Protein 1KNW (pdb70)

Secondary structure (DSSP, 8-state):
---TTT-SSS--HHHHHHHHHHH-SSEEEEEHHHHHHHHHTTTTSSEEEEEGGG---HHHHHHHHHTT-EEEE-SHHHHHHHHHTT--TTT-TTSEEEEES---HHHHHHHHHHT--EEESSHHHHHHHHHHSTT-EEEEEEE-S--SS-TTS--SSSTT---SEEGGGHHHHHHHHHHTT-EEEEEE-----TT-HHHHHHHHHHHHHHHHHHT---SEEE---------STTPPPP-HHHHHHHHHHHHHHHHHHHTS--EEEE--SHHHHGGGEEEEEEEEEEEEETTEEEEEES--TTTS-HHHHH-----EEEE-TT----TT--EEEEEEE-SSSSTT-BSSB-TTS-B--EEEE---TT-EEEEES-SSSSGGG---TTT-PPPPEEEEETTEEEEEEPPP-HHHHHTTT-S--

GO terms:
  GO:0008836 diaminopimelate decarboxylase activity (F, EXP)
  GO:0005515 protein binding (F, IPI)
  GO:0030170 pyridoxal phosphate binding (F, IDA)
  GO:0008836 diaminopimelate decarboxylase activity (F, IDA)
  GO:0042803 protein homodimerization activity (F, IDA)

Structure (mmCIF, N/CA/C/O backbone):
data_1KNW
#
_entry.id   1KNW
#
_cell.length_a   98.580
_cell.length_b   98.580
_cell.length_c   176.950
_cell.angle_alpha   90.00
_cell.angle_beta   90.00
_cell.angle_gamma   120.00
#
_symmetry.space_group_name_H-M   'P 61 2 2'
#
loop_
_entity.id
_entity.type
_entity.pdbx_description
1 polymer 'Diaminopimelate decarboxylase'
2 non-polymer 'SULFATE ION'
3 non-polymer 'LITHIUM ION'
4 non-polymer "PYRIDOXAL-5'-PHOSPHATE"
5 non-polymer '2-(N-MORPHOLINO)-ETHANESULFONIC ACID'
6 water water
#
loop_
_atom_site.group_PDB
_atom_site.id
_atom_site.type_symbol
_atom_site.label_atom_id
_atom_site.label_alt_id
_atom_site.label_comp_id
_atom_site.label_asym_id
_atom_site.label_entity_id
_atom_site.label_seq_id
_atom_site.pdbx_PDB_ins_code
_atom_site.Cartn_x
_atom_site.Cartn_y
_atom_site.Cartn_z
_atom_site.occupancy
_atom_site.B_iso_or_equiv
_atom_site.auth_seq_id
_atom_site.auth_comp_id
_atom_site.auth_asym_id
_atom_site.auth_atom_id
_atom_site.pdbx_PDB_model_num
ATOM 1 N N . PRO A 1 2 ? 32.707 52.600 53.687 1.00 96.98 2 PRO A N 1
ATOM 2 C CA . PRO A 1 2 ? 31.515 53.481 53.606 1.00 97.08 2 PRO A CA 1
ATOM 3 C C . PRO A 1 2 ? 31.725 54.667 52.684 1.00 96.82 2 PRO A C 1
ATOM 4 O O . PRO A 1 2 ? 32.776 54.800 52.054 1.00 96.81 2 PRO A O 1
ATOM 8 N N . HIS A 1 3 ? 30.725 55.543 52.608 1.00 96.57 3 HIS A N 1
ATOM 9 C CA . HIS A 1 3 ? 30.829 56.742 51.778 1.00 96.00 3 HIS A CA 1
ATOM 10 C C . HIS A 1 3 ? 31.615 57.818 52.525 1.00 95.60 3 HIS A C 1
ATOM 11 O O . HIS A 1 3 ? 31.641 57.814 53.759 1.00 95.44 3 HIS A O 1
ATOM 18 N N . SER A 1 4 ? 32.396 58.602 51.790 1.00 95.08 4 SER A N 1
ATOM 19 C CA . SER A 1 4 ? 32.998 59.801 52.406 1.00 94.73 4 SER A CA 1
ATOM 20 C C . SER A 1 4 ? 31.938 60.897 52.436 1.00 94.32 4 SER A C 1
ATOM 21 O O . SER A 1 4 ? 31.119 60.989 51.515 1.00 93.48 4 SER A O 1
ATOM 24 N N . LEU A 1 5 ? 31.963 61.746 53.453 1.00 94.33 5 LEU A N 1
ATOM 25 C CA . LEU A 1 5 ? 30.988 62.819 53.576 1.00 94.43 5 LEU A CA 1
ATOM 26 C C . LEU A 1 5 ? 31.227 63.922 52.553 1.00 94.25 5 LEU A C 1
ATOM 27 O O . LEU A 1 5 ? 30.429 64.850 52.444 1.00 94.05 5 LEU A O 1
ATOM 32 N N . PHE A 1 6 ? 32.338 63.853 51.838 1.00 93.95 6 PHE A N 1
ATOM 33 C CA . PHE A 1 6 ? 32.702 64.804 50.812 1.00 93.88 6 PHE A CA 1
ATOM 34 C C . PHE A 1 6 ? 32.695 64.158 49.431 1.00 93.21 6 PHE A C 1
ATOM 35 O O . PHE A 1 6 ? 33.306 64.659 48.494 1.00 93.47 6 PHE A O 1
ATOM 43 N N . SER A 1 7 ? 32.021 63.014 49.327 1.00 92.35 7 SER A N 1
ATOM 44 C CA . SER A 1 7 ? 31.788 62.387 48.023 1.00 91.09 7 SER A CA 1
ATOM 45 C C . SER A 1 7 ? 30.671 63.152 47.301 1.00 89.73 7 SER A C 1
ATOM 46 O O . SER A 1 7 ? 30.835 63.627 46.186 1.00 89.91 7 SER A O 1
ATOM 49 N N . THR A 1 8 ? 29.543 63.287 47.989 1.00 87.67 8 THR A N 1
ATOM 50 C CA . THR A 1 8 ? 28.395 64.006 47.483 1.00 85.61 8 THR A CA 1
ATOM 51 C C . THR A 1 8 ? 27.817 63.392 46.224 1.00 83.55 8 THR A C 1
ATOM 52 O O . THR A 1 8 ? 27.489 64.088 45.256 1.00 83.83 8 THR A O 1
ATOM 56 N N . ASP A 1 9 ? 27.692 62.063 46.211 1.00 80.51 9 ASP A N 1
ATOM 57 C CA . ASP A 1 9 ? 26.863 61.401 45.194 1.00 76.76 9 ASP A CA 1
ATOM 58 C C . ASP A 1 9 ? 25.489 61.116 45.818 1.00 73.19 9 ASP A C 1
ATOM 59 O O . ASP A 1 9 ? 24.460 61.309 45.187 1.00 74.02 9 ASP A O 1
ATOM 64 N N . THR A 1 10 ? 25.501 60.836 47.119 1.00 68.17 10 THR A N 1
ATOM 65 C CA . THR A 1 10 ? 24.270 60.618 47.870 1.00 62.75 10 THR A CA 1
ATOM 66 C C . THR A 1 10 ? 23.844 61.891 48.590 1.00 59.64 10 THR A C 1
ATOM 67 O O . THR A 1 10 ? 24.514 62.925 48.496 1.00 58.42 10 THR A O 1
ATOM 71 N N . ASP A 1 11 ? 22.793 61.804 49.405 1.00 55.50 11 ASP A N 1
ATOM 72 C CA . ASP A 1 11 ? 22.361 62.931 50.211 1.00 52.06 11 ASP A CA 1
ATOM 73 C C . ASP A 1 11 ? 23.044 62.938 51.579 1.00 49.94 11 ASP A C 1
ATOM 74 O O . ASP A 1 11 ? 22.785 63.828 52.395 1.00 48.25 11 ASP A O 1
ATOM 79 N N . LEU A 1 12 ? 23.919 61.985 51.821 1.00 48.04 12 LEU A N 1
ATOM 80 C CA . LEU A 1 12 ? 24.624 61.862 53.089 1.00 48.36 12 LEU A CA 1
ATOM 81 C C . LEU A 1 12 ? 25.934 62.639 53.103 1.00 47.24 12 LEU A C 1
ATOM 82 O O . LEU A 1 12 ? 26.981 62.086 53.463 1.00 47.50 12 LEU A O 1
ATOM 87 N N . THR A 1 13 ? 25.892 63.928 52.802 1.00 45.31 13 THR A N 1
ATOM 88 C CA . THR A 1 13 ? 27.086 64.770 52.770 1.00 44.89 13 THR A CA 1
ATOM 89 C C . THR A 1 13 ? 27.269 65.533 54.084 1.00 42.61 13 THR A C 1
ATOM 90 O O . THR A 1 13 ? 26.371 65.581 54.929 1.00 41.28 13 THR A O 1
ATOM 94 N N . ALA A 1 14 ? 28.374 66.251 54.202 1.00 40.30 14 ALA A N 1
ATOM 95 C CA . ALA A 1 14 ? 28.740 67.025 55.349 1.00 39.12 14 ALA A CA 1
ATOM 96 C C . ALA A 1 14 ? 27.793 68.164 55.678 1.00 37.76 14 ALA A C 1
ATOM 97 O O . ALA A 1 14 ? 27.408 68.323 56.845 1.00 34.79 14 ALA A O 1
ATOM 99 N N . GLU A 1 15 ? 27.469 69.010 54.701 1.00 36.94 15 GLU A N 1
ATOM 100 C CA . GLU A 1 15 ? 26.547 70.129 54.969 1.00 36.27 15 GLU A CA 1
ATOM 101 C C . GLU A 1 15 ? 25.164 69.558 55.314 1.00 34.65 15 GLU A C 1
ATOM 102 O O . GLU A 1 15 ? 24.503 70.010 56.234 1.00 33.34 15 GLU A O 1
ATOM 108 N N . ASN A 1 16 ? 24.769 68.518 54.580 1.00 33.63 16 ASN A N 1
ATOM 109 C CA . ASN A 1 16 ? 23.491 67.868 54.805 1.00 35.29 16 ASN A CA 1
ATOM 110 C C . ASN A 1 16 ? 23.361 67.281 56.196 1.00 32.22 16 ASN A C 1
ATOM 111 O O . ASN A 1 16 ? 22.335 67.469 56.847 1.00 33.78 16 ASN A O 1
ATOM 116 N N . LEU A 1 17 ? 24.395 66.598 56.679 1.00 30.70 17 LEU A N 1
ATOM 117 C CA . LEU A 1 17 ? 24.355 65.984 57.993 1.00 28.91 17 LEU A CA 1
ATOM 118 C C . LEU A 1 17 ? 24.445 66.957 59.132 1.00 28.20 17 LEU A C 1
ATOM 119 O O . LEU A 1 17 ? 23.708 66.811 60.129 1.00 28.74 17 LEU A O 1
ATOM 124 N N . LEU A 1 18 ? 25.221 68.035 58.994 1.00 26.49 18 LEU A N 1
ATOM 125 C CA . LEU A 1 18 ? 25.384 68.988 60.088 1.00 25.23 18 LEU A CA 1
ATOM 126 C C . LEU A 1 18 ? 24.081 69.681 60.435 1.00 25.12 18 LEU A C 1
ATOM 127 O O . LEU A 1 18 ? 23.779 69.885 61.622 1.00 25.72 18 LEU A O 1
ATOM 132 N N . ARG A 1 19 ? 23.270 70.034 59.441 1.00 24.66 19 ARG A N 1
ATOM 133 C CA . ARG A 1 19 ? 22.005 70.699 59.654 1.00 26.30 19 ARG A CA 1
ATOM 134 C C . ARG A 1 19 ? 20.901 69.836 60.210 1.00 26.17 19 ARG A C 1
ATOM 135 O O . ARG A 1 19 ? 19.970 70.361 60.876 1.00 27.51 19 ARG A O 1
ATOM 143 N N . LEU A 1 20 ? 20.973 68.522 60.092 1.00 25.79 20 LEU A N 1
ATOM 144 C CA . LEU A 1 20 ? 19.920 67.626 60.534 1.00 25.07 20 LEU A CA 1
ATOM 145 C C . LEU A 1 20 ? 19.624 67.628 61.995 1.00 24.71 20 LEU A C 1
ATOM 146 O O . LEU A 1 20 ? 18.442 67.743 62.410 1.00 24.26 20 LEU A O 1
ATOM 151 N N . PRO A 1 21 ? 20.621 67.556 62.870 1.00 24.79 21 PRO A N 1
ATOM 152 C CA . PRO A 1 21 ? 20.422 67.590 64.303 1.00 24.96 21 PRO A CA 1
ATOM 153 C C . PRO A 1 21 ? 19.782 68.875 64.790 1.00 25.73 21 PRO A C 1
ATOM 154 O O . PRO A 1 21 ? 18.914 68.841 65.677 1.00 23.81 21 PRO A O 1
ATOM 158 N N . ALA A 1 22 ? 20.067 70.009 64.144 1.00 25.92 22 ALA A N 1
ATOM 159 C CA . ALA A 1 22 ? 19.422 71.271 64.537 1.00 25.60 22 ALA A CA 1
ATOM 160 C C . ALA A 1 22 ? 17.926 71.243 64.246 1.00 25.53 22 ALA A C 1
ATOM 161 O O . ALA A 1 22 ? 17.115 71.742 65.035 1.00 24.94 22 ALA A O 1
ATOM 163 N N . GLU A 1 23 ? 17.542 70.674 63.108 1.00 25.39 23 GLU A N 1
ATOM 164 C CA . GLU A 1 23 ? 16.149 70.626 62.706 1.00 25.61 23 GLU A CA 1
ATOM 165 C C . GLU A 1 23 ? 15.362 69.556 63.449 1.00 25.85 23 GLU A C 1
ATOM 166 O O . GLU A 1 23 ? 14.269 69.834 63.952 1.00 25.47 23 GLU A O 1
ATOM 172 N N . PHE A 1 24 ? 15.895 68.344 63.518 1.00 24.70 24 PHE A N 1
ATOM 173 C CA . PHE A 1 24 ? 15.159 67.199 64.010 1.00 25.66 24 PHE A CA 1
ATOM 174 C C . PHE A 1 24 ? 15.523 66.736 65.398 1.00 25.37 24 PHE A C 1
ATOM 175 O O . PHE A 1 24 ? 14.890 65.768 65.887 1.00 26.15 24 PHE A O 1
ATOM 183 N N . GLY A 1 25 ? 16.588 67.241 65.989 1.00 24.09 25 GLY A N 1
ATOM 184 C CA . GLY A 1 25 ? 16.972 66.788 67.342 1.00 23.37 25 GLY A CA 1
ATOM 185 C C . GLY A 1 25 ? 18.203 65.877 67.239 1.00 22.89 25 GLY A C 1
ATOM 186 O O . GLY A 1 25 ? 18.592 65.481 66.145 1.00 20.70 25 GLY A O 1
ATOM 187 N N . CYS A 1 26 ? 18.791 65.571 68.381 1.00 21.42 26 CYS A N 1
ATOM 188 C CA . CYS A 1 26 ? 20.035 64.760 68.381 1.00 20.40 26 CYS A CA 1
ATOM 189 C C . CYS A 1 26 ? 20.105 63.964 69.667 1.00 20.49 26 CYS A C 1
ATOM 190 O O . CYS A 1 26 ? 19.731 64.500 70.717 1.00 19.73 26 CYS A O 1
ATOM 193 N N . PRO A 1 27 ? 20.509 62.705 69.585 1.00 19.90 27 PRO A N 1
ATOM 194 C CA . PRO A 1 27 ? 20.930 62.076 68.358 1.00 20.53 27 PRO A CA 1
ATOM 195 C C . PRO A 1 27 ? 19.786 61.687 67.441 1.00 20.92 27 PRO A C 1
ATOM 196 O O . PRO A 1 27 ? 18.616 61.739 67.830 1.00 19.90 27 PRO A O 1
ATOM 200 N N . VAL A 1 28 ? 20.109 61.300 66.206 1.00 20.15 28 VAL A N 1
ATOM 201 C CA . VAL A 1 28 ? 19.051 61.040 65.210 1.00 21.14 28 VAL A CA 1
ATOM 202 C C . VAL A 1 28 ? 19.552 60.071 64.146 1.00 21.00 28 VAL A C 1
ATOM 203 O O . VAL A 1 28 ? 20.693 60.174 63.695 1.00 20.71 28 VAL A O 1
ATOM 207 N N . TRP A 1 29 ? 18.693 59.138 63.743 1.00 20.30 29 TRP A N 1
ATOM 208 C CA . TRP A 1 29 ? 18.989 58.223 62.654 1.00 20.41 29 TRP A CA 1
ATOM 209 C C . TRP A 1 29 ? 18.624 58.876 61.305 1.00 20.80 29 TRP A C 1
ATOM 210 O O . TRP A 1 29 ? 17.558 59.472 61.191 1.00 20.44 29 TRP A O 1
ATOM 221 N N . VAL A 1 30 ? 19.490 58.720 60.314 1.00 20.91 30 VAL A N 1
ATOM 222 C CA . VAL A 1 30 ? 19.214 59.284 58.989 1.00 21.98 30 VAL A CA 1
ATOM 223 C C . VAL A 1 30 ? 19.402 58.204 57.925 1.00 22.64 30 VAL A C 1
ATOM 224 O O . VAL A 1 30 ? 20.346 57.421 58.004 1.00 23.98 30 VAL A O 1
ATOM 228 N N . TYR A 1 31 ? 18.500 58.160 56.950 1.00 22.41 31 TYR A N 1
ATOM 229 C CA . TYR A 1 3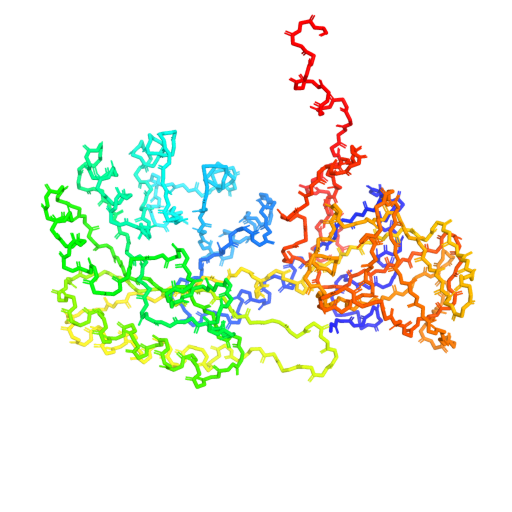1 ? 18.553 57.178 55.884 1.00 22.34 31 TYR A CA 1
ATOM 230 C C . TYR A 1 31 ? 18.455 57.872 54.514 1.00 23.27 31 TYR A C 1
ATOM 231 O O . TYR A 1 31 ? 17.788 58.888 54.361 1.00 22.34 31 TYR A O 1
ATOM 240 N N . ASP A 1 32 ? 19.145 57.292 53.539 1.00 23.88 32 ASP A N 1
ATOM 241 C CA . ASP A 1 32 ? 19.103 57.830 52.172 1.00 23.86 32 ASP A CA 1
ATOM 242 C C . ASP A 1 32 ? 18.335 56.850 51.287 1.00 23.29 32 ASP A C 1
ATOM 243 O O . ASP A 1 32 ? 18.847 55.774 50.969 1.00 22.81 32 ASP A O 1
ATOM 248 N N . ALA A 1 33 ? 17.127 57.226 50.913 1.00 23.23 33 ALA A N 1
ATOM 249 C CA . ALA A 1 33 ? 16.240 56.428 50.114 1.00 23.74 33 ALA A CA 1
ATOM 250 C C . ALA A 1 33 ? 16.869 55.897 48.843 1.00 25.72 33 ALA A C 1
ATOM 251 O O . ALA A 1 33 ? 16.590 54.757 48.443 1.00 24.97 33 ALA A O 1
ATOM 253 N N . GLN A 1 34 ? 17.665 56.712 48.141 1.00 26.75 34 GLN A N 1
ATOM 254 C CA . GLN A 1 34 ? 18.234 56.250 46.877 1.00 28.99 34 GLN A CA 1
ATOM 255 C C . GLN A 1 34 ? 19.248 55.147 47.059 1.00 27.01 34 GLN A C 1
ATOM 256 O O . GLN A 1 34 ? 19.361 54.260 46.200 1.00 27.88 34 GLN A O 1
ATOM 262 N N . ILE A 1 35 ? 19.973 55.113 48.175 1.00 25.12 35 ILE A N 1
ATOM 263 C CA . ILE A 1 35 ? 20.905 54.017 48.436 1.00 24.70 35 ILE A CA 1
ATOM 264 C C . ILE A 1 35 ? 20.149 52.703 48.592 1.00 25.01 35 ILE A C 1
ATOM 265 O O . ILE A 1 35 ? 20.547 51.679 48.017 1.00 25.26 35 ILE A O 1
ATOM 270 N N . ILE A 1 36 ? 18.997 52.727 49.242 1.00 23.89 36 ILE A N 1
ATOM 271 C CA . ILE A 1 36 ? 18.138 51.544 49.334 1.00 23.03 36 ILE A CA 1
ATOM 272 C C . ILE A 1 36 ? 17.658 51.108 47.961 1.00 23.95 36 ILE A C 1
ATOM 273 O O . ILE A 1 36 ? 17.832 49.947 47.570 1.00 23.78 36 ILE A O 1
ATOM 278 N N . ARG A 1 37 ? 17.210 52.060 47.138 1.00 22.84 37 ARG A N 1
ATOM 279 C CA . ARG A 1 37 ? 16.784 51.733 45.778 1.00 24.68 37 ARG A CA 1
ATOM 280 C C . ARG A 1 37 ? 17.928 51.108 44.987 1.00 24.87 37 ARG A C 1
ATOM 281 O O . ARG A 1 37 ? 17.717 50.160 44.240 1.00 23.77 37 ARG A O 1
ATOM 289 N N . ARG A 1 38 ? 19.137 51.647 45.172 1.00 25.38 38 ARG A N 1
ATOM 290 C CA . ARG A 1 38 ? 20.318 51.079 44.527 1.00 26.77 38 ARG A CA 1
ATOM 291 C C . ARG A 1 38 ? 20.564 49.641 44.946 1.00 24.81 38 ARG A C 1
ATOM 292 O O . ARG A 1 38 ? 20.885 48.804 44.093 1.00 25.07 38 ARG A O 1
ATOM 300 N N . GLN A 1 39 ? 20.478 49.337 46.241 1.00 23.23 39 GLN A N 1
ATOM 301 C CA . GLN A 1 39 ? 20.636 47.947 46.689 1.00 23.36 39 GLN A CA 1
ATOM 302 C C . GLN A 1 39 ? 19.546 47.043 46.145 1.00 22.29 39 GLN A C 1
ATOM 303 O O . GLN A 1 39 ? 19.795 45.880 45.800 1.00 21.99 39 GLN A O 1
ATOM 309 N N . ILE A 1 40 ? 18.317 47.548 46.058 1.00 22.28 40 ILE A N 1
ATOM 310 C CA . ILE A 1 40 ? 17.216 46.747 45.512 1.00 24.10 40 ILE A CA 1
ATOM 311 C C . ILE A 1 40 ? 17.475 46.393 44.058 1.00 23.54 40 ILE A C 1
ATOM 312 O O . ILE A 1 40 ? 17.344 45.226 43.672 1.00 24.17 40 ILE A O 1
ATOM 317 N N . ALA A 1 41 ? 18.000 47.331 43.273 1.00 23.57 41 ALA A N 1
ATOM 318 C CA . ALA A 1 41 ? 18.247 47.119 41.863 1.00 23.91 41 ALA A CA 1
ATOM 319 C C . ALA A 1 41 ? 19.320 46.072 41.614 1.00 25.19 41 ALA A C 1
ATOM 320 O O . ALA A 1 41 ? 19.246 45.341 40.627 1.00 25.73 41 ALA A O 1
ATOM 322 N N . ALA A 1 42 ? 20.296 45.949 42.519 1.00 24.25 42 ALA A N 1
ATOM 323 C CA . ALA A 1 42 ? 21.358 44.969 42.368 1.00 24.47 42 ALA A CA 1
ATOM 324 C C . ALA A 1 42 ? 20.858 43.536 42.431 1.00 24.54 42 ALA A C 1
ATOM 325 O O . ALA A 1 42 ? 21.581 42.606 42.036 1.00 25.38 42 ALA A O 1
ATOM 327 N N . LEU A 1 43 ? 19.667 43.314 42.961 1.00 25.13 43 LEU A N 1
ATOM 328 C CA . LEU A 1 43 ? 19.082 41.980 43.059 1.00 24.13 43 LEU A CA 1
ATOM 329 C C . LEU A 1 43 ? 17.926 41.800 42.093 1.00 25.83 43 LEU A C 1
ATOM 330 O O . LEU A 1 43 ? 17.118 40.873 42.232 1.00 25.53 43 LEU A O 1
ATOM 335 N N . LYS A 1 44 ? 17.929 42.565 40.991 1.00 25.84 44 LYS A N 1
ATOM 336 C CA . LYS A 1 44 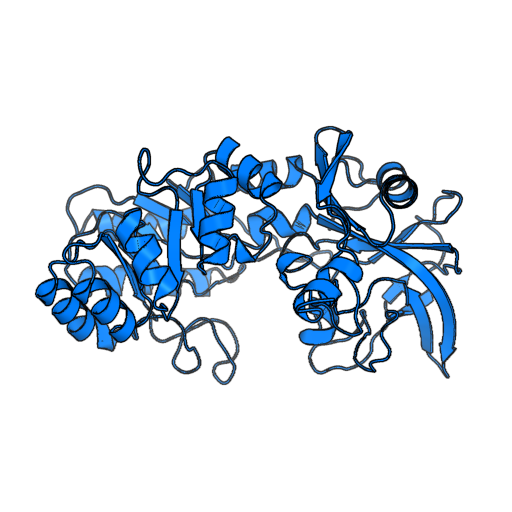? 16.847 42.501 40.026 1.00 26.20 44 LYS A CA 1
ATOM 337 C C . LYS A 1 44 ? 16.698 41.159 39.348 1.00 25.25 44 LYS A C 1
ATOM 338 O O . LYS A 1 44 ? 15.612 40.853 38.817 1.00 24.06 44 LYS A O 1
ATOM 344 N N . GLN A 1 45 ? 17.742 40.347 39.281 1.00 25.82 45 GLN A N 1
ATOM 345 C CA . GLN A 1 45 ? 17.650 39.033 38.646 1.00 25.93 45 GLN A CA 1
ATOM 346 C C . GLN A 1 45 ? 16.708 38.104 39.391 1.00 26.28 45 GLN A C 1
ATOM 347 O O . GLN A 1 45 ? 16.186 37.149 38.803 1.00 25.02 45 GLN A O 1
ATOM 353 N N . PHE A 1 46 ? 16.630 38.248 40.721 1.00 24.86 46 PHE A N 1
ATOM 354 C CA . PHE A 1 46 ? 15.793 37.324 41.503 1.00 24.53 46 PHE A CA 1
ATOM 355 C C . PHE A 1 46 ? 14.328 37.558 41.211 1.00 25.66 46 PHE A C 1
ATOM 356 O O . PHE A 1 46 ? 13.904 38.689 40.941 1.00 25.33 46 PHE A O 1
ATOM 364 N N . ASP A 1 47 ? 13.531 36.484 41.195 1.00 24.47 47 ASP A N 1
ATOM 365 C CA . ASP A 1 47 ? 12.099 36.605 40.993 1.00 24.84 47 ASP A CA 1
ATOM 366 C C . ASP A 1 47 ? 11.481 37.488 42.092 1.00 24.96 47 ASP A C 1
ATOM 367 O O . ASP A 1 47 ? 10.609 38.296 41.825 1.00 23.75 47 ASP A O 1
ATOM 372 N N . VAL A 1 48 ? 11.871 37.195 43.330 1.00 23.56 48 VAL A N 1
ATOM 373 C CA . VAL A 1 48 ? 11.337 37.894 44.487 1.00 22.71 48 VAL A CA 1
ATOM 374 C C . VAL A 1 48 ? 12.475 38.358 45.397 1.00 22.69 48 VAL A C 1
ATOM 375 O O . VAL A 1 48 ? 13.409 37.596 45.689 1.00 23.04 48 VAL A O 1
ATOM 379 N N . VAL A 1 49 ? 12.433 39.624 45.764 1.00 20.83 49 VAL A N 1
ATOM 380 C CA . VAL A 1 49 ? 13.333 40.127 46.827 1.00 20.92 49 VAL A CA 1
ATOM 381 C C . VAL A 1 49 ? 12.432 40.360 48.048 1.00 21.58 49 VAL A C 1
ATOM 382 O O . VAL A 1 49 ? 11.492 41.169 47.976 1.00 21.79 49 VAL A O 1
ATOM 386 N N . ARG A 1 50 ? 12.598 39.551 49.077 1.00 20.41 50 ARG A N 1
ATOM 387 C CA . ARG A 1 50 ? 11.765 39.626 50.261 1.00 20.32 50 ARG A CA 1
ATOM 388 C C . ARG A 1 50 ? 12.546 40.239 51.423 1.00 20.24 50 ARG A C 1
ATOM 389 O O . ARG A 1 50 ? 13.468 39.613 51.940 1.00 21.08 50 ARG A O 1
ATOM 397 N N . PHE A 1 51 ? 12.290 41.512 51.707 1.00 20.31 51 PHE A N 1
ATOM 398 C CA . PHE A 1 51 ? 13.055 42.237 52.710 1.00 20.30 51 PHE A CA 1
ATOM 399 C C . PHE A 1 51 ? 12.845 41.647 54.103 1.00 20.02 51 PHE A C 1
ATOM 400 O O . PHE A 1 51 ? 11.718 41.526 54.579 1.00 19.88 51 PHE A O 1
ATOM 408 N N . ALA A 1 52 ? 13.954 41.359 54.759 1.00 19.47 52 ALA A N 1
ATOM 409 C CA . ALA A 1 52 ? 13.917 40.898 56.155 1.00 19.64 52 ALA A CA 1
ATOM 410 C C . ALA A 1 52 ? 13.775 42.125 57.045 1.00 20.94 52 ALA A C 1
ATOM 411 O O . ALA A 1 52 ? 14.768 42.770 57.381 1.00 21.03 52 ALA A O 1
ATOM 413 N N . GLN A 1 53 ? 12.542 42.508 57.370 1.00 22.28 53 GLN A N 1
ATOM 414 C CA . GLN A 1 53 ? 12.296 43.772 58.033 1.00 24.00 53 GLN A CA 1
ATOM 415 C C . GLN A 1 53 ? 12.884 43.916 59.406 1.00 23.36 53 GLN A C 1
ATOM 416 O O . GLN A 1 53 ? 13.022 45.066 59.884 1.00 22.59 53 GLN A O 1
ATOM 422 N N . LYS A 1 54 ? 13.384 42.852 60.031 1.00 22.29 54 LYS A N 1
ATOM 423 C CA . LYS A 1 54 ? 14.023 42.979 61.344 1.00 20.75 54 LYS A CA 1
ATOM 424 C C . LYS A 1 54 ? 15.280 43.819 61.270 1.00 20.64 54 LYS A C 1
ATOM 425 O O . LYS A 1 54 ? 15.761 44.339 62.304 1.00 21.19 54 LYS A O 1
ATOM 431 N N . ALA A 1 55 ? 15.843 44.022 60.079 1.00 20.53 55 ALA A N 1
ATOM 432 C CA . ALA A 1 55 ? 17.014 44.868 59.918 1.00 20.20 55 ALA A CA 1
ATOM 433 C C . ALA A 1 55 ? 16.697 46.358 60.014 1.00 19.57 55 ALA A C 1
ATOM 434 O O . ALA A 1 55 ? 17.584 47.143 60.377 1.00 18.37 55 ALA A O 1
ATOM 436 N N . CYS A 1 56 ? 15.481 46.747 59.693 1.00 19.27 56 CYS A N 1
ATOM 437 C CA . CYS A 1 56 ? 15.103 48.190 59.658 1.00 19.21 56 CYS A CA 1
ATOM 438 C C . CYS A 1 56 ? 13.597 48.238 59.361 1.00 19.93 56 CYS A C 1
ATOM 439 O O . CYS A 1 56 ? 13.200 47.949 58.217 1.00 19.75 56 CYS A O 1
ATOM 442 N N . SER A 1 57 ? 12.782 48.466 60.368 1.00 18.74 57 SER A N 1
ATOM 443 C CA . SER A 1 57 ? 11.356 48.217 60.276 1.00 21.30 57 SER A CA 1
ATOM 444 C C . SER A 1 57 ? 10.478 49.431 60.130 1.00 20.72 57 SER A C 1
ATOM 445 O O . SER A 1 57 ? 9.229 49.267 60.143 1.00 20.17 57 SER A O 1
ATOM 448 N N . ASN A 1 58 ? 11.034 50.627 60.110 1.00 19.59 58 ASN A N 1
ATOM 449 C CA . ASN A 1 58 ? 10.172 51.825 59.994 1.00 20.88 58 ASN A CA 1
ATOM 450 C C . ASN A 1 58 ? 9.198 51.613 58.833 1.00 22.31 58 ASN A C 1
ATOM 451 O O . ASN A 1 58 ? 9.615 51.268 57.721 1.00 21.90 58 ASN A O 1
ATOM 456 N N . ILE A 1 59 ? 7.917 51.860 59.072 1.00 21.84 59 ILE A N 1
ATOM 457 C CA . ILE A 1 59 ? 6.894 51.643 58.074 1.00 23.04 59 ILE A CA 1
ATOM 458 C C . ILE A 1 59 ? 7.056 52.480 56.826 1.00 22.47 59 ILE A C 1
ATOM 459 O O . ILE A 1 59 ? 6.667 52.011 55.735 1.00 23.13 59 ILE A O 1
ATOM 464 N N . HIS A 1 60 ? 7.676 53.646 56.903 1.00 20.62 60 HIS A N 1
ATOM 465 C CA . HIS A 1 60 ? 7.918 54.455 55.706 1.00 22.72 60 HIS A CA 1
ATOM 466 C C . HIS A 1 60 ? 8.992 53.820 54.843 1.00 22.74 60 HIS A C 1
ATOM 467 O O . HIS A 1 60 ? 8.966 53.903 53.631 1.00 22.06 60 HIS A O 1
ATOM 474 N N . ILE A 1 61 ? 9.946 53.140 55.511 1.00 22.16 61 ILE A N 1
ATOM 475 C CA . ILE A 1 61 ? 10.971 52.412 54.751 1.00 22.61 61 ILE A CA 1
ATOM 476 C C . ILE A 1 61 ? 10.362 51.131 54.178 1.00 21.86 61 ILE A C 1
ATOM 477 O O . ILE A 1 61 ? 10.605 50.800 53.012 1.00 20.78 61 ILE A O 1
ATOM 482 N N . LEU A 1 62 ? 9.404 50.536 54.896 1.00 21.10 62 LEU A N 1
ATOM 483 C CA . LEU A 1 62 ? 8.660 49.400 54.364 1.00 22.12 62 LEU A CA 1
ATOM 484 C C . LEU A 1 62 ? 7.825 49.821 53.149 1.00 23.54 62 LEU A C 1
ATOM 485 O O . LEU A 1 62 ? 7.764 49.098 52.162 1.00 21.34 62 LEU A O 1
ATOM 490 N N . ARG A 1 63 ? 7.214 51.009 53.219 1.00 24.70 63 ARG A N 1
ATOM 491 C CA . ARG A 1 63 ? 6.447 51.523 52.088 1.00 26.92 63 ARG A CA 1
ATOM 492 C C . ARG A 1 63 ? 7.336 51.714 50.862 1.00 26.00 63 ARG A C 1
ATOM 493 O O . ARG A 1 63 ? 6.921 51.394 49.746 1.00 26.23 63 ARG A O 1
ATOM 501 N N . LEU A 1 64 ? 8.542 52.223 51.075 1.00 24.85 64 LEU A N 1
ATOM 502 C CA . LEU A 1 64 ? 9.516 52.371 50.007 1.00 25.16 64 LEU A CA 1
ATOM 503 C C . LEU A 1 64 ? 9.846 51.030 49.368 1.00 25.84 64 LEU A C 1
ATOM 504 O O . LEU A 1 64 ? 9.901 50.932 48.137 1.00 26.04 64 LEU A O 1
ATOM 509 N N . MET A 1 65 ? 10.062 49.997 50.186 1.00 25.03 65 MET A N 1
ATOM 510 C CA . MET A 1 65 ? 10.286 48.653 49.673 1.00 24.87 65 MET A CA 1
ATOM 511 C C . MET A 1 65 ? 9.133 48.223 48.760 1.00 24.93 65 MET A C 1
ATOM 512 O O . MET A 1 65 ? 9.336 47.805 47.621 1.00 24.61 65 MET A O 1
ATOM 517 N N . ARG A 1 66 ? 7.906 48.341 49.273 1.00 24.27 66 ARG A N 1
ATOM 518 C CA . ARG A 1 66 ? 6.737 47.893 48.533 1.00 24.70 66 ARG A CA 1
ATOM 519 C C . ARG A 1 66 ? 6.568 48.623 47.212 1.00 25.93 66 ARG A C 1
ATOM 520 O O . ARG A 1 66 ? 6.345 48.000 46.172 1.00 23.73 66 ARG A O 1
ATOM 528 N N . GLU A 1 67 ? 6.830 49.930 47.205 1.00 26.97 67 GLU A N 1
ATOM 529 C CA . GLU A 1 67 ? 6.852 50.723 45.992 1.00 28.50 67 GLU A CA 1
ATOM 530 C C . GLU A 1 67 ? 7.835 50.179 44.965 1.00 27.69 67 GLU A C 1
ATOM 531 O O . GLU A 1 67 ? 7.590 50.268 43.751 1.00 26.92 67 GLU A O 1
ATOM 537 N N . GLN A 1 68 ? 8.9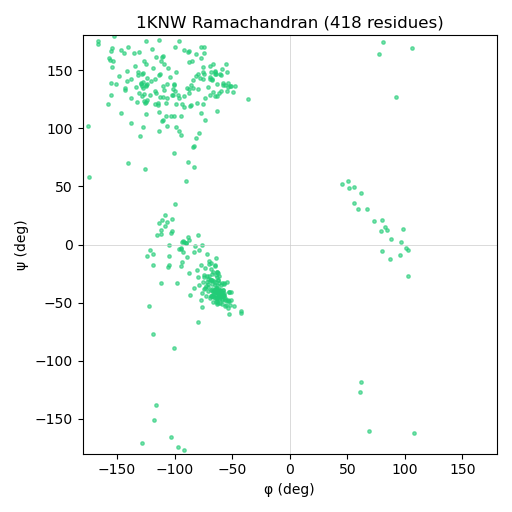48 49.605 45.410 1.00 25.79 68 GLN A N 1
ATOM 538 C CA . GLN A 1 68 ? 9.947 49.052 44.502 1.00 25.90 68 GLN A CA 1
ATOM 539 C C . GLN A 1 68 ? 9.668 47.596 44.144 1.00 25.52 68 GLN A C 1
ATOM 540 O O . GLN A 1 68 ? 10.503 46.940 43.502 1.00 24.40 68 GLN A O 1
ATOM 546 N N . GLY A 1 69 ? 8.530 47.057 44.575 1.00 23.72 69 GLY A N 1
ATOM 547 C CA . GLY A 1 69 ? 8.126 45.711 44.208 1.00 23.57 69 GLY A CA 1
ATOM 548 C C . GLY A 1 69 ? 8.780 44.658 45.105 1.00 23.40 69 GLY A C 1
ATOM 549 O O . GLY A 1 69 ? 8.684 43.458 44.842 1.00 23.90 69 GLY A O 1
ATOM 550 N N . VAL A 1 70 ? 9.323 45.103 46.219 1.00 23.21 70 VAL A N 1
ATOM 551 C CA . VAL A 1 70 ? 9.954 44.237 47.205 1.00 22.15 70 VAL A CA 1
ATOM 552 C C . VAL A 1 70 ? 8.898 43.723 48.190 1.00 22.09 70 VAL A C 1
ATOM 553 O O . VAL A 1 70 ? 8.036 44.480 48.631 1.00 19.73 70 VAL A O 1
ATOM 557 N N . LYS A 1 71 ? 8.949 42.416 48.446 1.00 20.35 71 LYS A N 1
ATOM 558 C CA . LYS A 1 71 ? 7.996 41.815 49.390 1.00 20.97 71 LYS A CA 1
ATOM 559 C C . LYS A 1 71 ? 8.605 41.825 50.777 1.00 21.35 71 LYS A C 1
ATOM 560 O O . LYS A 1 71 ? 9.705 42.387 50.958 1.00 20.11 71 LYS A O 1
ATOM 566 N N . VAL A 1 72 ? 7.919 41.258 51.770 1.00 21.60 72 VAL A N 1
ATOM 567 C CA . VAL A 1 72 ? 8.427 41.377 53.135 1.00 22.33 72 VAL A CA 1
ATOM 568 C C . VAL A 1 72 ? 8.323 40.108 53.937 1.00 22.68 72 VAL A C 1
ATOM 569 O O . VAL A 1 72 ? 7.440 39.267 53.739 1.00 22.06 72 VAL A O 1
ATOM 573 N N . ASP A 1 73 ? 9.345 39.868 54.770 1.00 22.48 73 ASP A N 1
ATOM 574 C CA . ASP A 1 73 ? 9.326 38.761 55.710 1.00 23.37 73 ASP A CA 1
ATOM 575 C C . ASP A 1 73 ? 9.105 39.317 57.130 1.00 23.21 73 ASP A C 1
ATOM 576 O O . ASP A 1 73 ? 9.951 40.102 57.564 1.00 24.81 73 ASP A O 1
ATOM 581 N N . SER A 1 74 ? 8.111 38.826 57.826 1.00 21.27 74 SER A N 1
ATOM 582 C CA . SER A 1 74 ? 7.852 39.247 59.210 1.00 21.69 74 SER A CA 1
ATOM 583 C C . SER A 1 74 ? 8.164 38.115 60.177 1.00 22.25 74 SER A C 1
ATOM 584 O O . SER A 1 74 ? 7.791 36.952 59.920 1.00 21.31 74 SER A O 1
ATOM 587 N N . VAL A 1 75 ? 8.824 38.417 61.292 1.00 21.19 75 VAL A N 1
ATOM 588 C CA . VAL A 1 75 ? 9.257 37.376 62.214 1.00 20.65 75 VAL A CA 1
ATOM 589 C C . VAL A 1 75 ? 8.582 37.460 63.563 1.00 20.95 75 VAL A C 1
ATOM 590 O O . VAL A 1 75 ? 8.905 36.721 64.499 1.00 20.16 75 VAL A O 1
ATOM 594 N N . SER A 1 76 ? 7.585 38.329 63.669 1.00 21.60 76 SER A N 1
ATOM 595 C CA . SER A 1 76 ? 6.796 38.486 64.881 1.00 21.92 76 SER A CA 1
ATOM 596 C C . SER A 1 76 ? 5.422 39.058 64.526 1.00 21.84 76 SER A C 1
ATOM 597 O O . SER A 1 76 ? 5.228 39.580 63.424 1.00 22.46 76 SER A O 1
ATOM 600 N N . LEU A 1 77 ? 4.500 39.008 65.466 1.00 21.03 77 LEU A N 1
ATOM 601 C CA . LEU A 1 77 ? 3.181 39.597 65.254 1.00 21.31 77 LEU A CA 1
ATOM 602 C C . LEU A 1 77 ? 3.332 41.111 65.034 1.00 21.60 77 LEU A C 1
ATOM 603 O O . LEU A 1 77 ? 2.745 41.665 64.107 1.00 20.96 77 LEU A O 1
ATOM 608 N N . GLY A 1 78 ? 4.226 41.736 65.791 1.00 20.54 78 GLY A N 1
ATOM 609 C CA . GLY A 1 78 ? 4.501 43.165 65.599 1.00 20.99 78 GLY A CA 1
ATOM 610 C C . GLY A 1 78 ? 4.935 43.473 64.172 1.00 20.49 78 GLY A C 1
ATOM 611 O O . GLY A 1 78 ? 4.562 44.514 63.614 1.00 20.18 78 GLY A O 1
ATOM 612 N N . GLU A 1 79 ? 5.789 42.634 63.589 1.00 20.39 79 GLU A N 1
ATOM 613 C CA . GLU A 1 79 ? 6.257 42.851 62.224 1.00 20.92 79 GLU A CA 1
ATOM 614 C C . GLU A 1 79 ? 5.148 42.644 61.206 1.00 20.92 79 GLU A C 1
ATOM 615 O O . GLU A 1 79 ? 5.147 43.262 60.139 1.00 19.97 79 GLU A O 1
ATOM 621 N N . ILE A 1 80 ? 4.194 41.759 61.523 1.00 20.81 80 ILE A N 1
ATOM 622 C CA . ILE A 1 80 ? 3.024 41.597 60.652 1.00 21.90 80 ILE A CA 1
ATOM 623 C C . ILE A 1 80 ? 2.234 42.901 60.602 1.00 21.40 80 ILE A C 1
ATOM 624 O O . ILE A 1 80 ? 1.905 43.404 59.536 1.00 21.65 80 ILE A O 1
ATOM 629 N N . GLU A 1 81 ? 2.030 43.499 61.779 1.00 22.86 81 GLU A N 1
ATOM 630 C CA . GLU A 1 81 ? 1.252 44.742 61.852 1.00 22.08 81 GLU A CA 1
ATOM 631 C C . GLU A 1 81 ? 1.972 45.857 61.125 1.00 21.74 81 GLU A C 1
ATOM 632 O O . GLU A 1 81 ? 1.350 46.620 60.367 1.00 22.36 81 GLU A O 1
ATOM 638 N N . ARG A 1 82 ? 3.294 45.899 61.256 1.00 21.07 82 ARG A N 1
ATOM 639 C CA . ARG A 1 82 ? 4.100 46.889 60.547 1.00 21.06 82 ARG A CA 1
ATOM 640 C C . ARG A 1 82 ? 3.892 46.760 59.039 1.00 21.49 82 ARG A C 1
ATOM 641 O O . ARG A 1 82 ? 3.632 47.757 58.360 1.00 22.50 82 ARG A O 1
ATOM 649 N N . ALA A 1 83 ? 3.966 45.538 58.528 1.00 19.57 83 ALA A N 1
ATOM 650 C CA . ALA A 1 83 ? 3.761 45.290 57.108 1.00 22.25 83 ALA A CA 1
ATOM 651 C C . ALA A 1 83 ? 2.386 45.746 56.642 1.00 22.40 83 ALA A C 1
ATOM 652 O O . ALA A 1 83 ? 2.264 46.373 55.588 1.00 22.05 83 ALA A O 1
ATOM 654 N N . LEU A 1 84 ? 1.346 45.434 57.422 1.00 22.59 84 LEU A N 1
ATOM 655 C CA . LEU A 1 84 ? 0.003 45.878 57.096 1.00 24.11 84 LEU A CA 1
ATOM 656 C C . LEU A 1 84 ? -0.100 47.399 57.111 1.00 24.99 84 LEU A C 1
ATOM 657 O O . LEU A 1 84 ? -0.705 47.980 56.196 1.00 25.01 84 LEU A O 1
ATOM 662 N N . ALA A 1 85 ? 0.554 48.056 58.069 1.00 22.75 85 ALA A N 1
ATOM 663 C CA . ALA A 1 85 ? 0.558 49.512 58.126 1.00 22.59 85 ALA A CA 1
ATOM 664 C C . ALA A 1 85 ? 1.239 50.119 56.910 1.00 23.15 85 ALA A C 1
ATOM 665 O O . ALA A 1 85 ? 0.917 51.240 56.522 1.00 24.46 85 ALA A O 1
ATOM 667 N N . ALA A 1 86 ? 2.161 49.385 56.288 1.00 22.97 86 ALA A N 1
ATOM 668 C CA . ALA A 1 86 ? 2.868 49.845 55.114 1.00 22.67 86 ALA A CA 1
ATOM 669 C C . ALA A 1 86 ? 2.155 49.538 53.810 1.00 22.99 86 ALA A C 1
ATOM 670 O O . ALA A 1 86 ? 2.714 49.771 52.719 1.00 21.03 86 ALA A O 1
ATOM 672 N N . GLY A 1 87 ? 0.956 48.971 53.874 1.00 23.21 87 GLY A N 1
ATOM 673 C CA . GLY A 1 87 ? 0.151 48.771 52.677 1.00 23.63 87 GLY A CA 1
ATOM 674 C C . GLY A 1 87 ? 0.268 47.398 52.077 1.00 24.99 87 GLY A C 1
ATOM 675 O O . GLY A 1 87 ? -0.309 47.139 51.010 1.00 25.24 87 GLY A O 1
ATOM 676 N N . TYR A 1 88 ? 1.033 46.490 52.695 1.00 24.76 88 TYR A N 1
ATOM 677 C CA . TYR A 1 88 ? 1.022 45.091 52.210 1.00 24.84 88 TYR A CA 1
ATOM 678 C C . TYR A 1 88 ? -0.350 44.486 52.534 1.00 25.42 88 TYR A C 1
ATOM 679 O O . TYR A 1 88 ? -0.891 44.744 53.612 1.00 24.90 88 TYR A O 1
ATOM 688 N N . ASN A 1 89 ? -0.871 43.669 51.637 1.00 25.07 89 ASN A N 1
ATOM 689 C CA . ASN A 1 89 ? -2.262 43.204 51.773 1.00 26.02 89 ASN A CA 1
ATOM 690 C C . ASN A 1 89 ? -2.373 41.727 51.452 1.00 25.65 89 ASN A C 1
ATOM 691 O O . ASN A 1 89 ? -2.457 41.349 50.285 1.00 25.52 89 ASN A O 1
ATOM 696 N N . PRO A 1 90 ? -2.522 40.891 52.475 1.00 27.33 90 PRO A N 1
ATOM 697 C CA . PRO A 1 90 ? -2.654 39.465 52.318 1.00 27.56 90 PRO A CA 1
ATOM 698 C C . PRO A 1 90 ? -3.892 39.038 51.550 1.00 29.23 90 PRO A C 1
ATOM 699 O O . PRO A 1 90 ? -3.920 37.927 50.984 1.00 28.35 90 PRO A O 1
ATOM 703 N N . GLN A 1 91 ? -4.956 39.830 51.588 1.00 28.43 91 GLN A N 1
ATOM 704 C CA . GLN A 1 91 ? -6.206 39.459 50.935 1.00 30.78 91 GLN A CA 1
ATOM 705 C C . GLN A 1 91 ? -6.095 39.561 49.421 1.00 30.96 91 GLN A C 1
ATOM 706 O O . GLN A 1 91 ? -6.439 38.605 48.708 1.00 32.07 91 GLN A O 1
ATOM 712 N N . THR A 1 92 ? -5.503 40.647 48.926 1.00 28.50 92 THR A N 1
ATOM 713 C CA . THR A 1 92 ? -5.322 40.785 47.479 1.00 28.01 92 THR A CA 1
ATOM 714 C C . THR A 1 92 ? -4.077 40.062 47.001 1.00 26.90 92 THR A C 1
ATOM 715 O O . THR A 1 92 ? -4.051 39.525 45.894 1.00 25.81 92 THR A O 1
ATOM 719 N N . HIS A 1 93 ? -3.007 40.094 47.808 1.00 24.51 93 HIS A N 1
ATOM 720 C CA . HIS A 1 93 ? -1.747 39.459 47.445 1.00 22.55 93 HIS A CA 1
ATOM 721 C C . HIS A 1 93 ? -1.236 38.568 48.563 1.00 23.38 93 HIS A C 1
ATOM 722 O O . HIS A 1 93 ? -0.444 38.989 49.410 1.00 23.14 93 HIS A O 1
ATOM 729 N N . PRO A 1 94 ? -1.567 37.281 48.514 1.00 24.06 94 PRO A N 1
ATOM 730 C CA . PRO A 1 94 ? -1.277 36.341 49.558 1.00 24.17 94 PRO A CA 1
ATOM 731 C C . PRO A 1 94 ? 0.170 36.085 49.862 1.00 24.71 94 PRO A C 1
ATOM 732 O O . PRO A 1 94 ? 0.487 35.611 50.986 1.00 24.46 94 PRO A O 1
ATOM 736 N N . ASP A 1 95 ? 1.092 36.310 48.927 1.00 23.87 95 ASP A N 1
ATOM 737 C CA . ASP A 1 95 ? 2.507 36.034 49.191 1.00 23.16 95 ASP A CA 1
ATOM 738 C C . ASP A 1 95 ? 3.315 37.279 49.474 1.00 23.02 95 ASP A C 1
ATOM 739 O O . ASP A 1 95 ? 4.540 37.201 49.628 1.00 24.46 95 ASP A O 1
ATOM 744 N N . ASP A 1 96 ? 2.670 38.433 49.650 1.00 22.38 96 ASP A N 1
ATOM 745 C CA . ASP A 1 96 ? 3.417 39.659 49.928 1.00 24.21 96 ASP A CA 1
ATOM 746 C C . ASP A 1 96 ? 4.020 39.681 51.318 1.00 21.97 96 ASP A C 1
ATOM 747 O O . ASP A 1 96 ? 5.107 40.246 51.510 1.00 20.25 96 ASP A O 1
ATOM 752 N N . ILE A 1 97 ? 3.352 39.092 52.292 1.00 21.21 97 ILE A N 1
ATOM 753 C CA . ILE A 1 97 ? 3.902 38.903 53.627 1.00 20.79 97 ILE A CA 1
ATOM 754 C C . ILE A 1 97 ? 4.045 37.385 53.904 1.00 20.32 97 ILE A C 1
ATOM 755 O O . ILE A 1 97 ? 3.069 36.656 53.738 1.00 19.81 97 ILE A O 1
ATOM 760 N N . VAL A 1 98 ? 5.203 36.989 54.359 1.00 19.40 98 VAL A N 1
ATOM 761 C CA . VAL A 1 98 ? 5.406 35.640 54.898 1.00 21.49 98 VAL A CA 1
ATOM 762 C C . VAL A 1 98 ? 5.783 35.781 56.377 1.00 22.12 98 VAL A C 1
ATOM 763 O O . VAL A 1 98 ? 6.607 36.649 56.691 1.00 22.89 98 VAL A O 1
ATOM 767 N N . PHE A 1 99 ? 5.152 35.014 57.247 1.00 22.87 99 PHE A N 1
ATOM 768 C CA . PHE A 1 99 ? 5.541 34.994 58.658 1.00 21.38 99 PHE A CA 1
ATOM 769 C C . PHE A 1 99 ? 6.542 33.858 58.891 1.00 21.69 99 PHE A C 1
ATOM 770 O O . PHE A 1 99 ? 6.249 32.697 58.599 1.00 21.00 99 PHE A O 1
ATOM 778 N N . THR A 1 100 ? 7.724 34.214 59.360 1.00 21.47 100 THR A N 1
ATOM 779 C CA . THR A 1 100 ? 8.824 33.269 59.523 1.00 21.28 100 THR A CA 1
ATOM 780 C C . THR A 1 100 ? 9.343 33.248 60.955 1.00 20.12 100 THR A C 1
ATOM 781 O O . THR A 1 100 ? 9.716 34.295 61.486 1.00 19.46 100 THR A O 1
ATOM 785 N N . ALA A 1 101 ? 9.362 32.075 61.574 1.00 19.17 101 ALA A N 1
ATOM 786 C CA . ALA A 1 101 ? 9.942 31.930 62.909 1.00 20.13 101 ALA A CA 1
ATOM 787 C C . ALA A 1 101 ? 10.141 30.455 63.267 1.00 19.65 101 ALA A C 1
ATOM 788 O O . ALA A 1 101 ? 9.715 29.563 62.534 1.00 18.20 101 ALA A O 1
ATOM 790 N N . ASP A 1 102 ? 10.760 30.209 64.413 1.00 18.84 102 ASP A N 1
ATOM 791 C CA . ASP A 1 102 ? 10.967 28.879 64.937 1.00 18.77 102 ASP A CA 1
ATOM 792 C C . ASP A 1 102 ? 9.863 28.481 65.918 1.00 19.97 102 ASP A C 1
ATOM 793 O O . ASP A 1 102 ? 9.786 27.325 66.351 1.00 20.07 102 ASP A O 1
ATOM 798 N N . VAL A 1 103 ? 9.140 29.466 66.439 1.00 20.84 103 VAL A N 1
ATOM 799 C CA . VAL A 1 103 ? 8.007 29.234 67.315 1.00 20.68 103 VAL A CA 1
ATOM 800 C C . VAL A 1 103 ? 6.848 30.158 66.871 1.00 20.97 103 VAL A C 1
ATOM 801 O O . VAL A 1 103 ? 7.092 31.119 66.152 1.00 21.23 103 VAL A O 1
ATOM 805 N N . ILE A 1 104 ? 5.659 29.867 67.353 1.00 20.85 104 ILE A N 1
ATOM 806 C CA . ILE A 1 104 ? 4.496 30.717 67.069 1.00 22.14 104 ILE A CA 1
ATOM 807 C C . ILE A 1 104 ? 3.612 30.767 68.318 1.00 22.93 104 ILE A C 1
ATOM 808 O O . ILE A 1 104 ? 3.536 29.755 69.033 1.00 23.08 104 ILE A O 1
ATOM 813 N N . ASP A 1 105 ? 3.179 31.963 68.700 1.00 21.73 105 ASP A N 1
ATOM 814 C CA . ASP A 1 105 ? 2.342 32.084 69.900 1.00 24.17 105 ASP A CA 1
ATOM 815 C C . ASP A 1 105 ? 0.870 32.192 69.483 1.00 24.35 105 ASP A C 1
ATOM 816 O O . ASP A 1 105 ? 0.572 32.330 68.293 1.00 22.24 105 ASP A O 1
ATOM 821 N N . GLN A 1 106 ? -0.011 32.108 70.459 1.00 24.15 106 GLN A N 1
ATOM 822 C CA . GLN A 1 106 ? -1.442 32.132 70.245 1.00 26.58 106 GLN A CA 1
ATOM 823 C C . GLN A 1 106 ? -1.950 33.309 69.459 1.00 26.63 106 GLN A C 1
ATOM 824 O O . GLN A 1 106 ? -2.680 33.123 68.454 1.00 27.82 106 GLN A O 1
ATOM 830 N N . ALA A 1 107 ? -1.559 34.532 69.803 1.00 26.15 107 ALA A N 1
ATOM 831 C CA . ALA A 1 107 ? -2.023 35.706 69.071 1.00 25.70 107 ALA A CA 1
ATOM 832 C C . ALA A 1 107 ? -1.601 35.649 67.609 1.00 25.09 107 ALA A C 1
ATOM 833 O O . ALA A 1 107 ? -2.376 36.027 66.720 1.00 24.23 107 ALA A O 1
ATOM 835 N N . THR A 1 108 ? -0.390 35.185 67.344 1.00 23.19 108 THR A N 1
ATOM 836 C CA . THR A 1 108 ? 0.100 35.091 65.964 1.00 23.58 108 THR A CA 1
ATOM 837 C C . THR A 1 108 ? -0.648 34.034 65.176 1.00 23.04 108 THR A C 1
ATOM 838 O O . THR A 1 108 ? -1.091 34.275 64.058 1.00 23.53 108 THR A O 1
ATOM 842 N N . LEU A 1 109 ? -0.860 32.860 65.780 1.00 23.55 109 LEU A N 1
ATOM 843 C CA . LEU A 1 109 ? -1.661 31.809 65.159 1.00 24.05 109 LEU A CA 1
ATOM 844 C C . LEU A 1 109 ? -3.008 32.362 64.690 1.00 24.32 109 LEU A C 1
ATOM 845 O O . LEU A 1 109 ? -3.413 32.156 63.552 1.00 23.34 109 LEU A O 1
ATOM 850 N N . GLU A 1 110 ? -3.683 33.107 65.571 1.00 24.83 110 GLU A N 1
ATOM 851 C CA . GLU A 1 110 ? -4.973 33.691 65.227 1.00 26.60 110 GLU A CA 1
ATOM 852 C C . GLU A 1 110 ? -4.866 34.703 64.106 1.00 25.21 110 GLU A C 1
ATOM 853 O O . GLU A 1 110 ? -5.677 34.699 63.178 1.00 24.36 110 GLU A O 1
ATOM 859 N N . ARG A 1 111 ? -3.817 35.523 64.116 1.00 23.32 111 ARG A N 1
ATOM 860 C CA . ARG A 1 111 ? -3.626 36.527 63.081 1.00 23.44 111 ARG A CA 1
ATOM 861 C C . ARG A 1 111 ? -3.288 35.916 61.735 1.00 24.05 111 ARG A C 1
ATOM 862 O O . ARG A 1 111 ? -3.893 36.291 60.712 1.00 23.95 111 ARG A O 1
ATOM 870 N N . VAL A 1 112 ? -2.365 34.955 61.683 1.00 22.64 112 VAL A N 1
ATOM 871 C CA . VAL A 1 112 ? -2.030 34.346 60.391 1.00 22.69 112 VAL A CA 1
ATOM 872 C C . VAL A 1 112 ? -3.140 33.459 59.870 1.00 23.42 112 VAL A C 1
ATOM 873 O O . VAL A 1 112 ? -3.349 33.402 58.641 1.00 22.17 112 VAL A O 1
ATOM 877 N N . SER A 1 113 ? -3.931 32.846 60.751 1.00 24.19 113 SER A N 1
ATOM 878 C CA . SER A 1 113 ? -5.100 32.078 60.291 1.00 25.79 113 SER A CA 1
ATOM 879 C C . SER A 1 113 ? -6.135 33.024 59.680 1.00 25.92 113 SER A C 1
ATOM 880 O O . SER A 1 113 ? -6.625 32.800 58.585 1.00 27.05 113 SER A O 1
ATOM 883 N N . GLU A 1 114 ? -6.450 34.082 60.415 1.00 27.06 114 GLU A N 1
ATOM 884 C CA . GLU A 1 114 ? -7.427 35.069 59.992 1.00 29.49 114 GLU A CA 1
ATOM 885 C C . GLU A 1 114 ? -7.107 35.656 58.628 1.00 28.22 114 GLU A C 1
ATOM 886 O O . GLU A 1 114 ? -7.992 35.788 57.779 1.00 27.68 114 GLU A O 1
ATOM 892 N N . LEU A 1 115 ? -5.858 36.064 58.418 1.00 26.89 115 LEU A N 1
ATOM 893 C CA . LEU A 1 115 ? -5.473 36.742 57.190 1.00 26.52 115 LEU A CA 1
ATOM 894 C C . LEU A 1 115 ? -4.950 35.803 56.126 1.00 25.77 115 LEU A C 1
ATOM 895 O O . LEU A 1 115 ? -4.603 36.238 55.023 1.00 25.01 115 LEU A O 1
ATOM 900 N N . GLN A 1 116 ? -4.789 34.532 56.466 1.00 25.57 116 GLN A N 1
ATOM 901 C CA . GLN A 1 116 ? -4.207 33.555 55.544 1.00 25.44 116 GLN A CA 1
ATOM 902 C C . GLN A 1 116 ? -2.838 34.013 55.061 1.00 24.00 116 GLN A C 1
ATOM 903 O O . GLN A 1 116 ? -2.537 34.044 53.865 1.00 23.19 116 GLN A O 1
ATOM 909 N N . ILE A 1 117 ? -2.000 34.405 56.010 1.00 23.59 117 ILE A N 1
ATOM 910 C CA . ILE A 1 117 ? -0.602 34.729 55.743 1.00 22.74 117 ILE A CA 1
ATOM 911 C C . ILE A 1 117 ? 0.227 33.442 55.787 1.00 22.04 117 ILE A C 1
ATOM 912 O O . ILE A 1 117 ? 0.176 32.707 56.776 1.00 20.41 117 ILE A O 1
ATOM 917 N N . PRO A 1 118 ? 0.874 33.125 54.680 1.00 22.01 118 PRO A N 1
ATOM 918 C CA . PRO A 1 118 ? 1.738 31.953 54.597 1.00 21.25 118 PRO A CA 1
ATOM 919 C C . PRO A 1 118 ? 2.748 31.937 55.741 1.00 20.34 118 PRO A C 1
ATOM 920 O O . PRO A 1 118 ? 3.294 32.969 56.134 1.00 19.64 118 PRO A O 1
ATOM 924 N N . VAL A 1 119 ? 2.932 30.763 56.337 1.00 20.89 119 VAL A N 1
ATOM 925 C CA . VAL A 1 119 ? 3.840 30.609 57.464 1.00 19.64 119 VAL A CA 1
ATOM 926 C C . VAL A 1 119 ? 5.040 29.744 57.072 1.00 20.31 119 VAL A C 1
ATOM 927 O O . VAL A 1 119 ? 4.877 28.641 56.559 1.00 20.87 119 VAL A O 1
ATOM 931 N N . ASN A 1 120 ? 6.219 30.275 57.310 1.00 20.12 120 ASN A N 1
ATOM 932 C CA . ASN A 1 120 ? 7.473 29.547 57.164 1.00 21.09 120 ASN A CA 1
ATOM 933 C C . ASN A 1 120 ? 7.864 29.006 58.550 1.00 20.61 120 ASN A C 1
ATOM 934 O O . ASN A 1 120 ? 8.226 29.779 59.439 1.00 20.85 120 ASN A O 1
ATOM 939 N N . ALA A 1 121 ? 7.546 27.739 58.790 1.00 20.09 121 ALA A N 1
ATOM 940 C CA . ALA A 1 121 ? 7.764 27.123 60.090 1.00 20.63 121 ALA A CA 1
ATOM 941 C C . ALA A 1 121 ? 9.188 26.601 60.239 1.00 21.64 121 ALA A C 1
ATOM 942 O O . ALA A 1 121 ? 9.713 25.950 59.343 1.00 21.45 121 ALA A O 1
ATOM 944 N N . GLY A 1 122 ? 9.807 26.887 61.382 1.00 22.29 122 GLY A N 1
ATOM 945 C CA . GLY A 1 122 ? 11.161 26.461 61.665 1.00 22.54 122 GLY A CA 1
ATOM 946 C C . GLY A 1 122 ? 11.239 25.423 62.776 1.00 23.34 122 GLY A C 1
ATOM 947 O O . GLY A 1 122 ? 12.333 25.126 63.271 1.00 24.01 122 GLY A O 1
ATOM 948 N N . SER A 1 123 ? 10.130 24.842 63.171 1.00 22.49 123 SER A N 1
ATOM 949 C CA . SER A 1 123 ? 10.091 23.712 64.103 1.00 22.66 123 SER A CA 1
ATOM 950 C C . SER A 1 123 ? 8.879 22.839 63.726 1.00 22.58 123 SER A C 1
ATOM 951 O O . SER A 1 123 ? 7.873 23.405 63.281 1.00 21.16 123 SER A O 1
ATOM 954 N N . VAL A 1 124 ? 8.988 21.529 63.866 1.00 21.44 124 VAL A N 1
ATOM 955 C CA . VAL A 1 124 ? 7.851 20.646 63.552 1.00 21.81 124 VAL A CA 1
ATOM 956 C C . VAL A 1 124 ? 6.684 20.933 64.500 1.00 22.87 124 VAL A C 1
ATOM 957 O O . VAL A 1 124 ? 5.524 20.925 64.087 1.00 22.86 124 VAL A O 1
ATOM 961 N N . ASP A 1 125 ? 6.979 21.196 65.754 1.00 22.63 125 ASP A N 1
ATOM 962 C CA . ASP A 1 125 ? 6.000 21.562 66.765 1.00 25.53 125 ASP A CA 1
ATOM 963 C C . ASP A 1 125 ? 5.129 22.737 66.309 1.00 25.33 125 ASP A C 1
ATOM 964 O O . ASP A 1 125 ? 3.912 22.744 66.451 1.00 25.91 125 ASP A O 1
ATOM 969 N N . MET A 1 126 ? 5.794 23.771 65.822 1.00 24.10 126 MET A N 1
ATOM 970 C CA . MET A 1 126 ? 5.150 24.977 65.308 1.00 23.25 126 MET A CA 1
ATOM 971 C C . MET A 1 126 ? 4.268 24.643 64.110 1.00 24.34 126 MET A C 1
ATOM 972 O O . MET A 1 126 ? 3.129 25.080 63.988 1.00 23.44 126 MET A O 1
ATOM 977 N N . LEU A 1 127 ? 4.795 23.773 63.241 1.00 23.23 127 LEU A N 1
ATOM 978 C CA . LEU A 1 127 ? 4.037 23.317 62.076 1.00 23.40 127 LEU A CA 1
ATOM 979 C C . LEU A 1 127 ? 2.771 22.587 62.514 1.00 24.43 127 LEU A C 1
ATOM 980 O O . LEU A 1 127 ? 1.698 22.749 61.925 1.00 22.77 127 LEU A O 1
ATOM 985 N N . ASP A 1 128 ? 2.889 21.776 63.575 1.00 23.81 128 ASP A N 1
ATOM 986 C CA . ASP A 1 128 ? 1.732 21.060 64.098 1.00 25.71 128 ASP A CA 1
ATOM 987 C C . ASP A 1 128 ? 0.702 21.995 64.722 1.00 25.48 128 ASP A C 1
ATOM 988 O O . ASP A 1 128 ? -0.512 21.848 64.490 1.00 24.27 128 ASP A O 1
ATOM 993 N N . GLN A 1 129 ? 1.164 22.950 65.519 1.00 24.26 129 GLN A N 1
ATOM 994 C CA . GLN A 1 129 ? 0.291 23.917 66.180 1.00 23.38 129 GLN A CA 1
ATOM 995 C C . GLN A 1 129 ? -0.480 24.736 65.154 1.00 23.71 129 GLN A C 1
ATOM 996 O O . GLN A 1 129 ? -1.687 24.978 65.296 1.00 23.72 129 GLN A O 1
ATOM 1002 N N . LEU A 1 130 ? 0.205 25.160 64.096 1.00 22.30 130 LEU A N 1
ATOM 1003 C CA . LEU A 1 130 ? -0.435 25.900 63.015 1.00 22.31 130 LEU A CA 1
ATOM 1004 C C . LEU A 1 130 ? -1.499 25.037 62.331 1.00 23.14 130 LEU A C 1
ATOM 1005 O O . LEU A 1 130 ? -2.636 25.466 62.121 1.00 23.38 130 LEU A O 1
ATOM 1010 N N . GLY A 1 131 ? -1.118 23.823 61.965 1.00 23.72 131 GLY A N 1
ATOM 1011 C CA . GLY A 1 131 ? -1.987 22.914 61.239 1.00 25.77 131 GLY A CA 1
ATOM 1012 C C . GLY A 1 131 ? -3.267 22.598 62.000 1.00 27.49 131 GLY A C 1
ATOM 1013 O O . GLY A 1 131 ? -4.350 22.547 61.415 1.00 25.30 131 GLY A O 1
ATOM 1014 N N . GLN A 1 132 ? -3.146 22.363 63.305 1.00 28.48 132 GLN A N 1
ATOM 1015 C CA . GLN A 1 132 ? -4.300 22.020 64.120 1.00 32.14 132 GLN A CA 1
ATOM 1016 C C . GLN A 1 132 ? -5.375 23.098 64.081 1.00 32.44 132 GLN A C 1
ATOM 1017 O O . GLN A 1 132 ? -6.563 22.773 63.967 1.00 31.92 132 GLN A O 1
ATOM 1023 N N . VAL A 1 133 ? -4.985 24.370 64.152 1.00 31.40 133 VAL A N 1
ATOM 1024 C CA . VAL A 1 133 ? -5.961 25.451 64.157 1.00 31.08 133 VAL A CA 1
ATOM 1025 C C . VAL A 1 133 ? -6.242 26.015 62.779 1.00 30.06 133 VAL A C 1
ATOM 1026 O O . VAL A 1 133 ? -7.219 26.760 62.603 1.00 29.25 133 VAL A O 1
ATOM 1030 N N . SER A 1 134 ? -5.401 25.708 61.798 1.00 28.08 134 SER A N 1
ATOM 1031 C CA . SER A 1 134 ? -5.603 26.231 60.438 1.00 26.42 134 SER A CA 1
ATOM 1032 C C . SER A 1 134 ? -5.272 25.153 59.413 1.00 26.14 134 SER A C 1
ATOM 1033 O O . SER A 1 134 ? -4.249 25.199 58.722 1.00 24.97 134 SER A O 1
ATOM 1036 N N . PRO A 1 135 ? -6.124 24.134 59.345 1.00 26.20 135 PRO A N 1
ATOM 1037 C CA . PRO A 1 135 ? -5.934 23.033 58.409 1.00 26.09 135 PRO A CA 1
ATOM 1038 C C . PRO A 1 135 ? -5.878 23.530 56.980 1.00 24.62 135 PRO A C 1
ATOM 1039 O O . PRO A 1 135 ? -6.579 24.478 56.607 1.00 24.43 135 PRO A O 1
ATOM 1043 N N . GLY A 1 136 ? -4.952 23.004 56.184 1.00 23.62 136 GLY A N 1
ATOM 1044 C CA . GLY A 1 136 ? -4.753 23.399 54.815 1.00 24.23 136 GLY A CA 1
ATOM 1045 C C . GLY A 1 136 ? -3.983 24.694 54.637 1.00 24.38 136 GLY A C 1
ATOM 1046 O O . GLY A 1 136 ? -3.964 25.257 53.535 1.00 23.61 136 GLY A O 1
ATOM 1047 N N . HIS A 1 137 ? -3.371 25.209 55.698 1.00 23.61 137 HIS A N 1
ATOM 1048 C CA . HIS A 1 137 ? -2.628 26.476 55.601 1.00 22.55 137 HIS A CA 1
ATOM 1049 C C . HIS A 1 137 ? -1.494 26.357 54.594 1.00 22.66 137 HIS A C 1
ATOM 1050 O O . HIS A 1 137 ? -0.910 25.278 54.453 1.00 20.62 137 HIS A O 1
ATOM 1057 N N . ARG A 1 138 ? -1.192 27.453 53.895 1.00 22.97 138 ARG A N 1
ATOM 1058 C CA . ARG A 1 138 ? -0.039 27.446 52.967 1.00 22.83 138 ARG A CA 1
ATOM 1059 C C . ARG A 1 138 ? 1.243 27.646 53.751 1.00 22.55 138 ARG A C 1
ATOM 1060 O O . ARG A 1 138 ? 1.346 28.612 54.523 1.00 22.12 138 ARG A O 1
ATOM 1068 N N . VAL A 1 139 ? 2.193 26.712 53.670 1.00 22.74 139 VAL A N 1
ATOM 1069 C CA . VAL A 1 139 ? 3.398 26.782 54.475 1.00 21.48 139 VAL A CA 1
ATOM 1070 C C . VAL A 1 139 ? 4.699 26.730 53.693 1.00 22.51 139 VAL A C 1
ATOM 1071 O O . VAL A 1 139 ? 4.816 26.149 52.624 1.00 21.22 139 VAL A O 1
ATOM 1075 N N . TRP A 1 140 ? 5.748 27.303 54.314 1.00 21.38 140 TRP A N 1
ATOM 1076 C CA . TRP A 1 140 ? 7.124 27.074 53.903 1.00 21.93 140 TRP A CA 1
ATOM 1077 C C . TRP A 1 140 ? 7.812 26.251 55.033 1.00 23.06 140 TRP A C 1
ATOM 1078 O O . TRP A 1 140 ? 7.355 26.300 56.171 1.00 23.33 140 TRP A O 1
ATOM 1089 N N . LEU A 1 141 ? 8.880 25.561 54.687 1.00 22.18 141 LEU A N 1
ATOM 1090 C CA . LEU A 1 141 ? 9.666 24.853 55.695 1.00 22.62 141 LEU A CA 1
ATOM 1091 C C . LEU A 1 141 ? 11.080 25.479 55.699 1.00 22.55 141 LEU A C 1
ATOM 1092 O O . LEU A 1 141 ? 11.661 25.633 54.623 1.00 22.04 141 LEU A O 1
ATOM 1097 N N . ARG A 1 142 ? 11.488 25.997 56.853 1.00 20.98 142 ARG A N 1
ATOM 1098 C CA . ARG A 1 142 ? 12.883 26.431 56.987 1.00 20.98 142 ARG A CA 1
ATOM 1099 C C . ARG A 1 142 ? 13.714 25.210 57.423 1.00 20.65 142 ARG A C 1
ATOM 1100 O O . ARG A 1 142 ? 13.435 24.611 58.457 1.00 21.33 142 ARG A O 1
ATOM 1108 N N . VAL A 1 143 ? 14.677 24.838 56.589 1.00 19.98 143 VAL A N 1
ATOM 1109 C CA . VAL A 1 143 ? 15.497 23.664 56.865 1.00 19.99 143 VAL A CA 1
ATOM 1110 C C . VAL A 1 143 ? 16.865 24.035 57.420 1.00 21.28 143 VAL A C 1
ATOM 1111 O O . VAL A 1 143 ? 17.555 24.911 56.895 1.00 21.17 143 VAL A O 1
ATOM 1115 N N . ASN A 1 144 ? 17.265 23.342 58.485 1.00 20.33 144 ASN A N 1
ATOM 1116 C CA . ASN A 1 144 ? 18.650 23.424 58.964 1.00 21.43 144 ASN A CA 1
ATOM 1117 C C . ASN A 1 144 ? 19.411 22.249 58.328 1.00 22.24 144 ASN A C 1
ATOM 1118 O O . ASN A 1 144 ? 19.065 21.085 58.565 1.00 20.78 144 ASN A O 1
ATOM 1123 N N . PRO A 1 145 ? 20.310 22.556 57.413 1.00 22.66 145 PRO A N 1
ATOM 1124 C CA . PRO A 1 145 ? 20.976 21.552 56.602 1.00 23.31 145 PRO A CA 1
ATOM 1125 C C . PRO A 1 145 ? 22.110 20.845 57.291 1.00 24.71 145 PRO A C 1
ATOM 1126 O O . PRO A 1 145 ? 22.857 20.078 56.648 1.00 25.28 145 PRO A O 1
ATOM 1130 N N . GLY A 1 146 ? 22.310 21.064 58.596 1.00 23.66 146 GLY A N 1
ATOM 1131 C CA . GLY A 1 146 ? 23.344 20.388 59.337 1.00 23.88 146 GLY A CA 1
ATOM 1132 C C . GLY A 1 146 ? 24.586 21.223 59.572 1.00 24.36 146 GLY A C 1
ATOM 1133 O O . GLY A 1 146 ? 25.459 20.802 60.342 1.00 23.74 146 GLY A O 1
ATOM 1134 N N . PHE A 1 147 ? 24.625 22.439 59.032 1.00 23.31 147 PHE A N 1
ATOM 1135 C CA . PHE A 1 147 ? 25.780 23.313 59.230 1.00 23.61 147 PHE A CA 1
ATOM 1136 C C . PHE A 1 147 ? 25.378 24.777 59.093 1.00 23.86 147 PHE A C 1
ATOM 1137 O O . PHE A 1 147 ? 24.319 25.087 58.544 1.00 22.81 147 PHE A O 1
ATOM 1145 N N . GLY A 1 148 ? 26.119 25.658 59.762 1.00 23.53 148 GLY A N 1
ATOM 1146 C CA . GLY A 1 148 ? 25.832 27.088 59.691 1.00 24.47 148 GLY A CA 1
ATOM 1147 C C . GLY A 1 148 ? 26.990 27.841 59.034 1.00 25.97 148 GLY A C 1
ATOM 1148 O O . GLY A 1 148 ? 27.608 27.361 58.080 1.00 22.93 148 GLY A O 1
ATOM 1149 N N . HIS A 1 149 ? 27.310 28.990 59.601 1.00 27.53 149 HIS A N 1
ATOM 1150 C CA . HIS A 1 149 ? 28.427 29.806 59.140 1.00 31.42 149 HIS A CA 1
ATOM 1151 C C . HIS A 1 149 ? 29.194 30.361 60.342 1.00 32.53 149 HIS A C 1
ATOM 1152 O O . HIS A 1 149 ? 28.582 30.999 61.206 1.00 32.59 149 HIS A O 1
ATOM 1159 N N . GLY A 1 150 ? 30.491 30.131 60.386 1.00 33.92 150 GLY A N 1
ATOM 1160 C CA . GLY A 1 150 ? 31.308 30.637 61.508 1.00 35.90 150 GLY A CA 1
ATOM 1161 C C . GLY A 1 150 ? 31.738 29.491 62.420 1.00 37.22 150 GLY A C 1
ATOM 1162 O O . GLY A 1 150 ? 31.655 28.317 62.048 1.00 36.03 150 GLY A O 1
ATOM 1163 N N . HIS A 1 151 ? 32.157 29.831 63.632 1.00 38.25 151 HIS A N 1
ATOM 1164 C CA . HIS A 1 151 ? 32.620 28.859 64.606 1.00 40.21 151 HIS A CA 1
ATOM 1165 C C . HIS A 1 151 ? 31.544 27.831 64.941 1.00 39.99 151 HIS A C 1
ATOM 1166 O O . HIS A 1 151 ? 30.432 28.194 65.312 1.00 40.13 151 HIS A O 1
ATOM 1173 N N . SER A 1 152 ? 31.910 26.556 64.926 1.00 38.98 152 SER A N 1
ATOM 1174 C CA . SER A 1 152 ? 31.010 25.462 65.166 1.00 37.89 152 SER A CA 1
ATOM 1175 C C . SER A 1 152 ? 30.523 25.340 66.593 1.00 36.40 152 SER A C 1
ATOM 1176 O O . SER A 1 152 ? 29.401 24.794 66.790 1.00 35.67 152 SER A O 1
ATOM 1179 N N . GLN A 1 153 ? 31.157 25.962 67.561 1.00 33.71 153 GLN A N 1
ATOM 1180 C CA . GLN A 1 153 ? 30.710 25.897 68.945 1.00 33.96 153 GLN A CA 1
ATOM 1181 C C . GLN A 1 153 ? 29.676 26.960 69.293 1.00 30.98 153 GLN A C 1
ATOM 1182 O O . GLN A 1 153 ? 28.969 26.837 70.295 1.00 29.38 153 GLN A O 1
ATOM 1188 N N . LYS A 1 154 ? 29.667 28.065 68.560 1.00 29.41 154 LYS A N 1
ATOM 1189 C CA . LYS A 1 154 ? 28.917 29.246 68.949 1.00 28.75 154 LYS A CA 1
ATOM 1190 C C . LYS A 1 154 ? 27.519 29.334 68.405 1.00 26.94 154 LYS A C 1
ATOM 1191 O O . LYS A 1 154 ? 27.141 28.620 67.478 1.00 25.94 154 LYS A O 1
ATOM 1197 N N . THR A 1 155 ? 26.728 30.268 68.965 1.00 24.12 155 THR A N 1
ATOM 1198 C CA . THR A 1 155 ? 25.353 30.446 68.439 1.00 23.12 155 THR A CA 1
ATOM 1199 C C . THR A 1 155 ? 25.436 30.664 66.936 1.00 22.87 155 THR A C 1
ATOM 1200 O O . THR A 1 155 ? 26.357 31.336 66.465 1.00 22.88 155 THR A O 1
ATOM 1204 N N . ASN A 1 156 ? 24.524 30.064 66.180 1.00 22.87 156 ASN A N 1
ATOM 1205 C CA . ASN A 1 156 ? 24.692 30.014 64.719 1.00 23.49 156 ASN A CA 1
ATOM 1206 C C . ASN A 1 156 ? 23.354 30.065 64.008 1.00 22.12 156 ASN A C 1
ATOM 1207 O O . ASN A 1 156 ? 22.301 29.873 64.620 1.00 20.59 156 ASN A O 1
ATOM 1212 N N . THR A 1 157 ? 23.390 30.285 62.695 1.00 22.21 157 THR A N 1
ATOM 1213 C CA . THR A 1 157 ? 22.157 30.300 61.895 1.00 22.59 157 THR A CA 1
ATOM 1214 C C . THR A 1 157 ? 21.833 28.890 61.394 1.00 21.11 157 THR A C 1
ATOM 1215 O O . THR A 1 157 ? 20.741 28.634 60.899 1.00 19.52 157 THR A O 1
ATOM 1219 N N . GLY A 1 158 ? 22.792 27.983 61.559 1.00 20.72 158 GLY A N 1
ATOM 1220 C CA . GLY A 1 158 ? 22.594 26.587 61.140 1.00 18.77 158 GLY A CA 1
ATOM 1221 C C . GLY A 1 158 ? 23.462 25.661 61.978 1.00 18.44 158 GLY A C 1
ATOM 1222 O O . GLY A 1 158 ? 24.383 26.121 62.667 1.00 17.74 158 GLY A O 1
ATOM 1223 N N . GLY A 1 159 ? 23.371 24.357 61.701 1.00 19.48 159 GLY A N 1
ATOM 1224 C CA . GLY A 1 159 ? 24.200 23.393 62.447 1.00 19.41 159 GLY A CA 1
ATOM 1225 C C . GLY A 1 159 ? 23.550 23.087 63.790 1.00 21.73 159 GLY A C 1
ATOM 1226 O O . GLY A 1 159 ? 22.539 23.709 64.166 1.00 20.88 159 GLY A O 1
ATOM 1227 N N . GLU A 1 160 ? 24.124 22.143 64.530 1.00 20.77 160 GLU A N 1
ATOM 1228 C CA . GLU A 1 160 ? 23.559 21.704 65.789 1.00 22.88 160 GLU A CA 1
ATOM 1229 C C . GLU A 1 160 ? 23.594 22.721 66.894 1.00 23.59 160 GLU A C 1
ATOM 1230 O O . GLU A 1 160 ? 22.813 22.594 67.862 1.00 24.63 160 GLU A O 1
ATOM 1236 N N . ASN A 1 161 ? 24.387 23.781 66.790 1.00 24.17 161 ASN A N 1
ATOM 1237 C CA . ASN A 1 161 ? 24.374 24.846 67.790 1.00 25.51 161 ASN A CA 1
ATOM 1238 C C . ASN A 1 161 ? 23.550 26.045 67.350 1.00 25.60 161 ASN A C 1
ATOM 1239 O O . ASN A 1 161 ? 23.855 27.202 67.669 1.00 26.66 161 ASN A O 1
ATOM 1244 N N . SER A 1 162 ? 22.483 25.775 66.628 1.00 24.30 162 SER A N 1
ATOM 1245 C CA . SER A 1 162 ? 21.539 26.769 66.165 1.00 23.37 162 SER A CA 1
ATOM 1246 C C . SER A 1 162 ? 20.121 26.344 66.573 1.00 22.52 162 SER A C 1
ATOM 1247 O O . SER A 1 162 ? 19.761 25.171 66.369 1.00 23.44 162 SER A O 1
ATOM 1250 N N . LYS A 1 163 ? 19.319 27.286 66.997 1.00 21.23 163 LYS A N 1
ATOM 1251 C CA . LYS A 1 163 ? 17.924 27.011 67.340 1.00 20.43 163 LYS A CA 1
ATOM 1252 C C . LYS A 1 163 ? 17.049 27.032 66.095 1.00 19.74 163 LYS A C 1
ATOM 1253 O O . LYS A 1 163 ? 15.862 26.711 66.142 1.00 19.33 163 LYS A O 1
ATOM 1259 N N . HIS A 1 164 ? 17.620 27.403 64.956 1.00 18.67 164 HIS A N 1
ATOM 1260 C CA . HIS A 1 164 ? 16.886 27.713 63.763 1.00 18.98 164 HIS A CA 1
ATOM 1261 C C . HIS A 1 164 ? 16.575 26.554 62.843 1.00 20.22 164 HIS A C 1
ATOM 1262 O O . HIS A 1 164 ? 17.478 25.851 62.367 1.00 20.43 164 HIS A O 1
ATOM 1269 N N . GLY A 1 165 ? 15.311 26.435 62.437 1.00 19.33 165 GLY A N 1
ATOM 1270 C CA . GLY A 1 165 ? 14.876 25.569 61.402 1.00 19.77 165 GLY A CA 1
ATOM 1271 C C . GLY A 1 165 ? 14.743 24.102 61.759 1.00 20.39 165 GLY A C 1
ATOM 1272 O O . GLY A 1 165 ? 15.018 23.677 62.875 1.00 20.61 165 GLY A O 1
ATOM 1273 N N . ILE A 1 166 ? 14.019 23.391 60.891 1.00 20.51 166 ILE A N 1
ATOM 1274 C CA . ILE A 1 166 ? 13.807 21.951 61.095 1.00 21.15 166 ILE A CA 1
ATOM 1275 C C . ILE A 1 166 ? 15.083 21.205 60.723 1.00 20.63 166 ILE A C 1
ATOM 1276 O O . ILE A 1 166 ? 15.567 21.331 59.591 1.00 21.16 166 ILE A O 1
ATOM 1281 N N . TRP A 1 167 ? 15.639 20.477 61.677 1.00 21.16 167 TRP A N 1
ATOM 1282 C CA . TRP A 1 167 ? 16.854 19.681 61.391 1.00 22.46 167 TRP A CA 1
ATOM 1283 C C . TRP A 1 167 ? 16.563 18.793 60.193 1.00 22.43 167 TRP A C 1
ATOM 1284 O O . TRP A 1 167 ? 15.516 18.100 60.188 1.00 22.89 167 TRP A O 1
ATOM 1295 N N . TYR A 1 168 ? 17.465 18.704 59.245 1.00 23.20 168 TYR A N 1
ATOM 1296 C CA . TYR A 1 168 ? 17.221 17.994 57.994 1.00 23.76 168 TYR A CA 1
ATOM 1297 C C . TYR A 1 168 ? 16.766 16.569 58.155 1.00 24.42 168 TYR A C 1
ATOM 1298 O O . TYR A 1 168 ? 15.845 16.131 57.417 1.00 24.56 168 TYR A O 1
ATOM 1307 N N . THR A 1 169 ? 17.188 15.846 59.194 1.00 23.70 169 THR A N 1
ATOM 1308 C CA . THR A 1 169 ? 16.727 14.479 59.399 1.00 24.83 169 THR A CA 1
ATOM 1309 C C . THR A 1 169 ? 15.370 14.418 60.088 1.00 25.60 169 THR A C 1
ATOM 1310 O O . THR A 1 169 ? 14.808 13.324 60.239 1.00 24.01 169 THR A O 1
ATOM 1314 N N . ASP A 1 170 ? 14.804 15.569 60.437 1.00 25.55 170 ASP A N 1
ATOM 1315 C CA . ASP A 1 170 ? 13.453 15.648 60.964 1.00 25.65 170 ASP A CA 1
ATOM 1316 C C . ASP A 1 170 ? 12.423 15.914 59.868 1.00 25.92 170 ASP A C 1
ATOM 1317 O O . ASP A 1 170 ? 11.222 15.964 60.146 1.00 24.76 170 ASP A O 1
ATOM 1322 N N . LEU A 1 171 ? 12.869 15.997 58.610 1.00 24.78 171 LEU A N 1
ATOM 1323 C CA . LEU A 1 171 ? 11.999 16.233 57.484 1.00 24.41 171 LEU A CA 1
ATOM 1324 C C . LEU A 1 171 ? 10.889 15.249 57.291 1.00 24.81 171 LEU A C 1
ATOM 1325 O O . LEU A 1 171 ? 9.715 15.644 57.110 1.00 24.82 171 LEU A O 1
ATOM 1330 N N . PRO A 1 172 ? 11.133 13.951 57.412 1.00 25.03 172 PRO A N 1
ATOM 1331 C CA . PRO A 1 172 ? 10.083 12.941 57.334 1.00 25.30 172 PRO A CA 1
ATOM 1332 C C . PRO A 1 172 ? 9.011 13.173 58.383 1.00 25.35 172 PRO A C 1
ATOM 1333 O O . PRO A 1 172 ? 7.815 13.110 58.072 1.00 24.95 172 PRO A O 1
ATOM 1337 N N . ALA A 1 173 ? 9.409 13.573 59.594 1.00 25.03 173 ALA A N 1
ATOM 1338 C CA . ALA A 1 173 ? 8.443 13.902 60.641 1.00 25.84 173 ALA A CA 1
ATOM 1339 C C . ALA A 1 173 ? 7.647 15.153 60.293 1.00 26.07 173 ALA A C 1
ATOM 1340 O O . ALA A 1 173 ? 6.449 15.236 60.569 1.00 26.06 173 ALA A O 1
ATOM 1342 N N . ALA A 1 174 ? 8.283 16.111 59.617 1.00 26.39 174 ALA A N 1
ATOM 1343 C CA . ALA A 1 174 ? 7.573 17.309 59.153 1.00 25.52 174 ALA A CA 1
ATOM 1344 C C . ALA A 1 174 ? 6.542 16.941 58.094 1.00 24.75 174 ALA A C 1
ATOM 1345 O O . ALA A 1 174 ? 5.429 17.471 58.100 1.00 24.48 174 ALA A O 1
ATOM 1347 N N . LEU A 1 175 ? 6.880 16.009 57.205 1.00 24.22 175 LEU A N 1
ATOM 1348 C CA . LEU A 1 175 ? 5.942 15.576 56.173 1.00 24.01 175 LEU A CA 1
ATOM 1349 C C . LEU A 1 175 ? 4.704 14.932 56.781 1.00 23.61 175 LEU A C 1
ATOM 1350 O O . LEU A 1 175 ? 3.582 15.225 56.374 1.00 23.69 175 LEU A O 1
ATOM 1355 N N . ASP A 1 176 ? 4.885 14.116 57.822 1.00 24.52 176 ASP A N 1
ATOM 1356 C CA . ASP A 1 176 ? 3.736 13.524 58.517 1.00 23.62 176 ASP A CA 1
ATOM 1357 C C . ASP A 1 176 ? 2.798 14.620 59.024 1.00 23.51 176 ASP A C 1
ATOM 1358 O O . ASP A 1 176 ? 1.572 14.472 58.972 1.00 22.54 176 ASP A O 1
ATOM 1363 N N . VAL A 1 177 ? 3.365 15.684 59.593 1.00 23.05 177 VAL A N 1
ATOM 1364 C CA . VAL A 1 177 ? 2.550 16.802 60.084 1.00 22.48 177 VAL A CA 1
ATOM 1365 C C . VAL A 1 177 ? 1.844 17.493 58.934 1.00 23.29 177 VAL A C 1
ATOM 1366 O O . VAL A 1 177 ? 0.627 17.726 58.991 1.00 24.00 177 VAL A O 1
ATOM 1370 N N . ILE A 1 178 ? 2.561 17.761 57.848 1.00 22.37 178 ILE A N 1
ATOM 1371 C CA . ILE A 1 178 ? 1.964 18.339 56.649 1.00 21.97 178 ILE A CA 1
ATOM 1372 C C . ILE A 1 178 ? 0.779 17.502 56.184 1.00 24.02 178 ILE A C 1
ATOM 1373 O O . ILE A 1 178 ? -0.311 18.048 55.922 1.00 23.82 178 ILE A O 1
ATOM 1378 N N . GLN A 1 179 ? 0.941 16.189 56.094 1.00 24.58 179 GLN A N 1
ATOM 1379 C CA . GLN A 1 179 ? -0.115 15.305 55.632 1.00 25.57 179 GLN A CA 1
ATOM 1380 C C . GLN A 1 179 ? -1.275 15.215 56.596 1.00 26.54 179 GLN A C 1
ATOM 1381 O O . GLN A 1 179 ? -2.448 15.206 56.174 1.00 27.24 179 GLN A O 1
ATOM 1387 N N . ARG A 1 180 ? -1.002 15.186 57.892 1.00 26.07 180 ARG A N 1
ATOM 1388 C CA . ARG A 1 180 ? -2.031 15.125 58.905 1.00 26.74 180 ARG A CA 1
ATOM 1389 C C . ARG A 1 180 ? -3.000 16.298 58.814 1.00 26.85 180 ARG A C 1
ATOM 1390 O O . ARG A 1 180 ? -4.204 16.119 58.992 1.00 25.51 180 ARG A O 1
ATOM 1398 N N . HIS A 1 181 ? -2.484 17.509 58.617 1.00 26.02 181 HIS A N 1
ATOM 1399 C CA . HIS A 1 181 ? -3.330 18.698 58.582 1.00 25.26 181 HIS A CA 1
ATOM 1400 C C . HIS A 1 181 ? -3.587 19.204 57.177 1.00 24.42 181 HIS A C 1
ATOM 1401 O O . HIS A 1 181 ? -4.046 20.351 57.008 1.00 25.79 181 HIS A O 1
ATOM 1408 N N . HIS A 1 182 ? -3.250 18.441 56.160 1.00 23.98 182 HIS A N 1
ATOM 1409 C CA . HIS A 1 182 ? -3.444 18.830 54.773 1.00 25.07 182 HIS A CA 1
ATOM 1410 C C . HIS A 1 182 ? -2.775 20.151 54.434 1.00 24.95 182 HIS A C 1
ATOM 1411 O O . HIS A 1 182 ? -3.317 20.943 53.645 1.00 24.31 182 HIS A O 1
ATOM 1418 N N . LEU A 1 183 ? -1.615 20.427 55.022 1.00 24.53 183 LEU A N 1
ATOM 1419 C CA . LEU A 1 183 ? -0.900 21.667 54.749 1.00 24.03 183 LEU A CA 1
ATOM 1420 C C . LEU A 1 183 ? -0.472 21.721 53.286 1.00 25.12 183 LEU A C 1
ATOM 1421 O O . LEU A 1 183 ? -0.325 20.681 52.634 1.00 23.88 183 LEU A O 1
ATOM 1426 N N . GLN A 1 184 ? -0.466 22.940 52.736 1.00 22.93 184 GLN A N 1
ATOM 1427 C CA . GLN A 1 184 ? -0.067 23.104 51.333 1.00 23.10 184 GLN A CA 1
ATOM 1428 C C . GLN A 1 184 ? 1.352 23.652 51.268 1.00 22.41 184 GLN A C 1
ATOM 1429 O O . GLN A 1 184 ? 1.605 24.765 51.723 1.00 19.90 184 GLN A O 1
ATOM 1435 N N . LEU A 1 185 ? 2.292 22.823 50.808 1.00 23.89 185 LEU A N 1
ATOM 1436 C CA . LEU A 1 185 ? 3.694 23.233 50.783 1.00 24.45 185 LEU A CA 1
ATOM 1437 C C . LEU A 1 185 ? 3.961 24.189 49.624 1.00 24.24 185 LEU A C 1
ATOM 1438 O O . LEU A 1 185 ? 3.766 23.847 48.460 1.00 24.71 185 LEU A O 1
ATOM 1443 N N . VAL A 1 186 ? 4.266 25.431 49.962 1.00 24.33 186 VAL A N 1
ATOM 1444 C CA . VAL A 1 186 ? 4.526 26.482 48.994 1.00 24.19 186 VAL A CA 1
ATOM 1445 C C . VAL A 1 186 ? 5.996 26.468 48.572 1.00 24.54 186 VAL A C 1
ATOM 1446 O O . VAL A 1 186 ? 6.336 26.703 47.418 1.00 22.72 186 VAL A O 1
ATOM 1450 N N . GLY A 1 187 ? 6.878 26.308 49.578 1.00 23.01 187 GLY A N 1
ATOM 1451 C CA . GLY A 1 187 ? 8.293 26.376 49.307 1.00 22.15 187 GLY A CA 1
ATOM 1452 C C . GLY A 1 187 ? 9.172 25.871 50.421 1.00 23.02 187 GLY A C 1
ATOM 1453 O O . GLY A 1 187 ? 8.763 25.599 51.544 1.00 22.56 187 GLY A O 1
ATOM 1454 N N . ILE A 1 188 ? 10.481 25.786 50.100 1.00 22.48 188 ILE A N 1
ATOM 1455 C CA . ILE A 1 188 ? 11.461 25.362 51.086 1.00 21.64 188 ILE A CA 1
ATOM 1456 C C . ILE A 1 188 ? 12.543 26.433 51.194 1.00 21.41 188 ILE A C 1
ATOM 1457 O O . ILE A 1 188 ? 12.918 27.021 50.185 1.00 22.14 188 ILE A O 1
ATOM 1462 N N . HIS A 1 189 ? 12.942 26.731 52.415 1.00 21.06 189 HIS A N 1
ATOM 1463 C CA . HIS A 1 189 ? 13.786 27.918 52.661 1.00 20.88 189 HIS A CA 1
ATOM 1464 C C . HIS A 1 189 ? 14.973 27.552 53.532 1.00 19.59 189 HIS A C 1
ATOM 1465 O O . HIS A 1 189 ? 14.897 26.628 54.342 1.00 19.53 189 HIS A O 1
ATOM 1472 N N . MET A 1 190 ? 16.093 28.226 53.342 1.00 20.22 190 MET A N 1
ATOM 1473 C CA . MET A 1 190 ? 17.228 28.188 54.229 1.00 21.51 190 MET A CA 1
ATOM 1474 C C . MET A 1 190 ? 17.731 29.618 54.502 1.00 21.33 190 MET A C 1
ATOM 1475 O O . MET A 1 190 ? 17.685 30.467 53.613 1.00 21.12 190 MET A O 1
ATOM 1480 N N . HIS A 1 191 ? 18.021 29.903 55.758 1.00 21.50 191 HIS A N 1
ATOM 1481 C CA . HIS A 1 191 ? 18.674 31.167 56.114 1.00 20.40 191 HIS A CA 1
ATOM 1482 C C . HIS A 1 191 ? 19.912 30.859 56.946 1.00 21.47 191 HIS A C 1
ATOM 1483 O O . HIS A 1 191 ? 19.840 30.434 58.102 1.00 19.92 191 HIS A O 1
ATOM 1490 N N . ILE A 1 192 ? 21.056 30.920 56.266 1.00 21.16 192 ILE A N 1
ATOM 1491 C CA . ILE A 1 192 ? 22.337 30.534 56.831 1.00 21.35 192 ILE A CA 1
ATOM 1492 C C . ILE A 1 192 ? 23.318 31.708 56.756 1.00 21.94 192 ILE A C 1
ATOM 1493 O O . ILE A 1 192 ? 23.773 32.197 57.786 1.00 21.63 192 ILE A O 1
ATOM 1498 N N . GLY A 1 193 ? 23.456 32.258 55.555 1.00 22.48 193 GLY A N 1
ATOM 1499 C CA . GLY A 1 193 ? 24.227 33.478 55.346 1.00 23.30 193 GLY A CA 1
ATOM 1500 C C . GLY A 1 193 ? 25.669 33.133 54.990 1.00 24.34 193 GLY A C 1
ATOM 1501 O O . GLY A 1 193 ? 26.317 32.381 55.716 1.00 24.71 193 GLY A O 1
ATOM 1502 N N . SER A 1 194 ? 26.168 33.682 53.886 1.00 23.49 194 SER A N 1
ATOM 1503 C CA . SER A 1 194 ? 27.508 33.380 53.440 1.00 24.66 194 SER A CA 1
ATOM 1504 C C . SER A 1 194 ? 28.401 34.590 53.266 1.00 24.88 194 SER A C 1
ATOM 1505 O O . SER A 1 194 ? 29.610 34.384 53.048 1.00 25.52 194 SER A O 1
ATOM 1508 N N . GLY A 1 195 ? 27.868 35.792 53.328 1.00 25.31 195 GLY A N 1
ATOM 1509 C CA . GLY A 1 195 ? 28.708 36.990 53.080 1.00 25.80 195 GLY A CA 1
ATOM 1510 C C . GLY A 1 195 ? 29.273 36.911 51.660 1.00 26.86 195 GLY A C 1
ATOM 1511 O O . GLY A 1 195 ? 28.525 36.663 50.707 1.00 26.24 195 GLY A O 1
ATOM 1512 N N . VAL A 1 196 ? 30.590 37.037 51.531 1.00 25.97 196 VAL A N 1
ATOM 1513 C CA . VAL A 1 196 ? 31.242 36.901 50.235 1.00 27.50 196 VAL A CA 1
ATOM 1514 C C . VAL A 1 196 ? 32.083 35.619 50.193 1.00 28.95 196 VAL A C 1
ATOM 1515 O O . VAL A 1 196 ? 32.973 35.487 49.360 1.00 29.22 196 VAL A O 1
ATOM 1519 N N . ASP A 1 197 ? 31.753 34.684 51.072 1.00 28.36 197 ASP A N 1
ATOM 1520 C CA . ASP A 1 197 ? 32.397 33.365 51.069 1.00 28.22 197 ASP A CA 1
ATOM 1521 C C . ASP A 1 197 ? 31.681 32.478 50.054 1.00 28.38 197 ASP A C 1
ATOM 1522 O O . ASP A 1 197 ? 30.744 31.757 50.428 1.00 27.70 197 ASP A O 1
ATOM 1527 N N . TYR A 1 198 ? 32.050 32.585 48.777 1.00 26.24 198 TYR A N 1
ATOM 1528 C CA . TYR A 1 198 ? 31.311 31.927 47.723 1.00 28.25 198 TYR A CA 1
ATOM 1529 C C . TYR A 1 198 ? 31.364 30.422 47.755 1.00 27.81 198 TYR A C 1
ATOM 1530 O O . TYR A 1 198 ? 30.385 29.773 47.347 1.00 28.63 198 TYR A O 1
ATOM 1539 N N . ALA A 1 199 ? 32.381 29.835 48.358 1.00 27.80 199 ALA A N 1
ATOM 1540 C CA . ALA A 1 199 ? 32.469 28.380 48.513 1.00 28.37 199 ALA A CA 1
ATOM 1541 C C . ALA A 1 199 ? 31.435 27.909 49.538 1.00 27.97 199 ALA A C 1
ATOM 1542 O O . ALA A 1 199 ? 30.769 26.895 49.377 1.00 27.30 199 ALA A O 1
ATOM 1544 N N . HIS A 1 200 ? 31.291 28.712 50.601 1.00 27.50 200 HIS A N 1
ATOM 1545 C CA . HIS A 1 200 ? 30.274 28.397 51.614 1.00 26.54 200 HIS A CA 1
ATOM 1546 C C . HIS A 1 200 ? 28.882 28.542 51.018 1.00 25.93 200 HIS A C 1
ATOM 1547 O O . HIS A 1 200 ? 28.051 27.635 51.110 1.00 24.70 200 HIS A O 1
ATOM 1554 N N . LEU A 1 201 ? 28.694 29.597 50.207 1.00 25.35 201 LEU A N 1
ATOM 1555 C CA . LEU A 1 201 ? 27.422 29.802 49.540 1.00 25.96 201 LEU A CA 1
ATOM 1556 C C . LEU A 1 201 ? 27.052 28.599 48.676 1.00 26.92 201 LEU A C 1
ATOM 1557 O O . LEU A 1 201 ? 25.894 28.196 48.591 1.00 25.42 201 LEU A O 1
ATOM 1562 N N . GLU A 1 202 ? 28.061 28.036 48.013 1.00 27.18 202 GLU A N 1
ATOM 1563 C CA . GLU A 1 202 ? 27.850 26.868 47.159 1.00 27.46 202 GLU A CA 1
ATOM 1564 C C . GLU A 1 202 ? 27.420 25.647 47.948 1.00 25.62 202 GLU A C 1
ATOM 1565 O O . GLU A 1 202 ? 26.631 24.831 47.469 1.00 25.16 202 GLU A O 1
ATOM 1571 N N . GLN A 1 203 ? 27.925 25.480 49.170 1.00 25.22 203 GLN A N 1
ATOM 1572 C CA . GLN A 1 203 ? 27.464 24.421 50.053 1.00 25.68 203 GLN A CA 1
ATOM 1573 C C . GLN A 1 203 ? 26.004 24.608 50.450 1.00 25.47 203 GLN A C 1
ATOM 1574 O O . GLN A 1 203 ? 25.227 23.643 50.401 1.00 25.24 203 GLN A O 1
ATOM 1580 N N . VAL A 1 204 ? 25.586 25.846 50.717 1.00 24.32 204 VAL A N 1
ATOM 1581 C CA . VAL A 1 204 ? 24.170 26.100 51.027 1.00 25.05 204 VAL A CA 1
ATOM 1582 C C . VAL A 1 204 ? 23.294 25.764 49.830 1.00 24.90 204 VAL A C 1
ATOM 1583 O O . VAL A 1 204 ? 22.301 25.031 49.968 1.00 24.87 204 VAL A O 1
ATOM 1587 N N . CYS A 1 205 ? 23.654 26.258 48.648 1.00 24.41 205 CYS A N 1
ATOM 1588 C CA . CYS A 1 205 ? 22.919 25.954 47.428 1.00 24.84 205 CYS A CA 1
ATOM 1589 C C . CYS A 1 205 ? 22.829 24.443 47.191 1.00 25.36 205 CYS A C 1
ATOM 1590 O O . CYS A 1 205 ? 21.769 23.926 46.863 1.00 23.92 205 CYS A O 1
ATOM 1593 N N . GLY A 1 206 ? 23.966 23.759 47.319 1.00 25.86 206 GLY A N 1
ATOM 1594 C CA . GLY A 1 206 ? 24.013 22.315 47.141 1.00 25.10 206 GLY A CA 1
ATOM 1595 C C . GLY A 1 206 ? 23.154 21.578 48.148 1.00 25.68 206 GLY A C 1
ATOM 1596 O O . GLY A 1 206 ? 22.440 20.632 47.774 1.00 25.70 206 GLY A O 1
ATOM 1597 N N . ALA A 1 207 ? 23.122 22.039 49.406 1.00 24.05 207 ALA A N 1
ATOM 1598 C CA . ALA A 1 207 ? 22.262 21.384 50.405 1.00 23.58 207 ALA A CA 1
ATOM 1599 C C . ALA A 1 207 ? 20.788 21.583 50.078 1.00 23.23 207 ALA A C 1
ATOM 1600 O O . ALA A 1 207 ? 19.984 20.654 50.230 1.00 23.30 207 ALA A O 1
ATOM 1602 N N . MET A 1 208 ? 20.430 22.767 49.590 1.00 23.19 208 MET A N 1
ATOM 1603 C CA . MET A 1 208 ? 19.051 23.039 49.184 1.00 23.79 208 MET A CA 1
ATOM 1604 C C . MET A 1 208 ? 18.598 22.070 48.102 1.00 23.73 208 MET A C 1
ATOM 1605 O O . MET A 1 208 ? 17.547 21.448 48.211 1.00 23.58 208 MET A O 1
ATOM 1610 N N . VAL A 1 209 ? 19.390 21.938 47.041 1.00 24.91 209 VAL A N 1
ATOM 1611 C CA . VAL A 1 209 ? 19.058 20.996 45.963 1.00 26.30 209 VAL A CA 1
ATOM 1612 C C . VAL A 1 209 ? 18.877 19.582 46.524 1.00 26.39 209 VAL A C 1
ATOM 1613 O O . VAL A 1 209 ? 17.855 18.938 46.293 1.00 25.56 209 VAL A O 1
ATOM 1617 N N . ARG A 1 210 ? 19.868 19.118 47.267 1.00 25.72 210 ARG A N 1
ATOM 1618 C CA . ARG A 1 210 ? 19.852 17.800 47.883 1.00 28.31 210 ARG A CA 1
ATOM 1619 C C . ARG A 1 210 ? 18.613 17.560 48.733 1.00 27.23 210 ARG A C 1
ATOM 1620 O O . ARG A 1 210 ? 17.969 16.513 48.650 1.00 26.82 210 ARG A O 1
ATOM 1628 N N . GLN A 1 211 ? 18.363 18.458 49.682 1.00 27.10 211 GLN A N 1
ATOM 1629 C CA . GLN A 1 211 ? 17.246 18.331 50.602 1.00 26.31 211 GLN A CA 1
ATOM 1630 C C . GLN A 1 211 ? 15.901 18.389 49.913 1.00 26.26 211 GLN A C 1
ATOM 1631 O O . GLN A 1 211 ? 14.988 17.612 50.251 1.00 25.89 211 GLN A O 1
ATOM 1637 N N . VAL A 1 212 ? 15.728 19.320 48.976 1.00 24.16 212 VAL A N 1
ATOM 1638 C CA . VAL A 1 212 ? 14.435 19.428 48.276 1.00 24.79 212 VAL A CA 1
ATOM 1639 C C . VAL A 1 212 ? 14.149 18.158 47.484 1.00 25.12 212 VAL A C 1
ATOM 1640 O O . VAL A 1 212 ? 13.049 17.600 47.544 1.00 23.41 212 VAL A O 1
ATOM 1644 N N . ILE A 1 213 ? 15.133 17.705 46.712 1.00 25.73 213 ILE A N 1
ATOM 1645 C CA . ILE A 1 213 ? 14.948 16.499 45.902 1.00 27.36 213 ILE A CA 1
ATOM 1646 C C . ILE A 1 213 ? 14.682 15.284 46.770 1.00 28.19 213 ILE A C 1
ATOM 1647 O O . ILE A 1 213 ? 13.664 14.600 46.575 1.00 29.34 213 ILE A O 1
ATOM 1652 N N . GLU A 1 214 ? 15.434 15.123 47.845 1.00 28.05 214 GLU A N 1
ATOM 1653 C CA . GLU A 1 214 ? 15.222 14.021 48.781 1.00 28.53 214 GLU A CA 1
ATOM 1654 C C . GLU A 1 214 ? 13.872 14.087 49.463 1.00 28.01 214 GLU A C 1
ATOM 1655 O O . GLU A 1 214 ? 13.195 13.059 49.597 1.00 27.90 214 GLU A O 1
ATOM 1661 N N . PHE A 1 215 ? 13.410 15.274 49.851 1.00 27.22 215 PHE A N 1
ATOM 1662 C CA . PHE A 1 215 ? 12.099 15.416 50.492 1.00 27.30 215 PHE A CA 1
ATOM 1663 C C . PHE A 1 215 ? 10.985 14.914 49.574 1.00 27.68 215 PHE A C 1
ATOM 1664 O O . PHE A 1 215 ? 9.968 14.400 50.035 1.00 26.85 215 PHE A O 1
ATOM 1672 N N . GLY A 1 216 ? 11.143 15.117 48.267 1.00 27.34 216 GLY A N 1
ATOM 1673 C CA . GLY A 1 216 ? 10.276 14.528 47.276 1.00 27.91 216 GLY A CA 1
ATOM 1674 C C . GLY A 1 216 ? 8.900 15.139 47.197 1.00 27.87 216 GLY A C 1
ATOM 1675 O O . GLY A 1 216 ? 7.964 14.504 46.683 1.00 26.90 216 GLY A O 1
ATOM 1676 N N . GLN A 1 217 ? 8.725 16.368 47.692 1.00 26.69 217 GLN A N 1
ATOM 1677 C CA . GLN A 1 217 ? 7.403 17.005 47.612 1.00 26.51 217 GLN A CA 1
ATOM 1678 C C . GLN A 1 217 ? 7.401 18.084 46.535 1.00 26.85 217 GLN A C 1
ATOM 1679 O O . GLN A 1 217 ? 8.418 18.750 46.342 1.00 27.20 217 GLN A O 1
ATOM 1685 N N . ASP A 1 218 ? 6.240 18.336 45.949 1.00 26.39 218 ASP A N 1
ATOM 1686 C CA . ASP A 1 218 ? 6.087 19.436 45.002 1.00 26.77 218 ASP A CA 1
ATOM 1687 C C . ASP A 1 218 ? 6.040 20.766 45.775 1.00 26.53 218 ASP A C 1
ATOM 1688 O O . ASP A 1 218 ? 5.670 20.784 46.953 1.00 25.18 218 ASP A O 1
ATOM 1693 N N . LEU A 1 219 ? 6.539 21.814 45.153 1.00 25.85 219 LEU A N 1
ATOM 1694 C CA . LEU A 1 219 ? 6.518 23.150 45.762 1.00 25.87 219 LEU A CA 1
ATOM 1695 C C . LEU A 1 219 ? 6.549 24.205 44.663 1.00 26.07 219 LEU A C 1
ATOM 1696 O O . LEU A 1 219 ? 6.789 23.866 43.497 1.00 26.12 219 LEU A O 1
ATOM 1701 N N . GLN A 1 220 ? 6.314 25.459 45.014 1.00 25.04 220 GLN A N 1
ATOM 1702 C CA . GLN A 1 220 ? 6.253 26.529 44.031 1.00 24.35 220 GLN A CA 1
ATOM 1703 C C . GLN A 1 220 ? 7.489 27.408 44.061 1.00 23.51 220 GLN A C 1
ATOM 1704 O O . GLN A 1 220 ? 7.757 28.142 43.109 1.00 23.11 220 GLN A O 1
ATOM 1714 N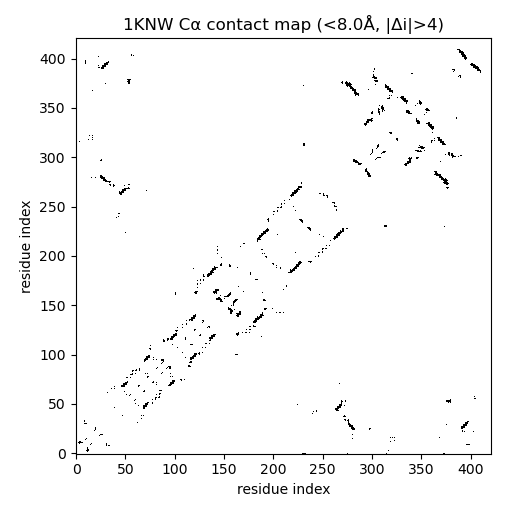 N . ALA A 1 221 ? 8.237 27.376 45.170 1.00 22.89 221 ALA A N 1
ATOM 1715 C CA . ALA A 1 221 ? 9.351 28.309 45.324 1.00 22.22 221 ALA A CA 1
ATOM 1716 C C . ALA A 1 221 ? 10.411 27.813 46.282 1.00 22.83 221 ALA A C 1
ATOM 1717 O O . ALA A 1 221 ? 10.177 26.909 47.094 1.00 22.67 221 ALA A O 1
ATOM 1719 N N . ILE A 1 222 ? 11.623 28.359 46.149 1.00 20.39 222 ILE A N 1
ATOM 1720 C CA . ILE A 1 222 ? 12.662 28.174 47.147 1.00 21.09 222 ILE A CA 1
ATOM 1721 C C . ILE A 1 222 ? 13.186 29.558 47.573 1.00 21.91 222 ILE A C 1
ATOM 1722 O O . ILE A 1 222 ? 12.972 30.538 46.841 1.00 23.01 222 ILE A O 1
ATOM 1727 N N . SER A 1 223 ? 13.779 29.653 48.745 1.00 20.26 223 SER A N 1
ATOM 1728 C CA . SER A 1 223 ? 14.364 30.917 49.182 1.00 21.41 223 SER A CA 1
ATOM 1729 C C . SER A 1 223 ? 15.809 30.741 49.619 1.00 20.67 223 SER A C 1
ATOM 1730 O O . SER A 1 223 ? 16.117 29.850 50.405 1.00 20.24 223 SER A O 1
ATOM 1733 N N . ALA A 1 224 ? 16.681 31.640 49.169 1.00 20.37 224 ALA A N 1
ATOM 1734 C CA . ALA A 1 224 ? 18.077 31.646 49.523 1.00 19.06 224 ALA A CA 1
ATOM 1735 C C . ALA A 1 224 ? 18.334 32.237 50.903 1.00 19.67 224 ALA A C 1
ATOM 1736 O O . ALA A 1 224 ? 19.488 32.262 51.359 1.00 19.60 224 ALA A O 1
ATOM 1738 N N . GLY A 1 225 ? 17.295 32.753 51.543 1.00 18.44 225 GLY A N 1
ATOM 1739 C CA . GLY A 1 225 ? 17.477 33.374 52.869 1.00 17.81 225 GLY A CA 1
ATOM 1740 C C . GLY A 1 225 ? 18.280 34.658 52.701 1.00 19.08 225 GLY A C 1
ATOM 1741 O O . GLY A 1 225 ? 18.288 35.251 51.600 1.00 19.31 225 GLY A O 1
ATOM 1742 N N . GLY A 1 226 ? 18.875 35.133 53.777 1.00 18.86 226 GLY A N 1
ATOM 1743 C CA . GLY A 1 226 ? 19.640 36.386 53.713 1.00 19.05 226 GLY A CA 1
ATOM 1744 C C . GLY A 1 226 ? 21.096 36.148 54.054 1.00 19.45 226 GLY A C 1
ATOM 1745 O O . GLY A 1 226 ? 21.648 35.074 53.784 1.00 21.22 226 GLY A O 1
ATOM 1746 N N . GLY A 1 227 ? 21.751 37.165 54.615 1.00 20.76 227 GLY A N 1
ATOM 1747 C CA . GLY A 1 227 ? 23.144 37.014 55.014 1.00 21.74 227 GLY A CA 1
ATOM 1748 C C . GLY A 1 227 ? 24.121 37.574 54.005 1.00 21.71 227 GLY A C 1
ATOM 1749 O O . GLY A 1 227 ? 25.319 37.275 54.094 1.00 22.32 227 GLY A O 1
ATOM 1750 N N . LEU A 1 228 ? 23.656 38.362 53.049 1.00 21.71 228 LEU A N 1
ATOM 1751 C CA . LEU A 1 228 ? 24.596 39.097 52.171 1.00 22.36 228 LEU A CA 1
ATOM 1752 C C . LEU A 1 228 ? 25.304 40.131 53.079 1.00 23.58 228 LEU A C 1
ATOM 1753 O O . LEU A 1 228 ? 24.630 40.734 53.923 1.00 22.98 228 LEU A O 1
ATOM 1758 N N . SER A 1 229 ? 26.611 40.190 53.002 1.00 24.09 229 SER A N 1
ATOM 1759 C CA . SER A 1 229 ? 27.366 41.089 53.897 1.00 24.12 229 SER A CA 1
ATOM 1760 C C . SER A 1 229 ? 27.499 42.468 53.284 1.00 23.00 229 SER A C 1
ATOM 1761 O O . SER A 1 229 ? 27.092 42.688 52.140 1.00 22.84 229 SER A O 1
ATOM 1764 N N . VAL A 1 230 ? 27.896 43.450 54.083 1.00 23.18 230 VAL A N 1
ATOM 1765 C CA . VAL A 1 230 ? 28.303 44.747 53.567 1.00 25.40 230 VAL A CA 1
ATOM 1766 C C . VAL A 1 230 ? 29.691 45.092 54.135 1.00 24.85 230 VAL A C 1
ATOM 1767 O O . VAL A 1 230 ? 30.032 44.698 55.248 1.00 24.77 230 VAL A O 1
ATOM 1771 N N . PRO A 1 231 ? 30.478 45.800 53.353 1.00 25.49 231 PRO A N 1
ATOM 1772 C CA . PRO A 1 231 ? 31.828 46.174 53.761 1.00 25.09 231 PRO A CA 1
ATOM 1773 C C . PRO A 1 231 ? 31.805 47.359 54.706 1.00 25.98 231 PRO A C 1
ATOM 1774 O O . PRO A 1 231 ? 31.831 48.516 54.267 1.00 26.94 231 PRO A O 1
ATOM 1778 N N . TYR A 1 232 ? 31.847 47.102 56.008 1.00 24.81 232 TYR A N 1
ATOM 1779 C CA . TYR A 1 232 ? 31.835 48.160 57.005 1.00 24.99 232 TYR A CA 1
ATOM 1780 C C . TYR A 1 232 ? 33.174 48.883 57.086 1.00 26.55 232 TYR A C 1
ATOM 1781 O O . TYR A 1 232 ? 33.238 50.029 57.521 1.00 25.74 232 TYR A O 1
ATOM 1790 N N . GLN A 1 233 ? 34.253 48.177 56.745 1.00 28.82 233 GLN A N 1
ATOM 1791 C CA . GLN A 1 233 ? 35.579 48.755 56.794 1.00 31.08 233 GLN A CA 1
ATOM 1792 C C . GLN A 1 233 ? 36.126 49.044 55.393 1.00 31.68 233 GLN A C 1
ATOM 1793 O O . GLN A 1 233 ? 36.005 48.242 54.471 1.00 30.29 233 GLN A O 1
ATOM 1799 N N . GLN A 1 234 ? 36.747 50.191 55.276 1.00 32.88 234 GLN A N 1
ATOM 1800 C CA . GLN A 1 234 ? 37.507 50.613 54.119 1.00 36.18 234 GLN A CA 1
ATOM 1801 C C . GLN A 1 234 ? 38.261 49.452 53.481 1.00 35.39 234 GLN A C 1
ATOM 1802 O O . GLN A 1 234 ? 38.939 48.689 54.175 1.00 35.15 234 GLN A O 1
ATOM 1808 N N . GLY A 1 235 ? 38.058 49.216 52.188 1.00 36.36 235 GLY A N 1
ATOM 1809 C CA . GLY A 1 235 ? 38.738 48.184 51.456 1.00 35.60 235 GLY A CA 1
ATOM 1810 C C . GLY A 1 235 ? 38.130 46.817 51.466 1.00 36.58 235 GLY A C 1
ATOM 1811 O O . GLY A 1 235 ? 38.613 45.920 50.717 1.00 37.08 235 GLY A O 1
ATOM 1812 N N . GLU A 1 236 ? 37.148 46.527 52.318 1.00 34.22 236 GLU A N 1
ATOM 1813 C CA . GLU A 1 236 ? 36.554 45.187 52.344 1.00 32.50 236 GLU A CA 1
ATOM 1814 C C . GLU A 1 236 ? 35.748 44.942 51.067 1.00 31.29 236 GLU A C 1
ATOM 1815 O O . GLU A 1 236 ? 35.249 45.868 50.443 1.00 28.79 236 GLU A O 1
ATOM 1821 N N . GLU A 1 237 ? 35.617 43.673 50.705 1.00 30.61 237 GLU A N 1
ATOM 1822 C CA . GLU A 1 237 ? 34.958 43.294 49.452 1.00 30.48 237 GLU A CA 1
ATOM 1823 C C . GLU A 1 237 ? 33.441 43.325 49.580 1.00 29.82 237 GLU A C 1
ATOM 1824 O O . GLU A 1 237 ? 32.866 42.796 50.534 1.00 28.26 237 GLU A O 1
ATOM 1830 N N . ALA A 1 238 ? 32.775 43.924 48.594 1.00 27.95 238 ALA A N 1
ATOM 1831 C CA . ALA A 1 238 ? 31.324 43.982 48.555 1.00 27.46 238 ALA A CA 1
ATOM 1832 C C . ALA A 1 238 ? 30.755 42.739 47.862 1.00 27.56 238 ALA A C 1
ATOM 1833 O O . ALA A 1 238 ? 31.478 42.049 47.138 1.00 25.78 238 ALA A O 1
ATOM 1835 N N . VAL A 1 239 ? 29.500 42.420 48.161 1.00 26.91 239 VAL A N 1
ATOM 1836 C CA . VAL A 1 239 ? 28.840 41.271 47.558 1.00 25.90 239 VAL A CA 1
ATOM 1837 C C . VAL A 1 239 ? 28.710 41.426 46.043 1.00 26.67 239 VAL A C 1
ATOM 1838 O O . VAL A 1 239 ? 28.348 42.480 45.530 1.00 26.42 239 VAL A O 1
ATOM 1842 N N . ASP A 1 240 ? 28.962 40.329 45.339 1.00 26.57 240 ASP A N 1
ATOM 1843 C CA . ASP A 1 240 ? 28.712 40.279 43.883 1.00 25.69 240 ASP A CA 1
ATOM 1844 C C . ASP A 1 240 ? 27.361 39.588 43.668 1.00 25.73 240 ASP A C 1
ATOM 1845 O O . ASP A 1 240 ? 27.278 38.366 43.798 1.00 25.00 240 ASP A O 1
ATOM 1850 N N . THR A 1 241 ? 26.323 40.371 43.407 1.00 25.70 241 THR A N 1
ATOM 1851 C CA . THR A 1 241 ? 24.968 39.842 43.331 1.00 26.73 241 THR A CA 1
ATOM 1852 C C . THR A 1 241 ? 24.768 38.929 42.140 1.00 28.48 241 THR A C 1
ATOM 1853 O O . THR A 1 241 ? 23.993 37.965 42.190 1.00 27.51 241 THR A O 1
ATOM 1857 N N . GLU A 1 242 ? 25.504 39.199 41.062 1.00 28.13 242 GLU A N 1
ATOM 1858 C CA . GLU A 1 242 ? 25.453 38.343 39.879 1.00 29.73 242 GLU A CA 1
ATOM 1859 C C . GLU A 1 242 ? 25.981 36.955 40.216 1.00 28.72 242 GLU A C 1
ATOM 1860 O O . GLU A 1 242 ? 25.432 35.946 39.782 1.00 28.51 242 GLU A O 1
ATOM 1866 N N . HIS A 1 243 ? 27.011 36.903 41.055 1.00 28.07 243 HIS A N 1
ATOM 1867 C CA . HIS A 1 243 ? 27.565 35.657 41.553 1.00 28.07 243 HIS A CA 1
ATOM 1868 C C . HIS A 1 243 ? 26.561 34.925 42.446 1.00 27.59 243 HIS A C 1
ATOM 1869 O O . HIS A 1 243 ? 26.334 33.727 42.285 1.00 26.12 243 HIS A O 1
ATOM 1876 N N . TYR A 1 244 ? 25.920 35.666 43.354 1.00 26.83 244 TYR A N 1
ATOM 1877 C CA . TYR A 1 244 ? 24.848 35.088 44.173 1.00 26.12 244 TYR A CA 1
ATOM 1878 C C . TYR A 1 244 ? 23.757 34.494 43.280 1.00 25.48 244 TYR A C 1
ATOM 1879 O O . TYR A 1 244 ? 23.269 33.391 43.516 1.00 24.32 244 TYR A O 1
ATOM 1888 N N . TYR A 1 245 ? 23.348 35.254 42.261 1.00 24.91 245 TYR A N 1
ATOM 1889 C CA . TYR A 1 245 ? 22.311 34.805 41.363 1.00 25.98 245 TYR A CA 1
ATOM 1890 C C . TYR A 1 245 ? 22.723 33.553 40.592 1.00 26.33 245 TYR A C 1
ATOM 1891 O O . TYR A 1 245 ? 21.961 32.585 40.519 1.00 25.78 245 TYR A O 1
ATOM 1900 N N . GLY A 1 246 ? 23.931 33.548 40.047 1.00 26.61 246 GLY A N 1
ATOM 1901 C CA . GLY A 1 246 ? 24.429 32.394 39.299 1.00 25.74 246 GLY A CA 1
ATOM 1902 C C . GLY A 1 246 ? 24.279 31.106 40.098 1.00 26.93 246 GLY A C 1
ATOM 1903 O O . GLY A 1 246 ? 23.807 30.086 39.591 1.00 26.11 246 GLY A O 1
ATOM 1904 N N . LEU A 1 247 ? 24.777 31.113 41.343 1.00 26.48 247 LEU A N 1
ATOM 1905 C CA . LEU A 1 247 ? 24.739 29.923 42.175 1.00 25.64 247 LEU A CA 1
ATOM 1906 C C . LEU A 1 247 ? 23.339 29.539 42.591 1.00 25.02 247 LEU A C 1
ATOM 1907 O O . LEU A 1 247 ? 22.979 28.350 42.553 1.0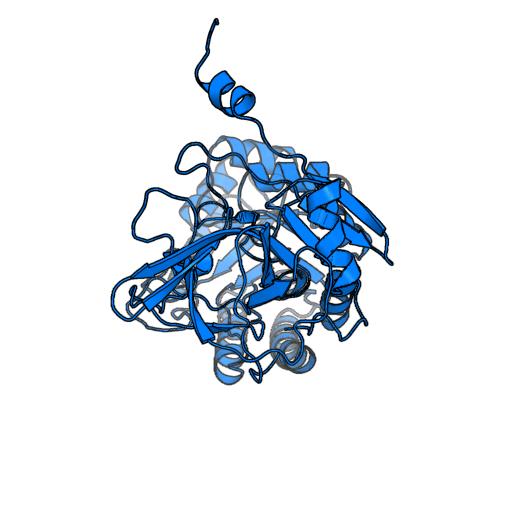0 24.86 247 LEU A O 1
ATOM 1912 N N . TRP A 1 248 ? 22.516 30.505 43.009 1.00 24.98 248 TRP A N 1
ATOM 1913 C CA . TRP A 1 248 ? 21.156 30.180 43.442 1.00 24.74 248 TRP A CA 1
ATOM 1914 C C . TRP A 1 248 ? 20.251 29.833 42.280 1.00 25.33 248 TRP A C 1
ATOM 1915 O O . TRP A 1 248 ? 19.430 28.914 42.378 1.00 25.05 248 TRP A O 1
ATOM 1926 N N . ASN A 1 249 ? 20.402 30.516 41.144 1.00 25.90 249 ASN A N 1
ATOM 1927 C CA . ASN A 1 249 ? 19.645 30.154 39.945 1.00 25.93 249 ASN A CA 1
ATOM 1928 C C . ASN A 1 249 ? 19.944 28.721 39.519 1.00 26.25 249 ASN A C 1
ATOM 1929 O O . ASN A 1 249 ? 19.041 27.967 39.164 1.00 26.28 249 ASN A O 1
ATOM 1934 N N . ALA A 1 250 ? 21.221 28.335 39.554 1.00 26.75 250 ALA A N 1
ATOM 1935 C CA . ALA A 1 250 ? 21.624 26.979 39.209 1.00 26.65 250 ALA A CA 1
ATOM 1936 C C . ALA A 1 250 ? 20.950 25.954 40.118 1.00 25.80 250 ALA A C 1
ATOM 1937 O O . ALA A 1 250 ? 20.466 24.930 39.634 1.00 25.90 250 ALA A O 1
ATOM 1939 N N . ALA A 1 251 ? 20.867 26.249 41.413 1.00 24.36 251 ALA A N 1
ATOM 1940 C CA . ALA A 1 251 ? 20.150 25.365 42.340 1.00 23.47 251 ALA A CA 1
ATOM 1941 C C . ALA A 1 251 ? 18.661 25.347 42.032 1.00 23.35 251 ALA A C 1
ATOM 1942 O O . ALA A 1 251 ? 18.043 24.278 41.949 1.00 23.86 251 ALA A O 1
ATOM 1944 N N . ARG A 1 252 ? 18.080 26.517 41.763 1.00 22.41 252 ARG A N 1
ATOM 1945 C CA . ARG A 1 252 ? 16.666 26.583 41.393 1.00 22.02 252 ARG A CA 1
ATOM 1946 C C . ARG A 1 252 ? 16.380 25.749 40.152 1.00 22.52 252 ARG A C 1
ATOM 1947 O O . ARG A 1 252 ? 15.352 25.065 40.073 1.00 22.11 252 ARG A O 1
ATOM 1955 N N . GLU A 1 253 ? 17.231 25.856 39.140 1.00 24.17 253 GLU A N 1
ATOM 1956 C CA . GLU A 1 253 ? 17.055 25.148 37.881 1.00 26.45 253 GLU A CA 1
ATOM 1957 C C . GLU A 1 253 ? 17.100 23.643 38.043 1.00 27.24 253 GLU A C 1
ATOM 1958 O O . GLU A 1 253 ? 16.255 22.920 37.492 1.00 27.30 253 GLU A O 1
ATOM 1964 N N . GLN A 1 254 ? 18.024 23.143 38.872 1.00 27.12 254 GLN A N 1
ATOM 1965 C CA . GLN A 1 254 ? 18.053 21.703 39.139 1.00 29.50 254 GLN A CA 1
ATOM 1966 C C . GLN A 1 254 ? 16.741 21.268 39.792 1.00 30.05 254 GLN A C 1
ATOM 1967 O O . GLN A 1 254 ? 16.149 20.260 39.404 1.00 29.98 254 GLN A O 1
ATOM 1973 N N . ILE A 1 255 ? 16.284 22.056 40.771 1.00 29.23 255 ILE A N 1
ATOM 1974 C CA . ILE A 1 255 ? 15.014 21.717 41.439 1.00 28.05 255 ILE A CA 1
ATOM 1975 C C . ILE A 1 255 ? 13.867 21.733 40.456 1.00 26.97 255 ILE A C 1
ATOM 1976 O O . ILE A 1 255 ? 13.114 20.759 40.355 1.00 26.23 255 ILE A O 1
ATOM 1981 N N . ALA A 1 256 ? 13.771 22.783 39.635 1.00 26.22 256 ALA A N 1
ATOM 1982 C CA . ALA A 1 256 ? 12.708 22.881 38.644 1.00 26.30 256 ALA A CA 1
ATOM 1983 C C . ALA A 1 256 ? 12.736 21.699 37.675 1.00 26.54 256 ALA A C 1
ATOM 1984 O O . ALA A 1 256 ? 11.691 21.148 37.336 1.00 24.01 256 ALA A O 1
ATOM 1986 N N . ARG A 1 257 ? 13.930 21.321 37.229 1.00 27.81 257 ARG A N 1
ATOM 1987 C CA . ARG A 1 257 ? 14.090 20.175 36.335 1.00 30.16 257 ARG A CA 1
ATOM 1988 C C . ARG A 1 257 ? 13.547 18.903 36.990 1.00 30.12 257 ARG A C 1
ATOM 1989 O O . ARG A 1 257 ? 12.874 18.113 36.349 1.00 30.43 257 ARG A O 1
ATOM 1997 N N . HIS A 1 258 ? 13.823 18.739 38.290 1.00 29.82 258 HIS A N 1
ATOM 1998 C CA A HIS A 1 258 ? 13.308 17.597 39.025 0.50 29.82 258 HIS A CA 1
ATOM 1999 C CA B HIS A 1 258 ? 13.300 17.606 39.022 0.50 30.58 258 HIS A CA 1
ATOM 2000 C C . HIS A 1 258 ? 11.791 17.628 39.155 1.00 30.40 258 HIS A C 1
ATOM 2001 O O . HIS A 1 258 ? 11.134 16.597 38.989 1.00 29.36 258 HIS A O 1
ATOM 2014 N N . LEU A 1 259 ? 11.225 18.815 39.383 1.00 29.18 259 LEU A N 1
ATOM 2015 C CA . LEU A 1 259 ? 9.794 18.946 39.577 1.00 28.83 259 LEU A CA 1
ATOM 2016 C C . LEU A 1 259 ? 8.991 18.966 38.300 1.00 27.61 259 LEU A C 1
ATOM 2017 O O . LEU A 1 259 ? 7.767 18.767 38.348 1.00 26.74 259 LEU A O 1
ATOM 2022 N N . GLY A 1 260 ? 9.596 19.311 37.166 1.00 26.72 260 GLY A N 1
ATOM 2023 C CA . GLY A 1 260 ? 8.888 19.364 35.900 1.00 26.04 260 GLY A CA 1
ATOM 2024 C C . GLY A 1 260 ? 8.164 20.660 35.640 1.00 26.51 260 GLY A C 1
ATOM 2025 O O . GLY A 1 260 ? 7.429 20.791 34.638 1.00 26.95 260 GLY A O 1
ATOM 2026 N N . HIS A 1 261 ? 8.436 21.699 36.423 1.00 26.46 261 HIS A N 1
ATOM 2027 C CA . HIS A 1 261 ? 7.808 23.003 36.233 1.00 25.12 261 HIS A CA 1
ATOM 2028 C C . HIS A 1 261 ? 8.664 24.100 36.853 1.00 25.58 261 HIS A C 1
ATOM 2029 O O . HIS A 1 261 ? 9.506 23.830 37.710 1.00 25.36 261 HIS A O 1
ATOM 2036 N N . PRO A 1 262 ? 8.445 25.337 36.428 1.00 25.48 262 PRO A N 1
ATOM 2037 C CA . PRO A 1 262 ? 9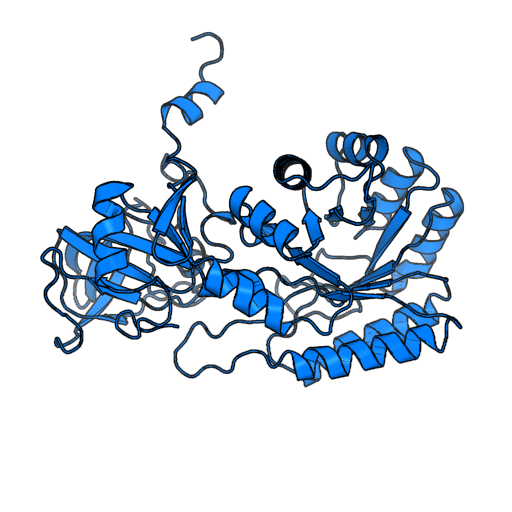.182 26.474 36.924 1.00 24.85 262 PRO A CA 1
ATOM 2038 C C . PRO A 1 262 ? 9.045 26.615 38.438 1.00 24.84 262 PRO A C 1
ATOM 2039 O O . PRO A 1 262 ? 8.005 26.293 39.018 1.00 22.93 262 PRO A O 1
ATOM 2043 N N . VAL A 1 263 ? 10.147 26.950 39.081 1.00 24.65 263 VAL A N 1
ATOM 2044 C CA . VAL A 1 263 ? 10.171 27.179 40.528 1.00 25.33 263 VAL A CA 1
ATOM 2045 C C . VAL A 1 263 ? 10.663 28.610 40.785 1.00 25.77 263 VAL A C 1
ATOM 2046 O O . VAL A 1 263 ? 11.635 29.044 40.162 1.00 23.85 263 VAL A O 1
ATOM 2050 N N . LYS A 1 264 ? 9.913 29.353 41.577 1.00 25.28 264 LYS A N 1
ATOM 2051 C CA . LYS A 1 264 ? 10.267 30.748 41.860 1.00 25.56 264 LYS A CA 1
ATOM 2052 C C . LYS A 1 264 ? 11.427 30.833 42.840 1.00 24.63 264 LYS A C 1
ATOM 2053 O O . LYS A 1 264 ? 11.599 29.977 43.716 1.00 23.47 264 LYS A O 1
ATOM 2059 N N . LEU A 1 265 ? 12.305 31.806 42.629 1.00 22.13 265 LEU A N 1
ATOM 2060 C CA . LEU A 1 265 ? 13.484 31.971 43.465 1.00 22.95 265 LEU A CA 1
ATOM 2061 C C . LEU A 1 265 ? 13.394 33.278 44.256 1.00 23.45 265 LEU A C 1
ATOM 2062 O O . LEU A 1 265 ? 13.375 34.362 43.675 1.00 23.32 265 LEU A O 1
ATOM 2067 N N . GLU A 1 266 ? 13.290 33.151 45.574 1.00 21.98 266 GLU A N 1
ATOM 2068 C CA . GLU A 1 266 ? 13.299 34.312 46.450 1.00 22.12 266 GLU A CA 1
ATOM 2069 C C . GLU A 1 266 ? 14.703 34.508 47.042 1.00 22.33 266 GLU A C 1
ATOM 2070 O O . GLU A 1 266 ? 15.394 33.531 47.322 1.00 22.62 266 GLU A O 1
ATOM 2076 N N . ILE A 1 267 ? 15.058 35.751 47.296 1.00 21.54 267 ILE A N 1
ATOM 2077 C CA . ILE A 1 267 ? 16.239 36.058 48.121 1.00 21.57 267 ILE A CA 1
ATOM 2078 C C . ILE A 1 267 ? 15.733 36.935 49.266 1.00 22.74 267 ILE A C 1
ATOM 2079 O O . ILE A 1 267 ? 14.791 37.716 49.026 1.00 21.58 267 ILE A O 1
ATOM 2084 N N . GLU A 1 268 ? 16.261 36.797 50.460 1.00 22.88 268 GLU A N 1
ATOM 2085 C CA . GLU A 1 268 ? 15.693 37.488 51.632 1.00 22.59 268 GLU A CA 1
ATOM 2086 C C . GLU A 1 268 ? 16.691 38.323 52.394 1.00 22.34 268 GLU A C 1
ATOM 2087 O O . GLU A 1 268 ? 16.972 38.053 53.572 1.00 21.62 268 GLU A O 1
ATOM 2093 N N . PRO A 1 269 ? 17.229 39.373 51.780 1.00 21.18 269 PRO A N 1
ATOM 2094 C CA . PRO A 1 269 ? 18.231 40.212 52.394 1.00 20.84 269 PRO A CA 1
ATOM 2095 C C . PRO A 1 269 ? 17.618 41.127 53.454 1.00 20.01 269 PRO A C 1
ATOM 2096 O O . PRO A 1 269 ? 16.480 41.567 53.318 1.00 18.00 269 PRO A O 1
ATOM 2100 N N . GLY A 1 270 ? 18.402 41.396 54.473 1.00 19.79 270 GLY A N 1
ATOM 2101 C CA . GLY A 1 270 ? 18.002 42.371 55.514 1.00 19.74 270 GLY A CA 1
ATOM 2102 C C . GLY A 1 270 ? 19.078 43.487 55.454 1.00 20.16 270 GLY A C 1
ATOM 2103 O O . GLY A 1 270 ? 18.950 44.442 54.703 1.00 19.16 270 GLY A O 1
ATOM 2104 N N . ARG A 1 271 ? 20.233 43.157 56.021 1.00 19.62 271 ARG A N 1
ATOM 2105 C CA . ARG A 1 271 ? 21.364 44.067 56.032 1.00 19.66 271 ARG A CA 1
ATOM 2106 C C . ARG A 1 271 ? 21.672 44.676 54.673 1.00 19.26 271 ARG A C 1
ATOM 2107 O O . ARG A 1 271 ? 21.969 45.883 54.579 1.00 18.47 271 ARG A O 1
ATOM 2115 N N . PHE A 1 272 ? 21.826 43.851 53.650 1.00 20.11 272 PHE A N 1
ATOM 2116 C CA . PHE A 1 272 ? 22.290 44.294 52.343 1.00 21.09 272 PHE A CA 1
ATOM 2117 C C . PHE A 1 272 ? 21.479 45.456 51.797 1.00 20.59 272 PHE A C 1
ATOM 2118 O O . PHE A 1 272 ? 22.055 46.363 51.176 1.00 19.91 272 PHE A O 1
ATOM 2126 N N . LEU A 1 273 ? 20.162 45.432 51.964 1.00 19.94 273 LEU A N 1
ATOM 2127 C CA . LEU A 1 273 ? 19.319 46.475 51.388 1.00 20.59 273 LEU A CA 1
ATOM 2128 C C . LEU A 1 273 ? 19.474 47.808 52.091 1.00 20.62 273 LEU A C 1
ATOM 2129 O O . LEU A 1 273 ? 19.273 48.845 51.446 1.00 21.07 273 LEU A O 1
ATOM 2134 N N . VAL A 1 274 ? 19.660 47.814 53.417 1.00 19.53 274 VAL A N 1
ATOM 2135 C CA . VAL A 1 274 ? 19.550 49.030 54.190 1.00 20.81 274 VAL A CA 1
ATOM 2136 C C . VAL A 1 274 ? 20.765 49.497 54.940 1.00 21.19 274 VAL A C 1
ATOM 2137 O O . VAL A 1 274 ? 20.779 50.700 55.335 1.00 21.85 274 VAL A O 1
ATOM 2141 N N . ALA A 1 275 ? 21.785 48.693 55.192 1.00 21.35 275 ALA A N 1
ATOM 2142 C CA . ALA A 1 275 ? 22.905 49.094 56.025 1.00 21.64 275 ALA A CA 1
ATOM 2143 C C . ALA A 1 275 ? 23.555 50.405 55.598 1.00 21.60 275 ALA A C 1
ATOM 2144 O O . ALA A 1 275 ? 23.747 51.305 56.431 1.00 20.74 275 ALA A O 1
ATOM 2146 N N . GLN A 1 276 ? 24.061 50.465 54.377 1.00 20.68 276 GLN A N 1
ATOM 2147 C CA . GLN A 1 276 ? 24.840 51.586 53.891 1.00 21.70 276 GLN A CA 1
ATOM 2148 C C . GLN A 1 276 ? 24.037 52.849 53.679 1.00 22.12 276 GLN A C 1
ATOM 2149 O O . GLN A 1 276 ? 24.599 53.950 53.562 1.00 22.34 276 GLN A O 1
ATOM 2155 N N . SER A 1 277 ? 22.712 52.748 53.674 1.00 22.45 277 SER A N 1
ATOM 2156 C CA . SER A 1 277 ? 21.836 53.880 53.497 1.00 22.63 277 SER A CA 1
ATOM 2157 C C . SER A 1 277 ? 21.710 54.731 54.755 1.00 22.91 277 SER A C 1
ATOM 2158 O O . SER A 1 277 ? 21.212 55.862 54.677 1.00 23.52 277 SER A O 1
ATOM 2161 N N . GLY A 1 278 ? 22.089 54.189 55.911 1.00 22.52 278 GLY A N 1
ATOM 2162 C CA . GLY A 1 278 ? 21.835 54.868 57.167 1.00 22.09 278 GLY A CA 1
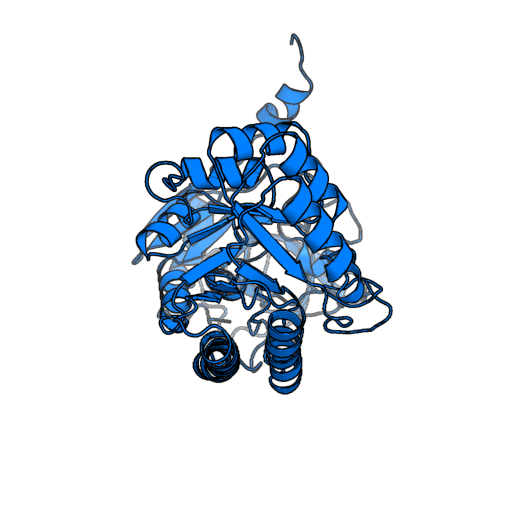ATOM 2163 C C . GLY A 1 278 ? 23.033 55.343 57.923 1.00 21.83 278 GLY A C 1
ATOM 2164 O O . GLY A 1 278 ? 24.121 54.738 57.906 1.00 22.87 278 GLY A O 1
ATOM 2165 N N . VAL A 1 279 ? 22.889 56.486 58.612 1.00 20.15 279 VAL A N 1
ATOM 2166 C CA . VAL A 1 279 ? 23.914 56.974 59.521 1.00 20.01 279 VAL A CA 1
ATOM 2167 C C . VAL A 1 279 ? 23.248 57.340 60.868 1.00 19.40 279 VAL A C 1
ATOM 2168 O O . VAL A 1 279 ? 22.019 57.394 60.942 1.00 17.59 279 VAL A O 1
ATOM 2172 N N . LEU A 1 280 ? 24.060 57.518 61.879 1.00 18.50 280 LEU A N 1
ATOM 2173 C CA . LEU A 1 280 ? 23.583 57.988 63.184 1.00 19.75 280 LEU A CA 1
ATOM 2174 C C . LEU A 1 280 ? 24.416 59.231 63.557 1.00 21.14 280 LEU A C 1
ATOM 2175 O O . LEU A 1 280 ? 25.640 59.144 63.523 1.00 21.09 280 LEU A O 1
ATOM 2180 N N . ILE A 1 281 ? 23.746 60.348 63.774 1.00 20.60 281 ILE A N 1
ATOM 2181 C CA . ILE A 1 281 ? 24.412 61.597 64.132 1.00 20.65 281 ILE A CA 1
ATOM 2182 C C . ILE A 1 281 ? 24.285 61.853 65.637 1.00 21.72 281 ILE A C 1
ATOM 2183 O O . ILE A 1 281 ? 23.193 61.771 66.200 1.00 21.05 281 ILE A O 1
ATOM 2188 N N . THR A 1 282 ? 25.409 62.115 66.288 1.00 22.04 282 THR A N 1
ATOM 2189 C CA . THR A 1 282 ? 25.423 62.271 67.751 1.00 21.50 282 THR A CA 1
ATOM 2190 C C . THR A 1 282 ? 26.374 63.395 68.131 1.00 22.98 282 THR A C 1
ATOM 2191 O O . THR A 1 282 ? 27.281 63.714 67.340 1.00 21.98 282 THR A O 1
ATOM 2195 N N . GLN A 1 283 ? 26.001 64.205 69.124 1.00 22.35 283 GLN A N 1
ATOM 2196 C CA . GLN A 1 283 ? 26.819 65.342 69.520 1.00 22.49 283 GLN A CA 1
ATOM 2197 C C . GLN A 1 283 ? 27.914 64.930 70.501 1.00 21.84 283 GLN A C 1
ATOM 2198 O O . GLN A 1 283 ? 27.626 64.215 71.475 1.00 21.55 283 GLN A O 1
ATOM 2204 N N . VAL A 1 284 ? 29.092 65.514 70.363 1.00 20.13 284 VAL A N 1
ATOM 2205 C CA . VAL A 1 284 ? 30.148 65.352 71.381 1.00 20.30 284 VAL A CA 1
ATOM 2206 C C . VAL A 1 284 ? 29.795 66.166 72.617 1.00 20.28 284 VAL A C 1
ATOM 2207 O O . VAL A 1 284 ? 29.464 67.352 72.494 1.00 22.05 284 VAL A O 1
ATOM 2211 N N . ARG A 1 285 ? 29.774 65.551 73.793 1.00 19.87 285 ARG A N 1
ATOM 2212 C CA . ARG A 1 285 ? 29.434 66.226 75.019 1.00 21.07 285 ARG A CA 1
ATOM 2213 C C . ARG A 1 285 ? 30.596 66.383 75.983 1.00 22.23 285 ARG A C 1
ATOM 2214 O O . ARG A 1 285 ? 30.598 67.318 76.795 1.00 22.61 285 ARG A O 1
ATOM 2222 N N . SER A 1 286 ? 31.525 65.441 76.025 1.00 22.82 286 SER A N 1
ATOM 2223 C CA . SER A 1 286 ? 32.655 65.497 76.930 1.00 24.22 286 SER A CA 1
ATOM 2224 C C . SER A 1 286 ? 33.913 64.933 76.246 1.00 25.12 286 SER A C 1
ATOM 2225 O O . SER A 1 286 ? 33.842 63.922 75.550 1.00 25.17 286 SER A O 1
ATOM 2228 N N . VAL A 1 287 ? 35.004 65.650 76.403 1.00 23.36 287 VAL A N 1
ATOM 2229 C CA . VAL A 1 287 ? 36.302 65.234 75.892 1.00 23.70 287 VAL A CA 1
ATOM 2230 C C . VAL A 1 287 ? 37.294 65.268 77.073 1.00 24.44 287 VAL A C 1
ATOM 2231 O O . VAL A 1 287 ? 37.362 66.285 77.775 1.00 24.34 287 VAL A O 1
ATOM 2235 N N . LYS A 1 288 ? 37.939 64.142 77.334 1.00 24.01 288 LYS A N 1
ATOM 2236 C CA . LYS A 1 288 ? 38.849 64.070 78.473 1.00 24.16 288 LYS A CA 1
ATOM 2237 C C . LYS A 1 288 ? 39.934 63.025 78.275 1.00 24.40 288 LYS A C 1
ATOM 2238 O O . LYS A 1 288 ? 39.768 62.060 77.519 1.00 24.50 288 LYS A O 1
ATOM 2244 N N . GLN A 1 289 ? 41.030 63.207 79.007 1.00 23.35 289 GLN A N 1
ATOM 2245 C CA . GLN A 1 289 ? 42.128 62.237 78.988 1.00 25.39 289 GLN A CA 1
ATOM 2246 C C . GLN A 1 289 ? 41.966 61.290 80.180 1.00 25.59 289 GLN A C 1
ATOM 2247 O O . GLN A 1 289 ? 41.761 61.763 81.309 1.00 25.97 289 GLN A O 1
ATOM 2253 N N . MET A 1 290 ? 41.948 59.997 79.928 1.00 23.70 290 MET A N 1
ATOM 2254 C CA . MET A 1 290 ? 41.957 59.004 81.006 1.00 24.41 290 MET A CA 1
ATOM 2255 C C . MET A 1 290 ? 43.279 58.228 80.944 1.00 25.13 290 MET A C 1
ATOM 2256 O O . MET A 1 290 ? 43.434 57.333 80.119 1.00 23.71 290 MET A O 1
ATOM 2261 N N . GLY A 1 291 ? 44.232 58.634 81.777 1.00 27.12 291 GLY A N 1
ATOM 2262 C CA . GLY A 1 291 ? 45.562 57.981 81.743 1.00 27.31 291 GLY A CA 1
ATOM 2263 C C . GLY A 1 291 ? 46.163 58.214 80.347 1.00 27.85 291 GLY A C 1
ATOM 2264 O O . GLY A 1 291 ? 46.135 59.341 79.862 1.00 28.32 291 GLY A O 1
ATOM 2265 N N . SER A 1 292 ? 46.418 57.124 79.625 1.00 27.88 292 SER A N 1
ATOM 2266 C CA . SER A 1 292 ? 46.962 57.220 78.282 1.00 27.76 292 SER A CA 1
ATOM 2267 C C . SER A 1 292 ? 45.894 57.234 77.204 1.00 27.41 292 SER A C 1
ATOM 2268 O O . SER A 1 292 ? 46.232 57.277 76.007 1.00 27.27 292 SER A O 1
ATOM 2271 N N . ARG A 1 293 ? 44.619 57.221 77.582 1.00 25.72 293 ARG A N 1
ATOM 2272 C CA . ARG A 1 293 ? 43.545 57.227 76.602 1.00 25.55 293 ARG A CA 1
ATOM 2273 C C . ARG A 1 293 ? 42.923 58.604 76.414 1.00 24.65 293 ARG A C 1
ATOM 2274 O O . ARG A 1 293 ? 42.590 59.305 77.365 1.00 23.26 293 ARG A O 1
ATOM 2282 N N . HIS A 1 294 ? 42.659 58.943 75.153 1.00 23.84 294 HIS A N 1
ATOM 2283 C CA . HIS A 1 294 ? 41.924 60.162 74.824 1.00 23.05 294 HIS A CA 1
ATOM 2284 C C . HIS A 1 294 ? 40.467 59.801 74.522 1.00 22.78 294 HIS A C 1
ATOM 2285 O O . HIS A 1 294 ? 40.186 59.152 73.516 1.00 22.31 294 HIS A O 1
ATOM 2292 N N . PHE A 1 295 ? 39.557 60.190 75.402 1.00 22.01 295 PHE A N 1
ATOM 2293 C CA . PHE A 1 295 ? 38.160 59.826 75.302 1.00 21.28 295 PHE A CA 1
ATOM 2294 C C . PHE A 1 295 ? 37.293 60.943 74.731 1.00 22.19 295 PHE A C 1
ATOM 2295 O O . PHE A 1 295 ? 37.384 62.093 75.140 1.00 22.92 295 PHE A O 1
ATOM 2303 N N . VAL A 1 296 ? 36.379 60.571 73.839 1.00 21.56 296 VAL A N 1
ATOM 2304 C CA . VAL A 1 296 ? 35.360 61.491 73.340 1.00 21.74 296 VAL A CA 1
ATOM 2305 C C . VAL A 1 296 ? 33.977 60.848 73.582 1.00 22.10 296 VAL A C 1
ATOM 2306 O O . VAL A 1 296 ? 33.750 59.741 73.107 1.00 21.71 296 VAL A O 1
ATOM 2310 N N . LEU A 1 297 ? 33.192 61.435 74.471 1.00 20.72 297 LEU A N 1
ATOM 2311 C CA . LEU A 1 297 ? 31.881 60.913 74.810 1.00 21.36 297 LEU A CA 1
ATOM 2312 C C . LEU A 1 297 ? 30.775 61.691 74.063 1.00 21.20 297 LEU A C 1
ATOM 2313 O O . LEU A 1 297 ? 30.750 62.915 74.117 1.00 19.00 297 LEU A O 1
ATOM 2318 N N . VAL A 1 298 ? 29.862 60.952 73.457 1.00 20.49 298 VAL A N 1
ATOM 2319 C CA . VAL A 1 298 ? 28.767 61.541 72.693 1.00 20.55 298 VAL A CA 1
ATOM 2320 C C . VAL A 1 298 ? 27.422 61.267 73.356 1.00 21.51 298 VAL A C 1
ATOM 2321 O O . VAL A 1 298 ? 27.350 60.513 74.326 1.00 20.72 298 VAL A O 1
ATOM 2325 N N . ASP A 1 299 ? 26.337 61.834 72.796 1.00 20.86 299 ASP A N 1
ATOM 2326 C CA . ASP A 1 299 ? 25.023 61.679 73.376 1.00 20.37 299 ASP A CA 1
ATOM 2327 C C . ASP A 1 299 ? 24.247 60.488 72.881 1.00 21.07 299 ASP A C 1
ATOM 2328 O O . ASP A 1 299 ? 23.091 60.277 73.323 1.00 20.25 299 ASP A O 1
ATOM 2333 N N . ALA A 1 300 ? 24.817 59.677 71.990 1.00 19.86 300 ALA A N 1
ATOM 2334 C CA . ALA A 1 300 ? 24.180 58.386 71.654 1.00 20.50 300 ALA A CA 1
ATOM 2335 C C . ALA A 1 300 ? 24.954 57.255 72.339 1.00 20.70 300 ALA A C 1
ATOM 2336 O O . ALA A 1 300 ? 26.182 57.359 72.472 1.00 21.84 300 ALA A O 1
ATOM 2338 N N . GLY A 1 301 ? 24.272 56.225 72.798 1.00 21.17 301 GLY A N 1
ATOM 2339 C CA . GLY A 1 301 ? 24.924 55.116 73.501 1.00 20.13 301 GLY A CA 1
ATOM 2340 C C . GLY A 1 301 ? 24.529 53.783 72.905 1.00 20.64 301 GLY A C 1
ATOM 2341 O O . GLY A 1 301 ? 23.846 53.753 71.872 1.00 20.82 301 GLY A O 1
ATOM 2342 N N . PHE A 1 302 ? 24.888 52.666 73.558 1.00 20.91 302 PHE A N 1
ATOM 2343 C CA . PHE A 1 302 ? 24.576 51.355 73.007 1.00 21.38 302 PHE A CA 1
ATOM 2344 C C . PHE A 1 302 ? 23.090 51.050 73.006 1.00 21.31 302 PHE A C 1
ATOM 2345 O O . PHE A 1 302 ? 22.632 50.246 72.166 1.00 20.37 302 PHE A O 1
ATOM 2353 N N . ASN A 1 303 ? 22.288 51.721 73.832 1.00 18.70 303 ASN A N 1
ATOM 2354 C CA . ASN A 1 303 ? 20.837 51.510 73.766 1.00 19.11 303 ASN A CA 1
ATOM 2355 C C . ASN A 1 303 ? 20.326 51.944 72.375 1.00 18.50 303 ASN A C 1
ATOM 2356 O O . ASN A 1 303 ? 19.318 51.449 71.912 1.00 18.47 303 ASN A O 1
ATOM 2361 N N . ASP A 1 304 ? 21.000 52.925 71.780 1.00 18.04 304 ASP A N 1
ATOM 2362 C CA . ASP A 1 304 ? 20.701 53.387 70.445 1.00 19.56 304 ASP A CA 1
ATOM 2363 C C . ASP A 1 304 ? 21.288 52.458 69.383 1.00 19.49 304 ASP A C 1
ATOM 2364 O O . ASP A 1 304 ? 20.537 51.792 68.662 1.00 19.81 304 ASP A O 1
ATOM 2369 N N . LEU A 1 305 ? 22.604 52.402 69.298 1.00 20.32 305 LEU A N 1
ATOM 2370 C CA . LEU A 1 305 ? 23.305 51.525 68.361 1.00 20.60 305 LEU A CA 1
ATOM 2371 C C . LEU A 1 305 ? 24.016 50.414 69.147 1.00 21.60 305 LEU A C 1
ATOM 2372 O O . LEU A 1 305 ? 24.991 50.690 69.853 1.00 19.81 305 LEU A O 1
ATOM 2377 N N . MET A 1 306 ? 23.487 49.203 69.086 1.00 21.21 306 MET A N 1
ATOM 2378 C CA . MET A 1 306 ? 23.936 48.114 69.925 1.00 21.99 306 MET A CA 1
ATOM 2379 C C . MET A 1 306 ? 25.229 47.429 69.484 1.00 22.31 306 MET A C 1
ATOM 2380 O O . MET A 1 306 ? 25.968 46.896 70.320 1.00 21.17 306 MET A O 1
ATOM 2385 N N . ARG A 1 307 ? 25.450 47.325 68.195 1.00 21.39 307 ARG A N 1
ATOM 2386 C CA . ARG A 1 307 ? 26.510 46.584 67.584 1.00 24.41 307 ARG A CA 1
ATOM 2387 C C . ARG A 1 307 ? 27.874 46.625 68.153 1.00 23.39 307 ARG A C 1
ATOM 2388 O O . ARG A 1 307 ? 28.452 45.555 68.500 1.00 23.50 307 ARG A O 1
ATOM 2396 N N . PRO A 1 308 ? 28.510 47.776 68.266 1.00 23.70 308 PRO A N 1
ATOM 2397 C CA . PRO A 1 308 ? 29.876 47.866 68.783 1.00 24.20 308 PRO A CA 1
ATOM 2398 C C . PRO A 1 308 ? 29.975 47.343 70.193 1.00 24.80 308 PRO A C 1
ATOM 2399 O O . PRO A 1 308 ? 30.827 46.484 70.498 1.00 25.65 308 PRO A O 1
ATOM 2403 N N . ALA A 1 309 ? 29.107 47.805 71.090 1.00 24.65 309 ALA A N 1
ATOM 2404 C CA . ALA A 1 309 ? 29.167 47.391 72.485 1.00 24.54 309 ALA A CA 1
ATOM 2405 C C . ALA A 1 309 ? 28.849 45.921 72.666 1.00 25.03 309 ALA A C 1
ATOM 2406 O O . ALA A 1 309 ? 29.504 45.234 73.464 1.00 24.79 309 ALA A O 1
ATOM 2408 N N . MET A 1 310 ? 27.801 45.440 71.993 1.00 23.78 310 MET A N 1
ATOM 2409 C CA . MET A 1 310 ? 27.388 44.056 72.182 1.00 24.70 310 MET A CA 1
ATOM 2410 C C . MET A 1 310 ? 28.293 43.074 71.463 1.00 25.96 310 MET A C 1
ATOM 2411 O O . MET A 1 310 ? 28.561 41.988 71.998 1.00 25.91 310 MET A O 1
ATOM 2416 N N . TYR A 1 311 ? 28.708 43.367 70.224 1.00 24.51 311 TYR A N 1
ATOM 2417 C CA . TYR A 1 311 ? 29.440 42.407 69.423 1.00 24.59 311 TYR A CA 1
ATOM 2418 C C . TYR A 1 311 ? 30.839 42.838 69.020 1.00 25.25 311 TYR A C 1
ATOM 2419 O O . TYR A 1 311 ? 31.528 42.072 68.321 1.00 24.24 311 TYR A O 1
ATOM 2428 N N . GLY A 1 312 ? 31.215 44.081 69.267 1.00 25.49 312 GLY A N 1
ATOM 2429 C CA . GLY A 1 312 ? 32.524 44.583 68.842 1.00 24.81 312 GLY A CA 1
ATOM 2430 C C . GLY A 1 312 ? 32.498 44.967 67.365 1.00 25.22 312 GLY A C 1
ATOM 2431 O O . GLY A 1 312 ? 33.556 45.038 66.722 1.00 25.17 312 GLY A O 1
ATOM 2432 N N . SER A 1 313 ? 31.309 45.212 66.825 1.00 23.65 313 SER A N 1
ATOM 2433 C CA . SER A 1 313 ? 31.155 45.553 65.425 1.00 24.98 313 SER A CA 1
ATOM 2434 C C . SER A 1 313 ? 31.812 46.890 65.080 1.00 24.66 313 SER A C 1
ATOM 2435 O O . SER A 1 313 ? 31.782 47.855 65.840 1.00 24.21 313 SER A O 1
ATOM 2438 N N . TYR A 1 314 ? 32.319 46.971 63.856 1.00 24.72 314 TYR A N 1
ATOM 2439 C CA . TYR A 1 314 ? 32.929 48.158 63.326 1.00 24.96 314 TYR A CA 1
ATOM 2440 C C . TYR A 1 314 ? 31.914 49.027 62.576 1.00 23.88 314 TYR A C 1
ATOM 2441 O O . TYR A 1 314 ? 31.288 48.577 61.620 1.00 24.99 314 TYR A O 1
ATOM 2450 N N . HIS A 1 315 ? 31.867 50.294 62.940 1.00 22.30 315 HIS A N 1
ATOM 2451 C CA . HIS A 1 315 ? 31.159 51.307 62.167 1.00 21.42 315 HIS A CA 1
ATOM 2452 C C . HIS A 1 315 ? 32.135 52.469 61.925 1.00 22.89 315 HIS A C 1
ATOM 2453 O O . HIS A 1 315 ? 32.796 52.902 62.882 1.00 22.75 315 HIS A O 1
ATOM 2460 N N . HIS A 1 316 ? 32.282 52.864 60.674 1.00 22.17 316 HIS A N 1
ATOM 2461 C CA . HIS A 1 316 ? 33.166 53.998 60.376 1.00 22.70 316 HIS A CA 1
ATOM 2462 C C . HIS A 1 316 ? 32.665 55.232 61.121 1.00 23.25 316 HIS A C 1
ATOM 2463 O O . HIS A 1 316 ? 31.464 55.358 61.340 1.00 21.45 316 HIS A O 1
ATOM 2470 N N . ILE A 1 317 ? 33.584 56.087 61.561 1.00 23.38 317 ILE A N 1
ATOM 2471 C CA . ILE A 1 317 ? 33.217 57.298 62.288 1.00 22.83 317 ILE A CA 1
ATOM 2472 C C . ILE A 1 317 ? 33.852 58.529 61.637 1.00 23.46 317 ILE A C 1
ATOM 2473 O O . ILE A 1 317 ? 35.049 58.545 61.352 1.00 22.49 317 ILE A O 1
ATOM 2478 N N . SER A 1 318 ? 33.037 59.537 61.373 1.00 23.09 318 SER A N 1
ATOM 2479 C CA . SER A 1 318 ? 33.510 60.815 60.862 1.00 23.30 318 SER A CA 1
ATOM 2480 C C . SER A 1 318 ? 33.213 61.914 61.893 1.00 22.81 318 SER A C 1
ATOM 2481 O O . SER A 1 318 ? 32.209 61.802 62.592 1.00 22.50 318 SER A O 1
ATOM 2484 N N . ALA A 1 319 ? 33.899 63.035 61.767 1.00 23.01 319 ALA A N 1
ATOM 2485 C CA . ALA A 1 319 ? 33.672 64.168 62.658 1.00 23.84 319 ALA A CA 1
ATOM 2486 C C . ALA A 1 319 ? 33.160 65.381 61.880 1.00 24.35 319 ALA A C 1
ATOM 2487 O O . ALA A 1 319 ? 33.606 65.633 60.764 1.00 22.68 319 ALA A O 1
ATOM 2489 N N . LEU A 1 320 ? 32.241 66.127 62.490 1.00 23.63 320 LEU A N 1
ATOM 2490 C CA . LEU A 1 320 ? 31.747 67.362 61.865 1.00 23.06 320 LEU A CA 1
ATOM 2491 C C . LEU A 1 320 ? 31.952 68.515 62.857 1.00 22.95 320 LEU A C 1
ATOM 2492 O O . LEU A 1 320 ? 31.468 68.424 63.992 1.00 23.20 320 LEU A O 1
ATOM 2497 N N . ALA A 1 321 ? 32.674 69.536 62.445 1.00 22.37 321 ALA A N 1
ATOM 2498 C CA . ALA A 1 321 ? 32.845 70.718 63.300 1.00 22.07 321 ALA A CA 1
ATOM 2499 C C . ALA A 1 321 ? 31.517 71.454 63.440 1.00 22.25 321 ALA A C 1
ATOM 2500 O O . ALA A 1 321 ? 30.770 71.599 62.478 1.00 20.41 321 ALA A O 1
ATOM 2502 N N . ALA A 1 322 ? 31.246 71.959 64.639 1.00 23.17 322 ALA A N 1
ATOM 2503 C CA . ALA A 1 322 ? 30.038 72.713 64.912 1.00 24.46 322 ALA A CA 1
ATOM 2504 C C . ALA A 1 322 ? 29.809 73.866 63.958 1.00 25.87 322 ALA A C 1
ATOM 2505 O O . ALA A 1 322 ? 28.665 74.135 63.561 1.00 24.94 322 ALA A O 1
ATOM 2507 N N . ASP A 1 323 ? 30.863 74.602 63.592 1.00 28.91 323 ASP A N 1
ATOM 2508 C CA . ASP A 1 323 ? 30.696 75.785 62.741 1.00 29.57 323 ASP A CA 1
ATOM 2509 C C . ASP A 1 323 ? 30.841 75.463 61.272 1.00 30.97 323 ASP A C 1
ATOM 2510 O O . ASP A 1 323 ? 30.912 76.370 60.423 1.00 31.99 323 ASP A O 1
ATOM 2515 N N . GLY A 1 324 ? 31.050 74.194 60.929 1.00 30.17 324 GLY A N 1
ATOM 2516 C CA . GLY A 1 324 ? 31.066 73.740 59.572 1.00 31.82 324 GLY A CA 1
ATOM 2517 C C . GLY A 1 324 ? 32.400 73.825 58.874 1.00 33.43 324 GLY A C 1
ATOM 2518 O O . GLY A 1 324 ? 32.459 73.554 57.656 1.00 33.30 324 GLY A O 1
ATOM 2519 N N . ARG A 1 325 ? 33.470 74.207 59.566 1.00 33.82 325 ARG A N 1
ATOM 2520 C CA . ARG A 1 325 ? 34.789 74.222 58.904 1.00 36.37 325 ARG A CA 1
ATOM 2521 C C . ARG A 1 325 ? 35.169 72.788 58.528 1.00 36.99 325 ARG A C 1
ATOM 2522 O O . ARG A 1 325 ? 34.692 71.840 59.156 1.00 35.94 325 ARG A O 1
ATOM 2530 N N . SER A 1 326 ? 35.926 72.632 57.446 1.00 37.64 326 SER A N 1
ATOM 2531 C CA . SER A 1 326 ? 36.278 71.281 57.002 1.00 39.27 326 SER A CA 1
ATOM 2532 C C . SER A 1 326 ? 37.272 70.651 57.97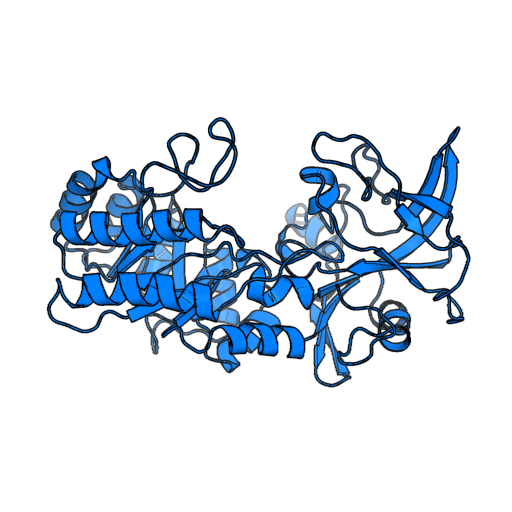7 1.00 39.72 326 SER A C 1
ATOM 2533 O O . SER A 1 326 ? 38.161 71.335 58.472 1.00 38.54 326 SER A O 1
ATOM 2536 N N . LEU A 1 327 ? 37.034 69.394 58.322 1.00 40.73 327 LEU A N 1
ATOM 2537 C CA . LEU A 1 327 ? 37.981 68.636 59.146 1.00 42.32 327 LEU A CA 1
ATOM 2538 C C . LEU A 1 327 ? 38.603 67.528 58.279 1.00 43.70 327 LEU A C 1
ATOM 2539 O O . LEU A 1 327 ? 39.276 66.628 58.744 1.00 42.62 327 LEU A O 1
ATOM 2544 N N . GLU A 1 328 ? 38.317 67.617 56.980 1.00 45.99 328 GLU A N 1
ATOM 2545 C CA . GLU A 1 328 ? 38.806 66.674 56.002 1.00 48.21 328 GLU A CA 1
ATOM 2546 C C . GLU A 1 328 ? 40.272 66.310 56.218 1.00 48.31 328 GLU A C 1
ATOM 2547 O O . GLU A 1 328 ? 40.614 65.133 56.259 1.00 49.20 328 GLU A O 1
ATOM 2553 N N . HIS A 1 329 ? 41.135 67.327 56.218 1.00 47.64 329 HIS A N 1
ATOM 2554 C CA . HIS A 1 329 ? 42.565 67.108 56.317 1.00 46.93 329 HIS A CA 1
ATOM 2555 C C . HIS A 1 329 ? 43.156 67.506 57.650 1.00 44.46 329 HIS A C 1
ATOM 2556 O O . HIS A 1 329 ? 44.383 67.628 57.777 1.00 42.93 329 HIS A O 1
ATOM 2563 N N . ALA A 1 330 ? 42.324 67.688 58.667 1.00 42.28 330 ALA A N 1
ATOM 2564 C CA . ALA A 1 330 ? 42.834 68.002 60.010 1.00 39.96 330 ALA A CA 1
ATOM 2565 C C . ALA A 1 330 ? 43.643 66.811 60.530 1.00 38.35 330 ALA A C 1
ATOM 2566 O O . ALA A 1 330 ? 43.343 65.666 60.191 1.00 36.08 330 ALA A O 1
ATOM 2568 N N . PRO A 1 331 ? 44.649 67.082 61.339 1.00 37.62 331 PRO A N 1
ATOM 2569 C CA . PRO A 1 331 ? 45.425 66.023 61.977 1.00 37.09 331 PRO A CA 1
ATOM 2570 C C . PRO A 1 331 ? 44.516 65.145 62.833 1.00 35.83 331 PRO A C 1
ATOM 2571 O O . PRO A 1 331 ? 43.474 65.599 63.322 1.00 34.42 331 PRO A O 1
ATOM 2575 N N . THR A 1 332 ? 44.880 63.873 62.978 1.00 33.77 332 THR A N 1
ATOM 2576 C CA . THR A 1 332 ? 44.069 62.955 63.769 1.00 32.76 332 THR A CA 1
ATOM 2577 C C . THR A 1 332 ? 44.752 62.582 65.077 1.00 32.63 332 THR A C 1
ATOM 2578 O O . THR A 1 332 ? 45.975 62.653 65.202 1.00 32.38 332 THR A O 1
ATOM 2582 N N . VAL A 1 333 ? 43.955 62.191 66.063 1.00 30.52 333 VAL A N 1
ATOM 2583 C CA . VAL A 1 333 ? 44.449 61.678 67.327 1.00 30.14 333 VAL A CA 1
ATOM 2584 C C . VAL A 1 333 ? 43.739 60.346 67.641 1.00 29.40 333 VAL A C 1
ATOM 2585 O O . VAL A 1 333 ? 42.573 60.185 67.273 1.00 28.37 333 VAL A O 1
ATOM 2589 N N . GLU A 1 334 ? 44.487 59.385 68.151 1.00 26.99 334 GLU A N 1
ATOM 2590 C CA . GLU A 1 334 ? 43.893 58.087 68.505 1.00 26.75 334 GLU A CA 1
ATOM 2591 C C . GLU A 1 334 ? 42.852 58.291 69.606 1.00 24.87 334 GLU A C 1
ATOM 2592 O O . GLU A 1 334 ? 43.172 58.787 70.687 1.00 23.93 334 GLU A O 1
ATOM 2598 N N . THR A 1 335 ? 41.595 58.028 69.278 1.00 23.78 335 THR A N 1
ATOM 2599 C CA . THR A 1 335 ? 40.485 58.387 70.170 1.00 22.75 335 THR A CA 1
ATOM 2600 C C . THR A 1 335 ? 39.670 57.174 70.584 1.00 22.16 335 THR A C 1
ATOM 2601 O O . THR A 1 335 ? 39.337 56.342 69.732 1.00 21.54 335 THR A O 1
ATOM 2605 N N . VAL A 1 336 ? 39.243 57.143 71.840 1.00 20.80 336 VAL A N 1
ATOM 2606 C CA . VAL A 1 336 ? 38.255 56.152 72.286 1.00 19.91 336 VAL A CA 1
ATOM 2607 C C . VAL A 1 336 ? 36.883 56.856 72.288 1.00 20.92 336 VAL A C 1
ATOM 2608 O O . VAL A 1 336 ? 36.750 57.916 72.904 1.00 21.44 336 VAL A O 1
ATOM 2612 N N . VAL A 1 337 ? 35.948 56.339 71.517 1.00 20.79 337 VAL A N 1
ATOM 2613 C CA . VAL A 1 337 ? 34.618 56.973 71.421 1.00 20.29 337 VAL A CA 1
ATOM 2614 C C . VAL A 1 337 ? 33.618 56.178 72.264 1.00 19.36 337 VAL A C 1
ATOM 2615 O O . VAL A 1 337 ? 33.530 54.964 72.140 1.00 19.48 337 VAL A O 1
ATOM 2619 N N . ALA A 1 338 ? 32.902 56.873 73.122 1.00 17.79 338 ALA A N 1
ATOM 2620 C CA . ALA A 1 338 ? 32.029 56.268 74.108 1.00 18.20 338 ALA A CA 1
ATOM 2621 C C . ALA A 1 338 ? 30.774 57.102 74.305 1.00 20.18 338 ALA A C 1
ATOM 2622 O O . ALA A 1 338 ? 30.676 58.232 73.788 1.00 21.60 338 ALA A O 1
ATOM 2624 N N . GLY A 1 339 ? 29.753 56.541 74.939 1.00 20.12 339 GLY A N 1
ATOM 2625 C CA . GLY A 1 339 ? 28.455 57.147 75.036 1.00 20.31 339 GLY A CA 1
ATOM 2626 C C . GLY A 1 339 ? 28.147 57.781 76.376 1.00 20.36 339 GLY A C 1
ATOM 2627 O O . GLY A 1 339 ? 29.007 57.934 77.226 1.00 18.71 339 GLY A O 1
ATOM 2628 N N . PRO A 1 340 ? 26.864 58.089 76.597 1.00 21.00 340 PRO A N 1
ATOM 2629 C CA . PRO A 1 340 ? 26.399 58.731 77.803 1.00 20.84 340 PRO A CA 1
ATOM 2630 C C . PRO A 1 340 ? 25.862 57.813 78.866 1.00 20.74 340 PRO A C 1
ATOM 2631 O O . PRO A 1 340 ? 25.417 58.288 79.930 1.00 20.79 340 PRO A O 1
ATOM 2635 N N . LEU A 1 341 ? 25.770 56.510 78.606 1.00 20.83 341 LEU A N 1
ATOM 2636 C CA . LEU A 1 341 ? 25.141 55.599 79.558 1.00 20.55 341 LEU A CA 1
ATOM 2637 C C . LEU A 1 341 ? 26.014 55.476 80.818 1.00 20.95 341 LEU A C 1
ATOM 2638 O O . LEU A 1 341 ? 27.237 55.433 80.714 1.00 20.27 341 LEU A O 1
ATOM 2643 N N . CYS A 1 342 ? 25.357 55.260 81.956 1.00 19.73 342 CYS A N 1
ATOM 2644 C CA . CYS A 1 342 ? 26.125 54.945 83.175 1.00 20.64 342 CYS A CA 1
ATOM 2645 C C . CYS A 1 342 ? 26.316 53.427 83.229 1.00 19.36 342 CYS A C 1
ATOM 2646 O O . CYS A 1 342 ? 25.589 52.707 83.894 1.00 20.11 342 CYS A O 1
ATOM 2649 N N . GLU A 1 343 ? 27.158 52.962 82.324 1.00 19.47 343 GLU A N 1
ATOM 2650 C CA . GLU A 1 343 ? 27.334 51.549 81.998 1.00 20.63 343 GLU A CA 1
ATOM 2651 C C . GLU A 1 343 ? 28.706 51.362 81.355 1.00 19.45 343 GLU A C 1
ATOM 2652 O O . GLU A 1 343 ? 29.005 52.019 80.339 1.00 18.84 343 GLU A O 1
ATOM 2658 N N . SER A 1 344 ? 29.558 50.544 81.950 1.00 19.83 344 SER A N 1
ATOM 2659 C CA . SER A 1 344 ? 30.928 50.375 81.482 1.00 19.43 344 SER A CA 1
ATOM 2660 C C . SER A 1 344 ? 31.070 49.936 80.052 1.00 19.17 344 SER A C 1
ATOM 2661 O O . SER A 1 344 ? 32.067 50.287 79.386 1.00 20.74 344 SER A O 1
ATOM 2664 N N . GLY A 1 345 ? 30.176 49.126 79.520 1.00 19.84 345 GLY A N 1
ATOM 2665 C CA . GLY A 1 345 ? 30.277 48.608 78.172 1.00 20.38 345 GLY A CA 1
ATOM 2666 C C . GLY A 1 345 ? 29.923 49.601 77.092 1.00 20.27 345 GLY A C 1
ATOM 2667 O O . GLY A 1 345 ? 30.021 49.253 75.894 1.00 19.46 345 GLY A O 1
ATOM 2668 N N . ASP A 1 346 ? 29.550 50.825 77.432 1.00 20.13 346 ASP A N 1
ATOM 2669 C CA . ASP A 1 346 ? 29.074 51.813 76.478 1.00 19.77 346 ASP A CA 1
ATOM 2670 C C . ASP A 1 346 ? 30.220 52.544 75.789 1.00 20.46 346 ASP A C 1
ATOM 2671 O O . ASP A 1 346 ? 30.457 53.740 75.964 1.00 19.76 346 ASP A O 1
ATOM 2676 N N . VAL A 1 347 ? 30.964 51.795 74.988 1.00 20.42 347 VAL A N 1
ATOM 2677 C CA . VAL A 1 347 ? 32.129 52.261 74.257 1.00 20.65 347 VAL A CA 1
ATOM 2678 C C . VAL A 1 347 ? 32.021 51.774 72.797 1.00 21.79 347 VAL A C 1
ATOM 2679 O O . VAL A 1 347 ? 31.689 50.597 72.573 1.00 21.90 347 VAL A O 1
ATOM 2683 N N . PHE A 1 348 ? 32.047 52.701 71.856 1.00 20.02 348 PHE A N 1
ATOM 2684 C CA . PHE A 1 348 ? 31.825 52.385 70.459 1.00 20.97 348 PHE A CA 1
ATOM 2685 C C . PHE A 1 348 ? 33.069 51.809 69.798 1.00 21.11 348 PHE A C 1
ATOM 2686 O O . PHE A 1 348 ? 32.968 51.133 68.773 1.00 21.15 348 PHE A O 1
ATOM 2694 N N . THR A 1 349 ? 34.246 52.183 70.300 1.00 20.51 349 THR A N 1
ATOM 2695 C CA . THR A 1 349 ? 35.500 51.677 69.745 1.00 20.65 349 THR A CA 1
ATOM 2696 C C . THR A 1 349 ? 36.039 50.544 70.624 1.00 22.05 349 THR A C 1
ATOM 2697 O O . THR A 1 349 ? 36.872 50.738 71.500 1.00 19.44 349 THR A O 1
ATOM 2701 N N . GLN A 1 350 ? 35.442 49.366 70.444 1.00 22.73 350 GLN A N 1
ATOM 2702 C CA . GLN A 1 350 ? 35.864 48.182 71.181 1.00 24.37 350 GLN A CA 1
ATOM 2703 C C . GLN A 1 350 ? 35.809 46.954 70.276 1.00 26.39 350 GLN A C 1
ATOM 2704 O O . GLN A 1 350 ? 35.013 46.897 69.332 1.00 26.37 350 GLN A O 1
ATOM 2710 N N . GLN A 1 351 ? 36.688 46.006 70.541 1.00 26.60 351 GLN A N 1
ATOM 2711 C CA . GLN A 1 351 ? 36.779 44.795 69.736 1.00 28.19 351 GLN A CA 1
ATOM 2712 C C . GLN A 1 351 ? 35.817 43.738 70.270 1.00 28.90 351 GLN A C 1
ATOM 2713 O O . GLN A 1 351 ? 35.343 43.866 71.406 1.00 28.02 351 GLN A O 1
ATOM 2719 N N . GLU A 1 352 ? 35.589 42.703 69.484 1.00 30.08 352 GLU A N 1
ATOM 2720 C CA . GLU A 1 352 ? 34.829 41.542 69.988 1.00 32.50 352 GLU A CA 1
ATOM 2721 C C . GLU A 1 352 ? 35.499 41.032 71.259 1.00 31.73 352 GLU A C 1
ATOM 2722 O O . GLU A 1 352 ? 36.728 40.914 71.297 1.00 32.53 352 GLU A O 1
ATOM 2728 N N . GLY A 1 353 ? 34.723 40.789 72.304 1.00 31.63 353 GLY A N 1
ATOM 2729 C CA . GLY A 1 353 ? 35.269 40.338 73.575 1.00 31.44 353 GLY A CA 1
ATOM 2730 C C . GLY A 1 353 ? 35.492 41.473 74.554 1.00 30.93 353 GLY A C 1
ATOM 2731 O O . GLY A 1 353 ? 35.842 41.243 75.719 1.00 30.83 353 GLY A O 1
ATOM 2732 N N . GLY A 1 354 ? 35.355 42.727 74.111 1.00 30.00 354 GLY A N 1
ATOM 2733 C CA . GLY A 1 354 ? 35.372 43.856 74.996 1.00 28.06 354 GLY A CA 1
ATOM 2734 C C . GLY A 1 354 ? 36.613 44.677 75.080 1.00 27.53 354 GLY A C 1
ATOM 2735 O O . GLY A 1 354 ? 36.608 45.703 75.813 1.00 27.00 354 GLY A O 1
ATOM 2736 N N . ASN A 1 355 ? 37.715 44.321 74.424 1.00 26.75 355 ASN A N 1
ATOM 2737 C CA . ASN A 1 355 ? 38.936 45.131 74.512 1.00 26.98 355 ASN A CA 1
ATOM 2738 C C . ASN A 1 355 ? 38.690 46.520 73.914 1.00 27.08 355 ASN A C 1
ATOM 2739 O O . ASN A 1 355 ? 38.222 46.641 72.781 1.00 26.03 355 ASN A O 1
ATOM 2744 N N . VAL A 1 356 ? 39.022 47.559 74.675 1.00 26.12 356 VAL A N 1
ATOM 2745 C CA . VAL A 1 356 ? 38.973 48.921 74.167 1.00 25.37 356 VAL A CA 1
ATOM 2746 C C . VAL A 1 356 ? 40.038 49.134 73.092 1.00 26.88 356 VAL A C 1
ATOM 2747 O O . VAL A 1 356 ? 41.154 48.625 73.200 1.00 26.41 356 VAL A O 1
ATOM 2751 N N . GLU A 1 357 ? 39.687 49.906 72.067 1.00 25.59 357 GLU A N 1
ATOM 2752 C CA . GLU A 1 357 ? 40.644 50.252 71.018 1.00 26.57 357 GLU A CA 1
ATOM 2753 C C . GLU A 1 357 ? 40.427 51.711 70.620 1.00 25.31 357 GLU A C 1
ATOM 2754 O O . GLU A 1 357 ? 39.482 52.349 71.096 1.00 23.59 357 GLU A O 1
ATOM 2760 N N . THR A 1 358 ? 41.346 52.256 69.831 1.00 25.01 358 THR A N 1
ATOM 2761 C CA . THR A 1 358 ? 41.242 53.654 69.444 1.00 24.51 358 THR A CA 1
ATOM 2762 C C . THR A 1 358 ? 40.922 53.789 67.954 1.00 23.80 358 THR A C 1
ATOM 2763 O O . THR A 1 358 ? 41.023 52.839 67.189 1.00 23.18 358 THR A O 1
ATOM 2767 N N . ARG A 1 359 ? 40.440 54.972 67.600 1.00 23.07 359 ARG A N 1
ATOM 2768 C CA . ARG A 1 359 ? 40.126 55.289 66.207 1.00 22.98 359 ARG A CA 1
ATOM 2769 C C . ARG A 1 359 ? 40.826 56.617 65.874 1.00 23.26 359 ARG A C 1
ATOM 2770 O O . ARG A 1 359 ? 40.815 57.510 66.732 1.00 24.32 359 ARG A O 1
ATOM 2778 N N . ALA A 1 360 ? 41.448 56.704 64.729 1.00 23.31 360 ALA A N 1
ATOM 2779 C CA . ALA A 1 360 ? 42.098 57.941 64.301 1.00 25.07 360 ALA A CA 1
ATOM 2780 C C . ALA A 1 360 ? 41.039 58.964 63.887 1.00 24.93 360 ALA A C 1
ATOM 2781 O O . ALA A 1 360 ? 40.417 58.807 62.845 1.00 24.50 360 ALA A O 1
ATOM 2783 N N . LEU A 1 361 ? 40.841 59.986 64.715 1.00 24.44 361 LEU A N 1
ATOM 2784 C CA . LEU A 1 361 ? 39.817 60.996 64.422 1.00 23.97 361 LEU A CA 1
ATOM 2785 C C . LEU A 1 361 ? 40.375 62.397 64.644 1.00 24.09 361 LEU A C 1
ATOM 2786 O O . LEU A 1 361 ? 41.210 62.593 65.528 1.00 22.59 361 LEU A O 1
ATOM 2791 N N . PRO A 1 362 ? 39.825 63.377 63.952 1.00 25.12 362 PRO A N 1
ATOM 2792 C CA . PRO A 1 362 ? 40.151 64.782 64.215 1.00 25.70 362 PRO A CA 1
ATOM 2793 C C . PRO A 1 362 ? 39.887 65.076 65.692 1.00 26.97 362 PRO A C 1
ATOM 2794 O O . PRO A 1 362 ? 38.995 64.452 66.284 1.00 26.10 362 PRO A O 1
ATOM 2798 N N . GLU A 1 363 ? 40.554 66.070 66.236 1.00 28.05 363 GLU A N 1
ATOM 2799 C CA . GLU A 1 363 ? 40.427 66.407 67.651 1.00 29.43 363 GLU A CA 1
ATOM 2800 C C . GLU A 1 363 ? 39.216 67.283 67.920 1.00 28.56 363 GLU A C 1
ATOM 2801 O O . GLU A 1 363 ? 39.333 68.501 68.092 1.00 31.24 363 GLU A O 1
ATOM 2807 N N . VAL A 1 364 ? 38.054 66.677 68.088 1.00 26.46 364 VAL A N 1
ATOM 2808 C CA . VAL A 1 364 ? 36.805 67.371 68.298 1.00 24.81 364 VAL A CA 1
ATOM 2809 C C . VAL A 1 364 ? 36.649 67.901 69.718 1.00 25.29 364 VAL A C 1
ATOM 2810 O O . VAL A 1 364 ? 37.328 67.452 70.643 1.00 24.21 364 VAL A O 1
ATOM 2814 N N . LYS A 1 365 ? 35.756 68.856 69.887 1.00 25.28 365 LYS A N 1
ATOM 2815 C CA . LYS A 1 365 ? 35.428 69.451 71.175 1.00 26.03 365 LYS A CA 1
ATOM 2816 C C . LYS A 1 365 ? 33.925 69.214 71.455 1.00 24.68 365 LYS A C 1
ATOM 2817 O O . LYS A 1 365 ? 33.188 69.035 70.486 1.00 24.06 365 LYS A O 1
ATOM 2823 N N . ALA A 1 366 ? 33.494 69.467 72.676 1.00 24.25 366 ALA A N 1
ATOM 2824 C CA . ALA A 1 366 ? 32.058 69.419 72.990 1.00 24.31 366 ALA A CA 1
ATOM 2825 C C . ALA A 1 366 ? 31.310 70.379 72.059 1.00 23.55 366 ALA A C 1
ATOM 2826 O O . ALA A 1 366 ? 31.861 71.438 71.736 1.00 23.60 366 ALA A O 1
ATOM 2828 N N . GLY A 1 367 ? 30.176 69.952 71.534 1.00 22.50 367 GLY A N 1
ATOM 2829 C CA . GLY A 1 367 ? 29.424 70.788 70.586 1.00 21.79 367 GLY A CA 1
ATOM 2830 C C . GLY A 1 367 ? 29.616 70.310 69.160 1.00 21.60 367 GLY A C 1
ATOM 2831 O O . GLY A 1 367 ? 28.746 70.534 68.303 1.00 21.75 367 GLY A O 1
ATOM 2832 N N . ASP A 1 368 ? 30.754 69.672 68.881 1.00 21.16 368 ASP A N 1
ATOM 2833 C CA . ASP A 1 368 ? 30.966 69.113 67.525 1.00 21.81 368 ASP A CA 1
ATOM 2834 C C . ASP A 1 368 ? 30.094 67.841 67.420 1.00 22.23 368 ASP A C 1
ATOM 2835 O O . ASP A 1 368 ? 29.538 67.422 68.432 1.00 20.14 368 ASP A O 1
ATOM 2840 N N . TYR A 1 369 ? 29.973 67.285 66.231 1.00 22.72 369 TYR A N 1
ATOM 2841 C CA . TYR A 1 369 ? 29.201 66.073 66.031 1.00 24.21 369 TYR A CA 1
ATOM 2842 C C . TYR A 1 369 ? 30.062 64.931 65.493 1.00 24.48 369 TYR A C 1
ATOM 2843 O O . TYR A 1 369 ? 31.051 65.148 64.808 1.00 25.52 369 TYR A O 1
ATOM 2852 N N . LEU A 1 370 ? 29.662 63.704 65.816 1.00 24.22 370 LEU A N 1
ATOM 2853 C CA . LEU A 1 370 ? 30.234 62.529 65.177 1.00 23.97 370 LEU A CA 1
ATOM 2854 C C . LEU A 1 370 ? 29.161 61.852 64.316 1.00 23.05 370 LEU A C 1
ATOM 2855 O O . LEU A 1 370 ? 27.977 61.894 64.662 1.00 22.76 370 LEU A O 1
ATOM 2860 N N . VAL A 1 371 ? 29.593 61.261 63.221 1.00 21.98 371 VAL A N 1
ATOM 2861 C CA . VAL A 1 371 ? 28.681 60.482 62.383 1.00 22.03 371 VAL A CA 1
ATOM 2862 C C . VAL A 1 371 ? 29.100 59.008 62.418 1.00 22.56 371 VAL A C 1
ATOM 2863 O O . VAL A 1 371 ? 30.227 58.696 62.029 1.00 21.82 371 VAL A O 1
ATOM 2867 N N . LEU A 1 372 ? 28.200 58.147 62.878 1.00 20.67 372 LEU A N 1
ATOM 2868 C CA . LEU A 1 372 ? 28.480 56.694 62.785 1.00 21.16 372 LEU A CA 1
ATOM 2869 C C . LEU A 1 372 ? 27.896 56.197 61.463 1.00 22.14 372 LEU A C 1
ATOM 2870 O O . LEU A 1 372 ? 26.699 56.374 61.225 1.00 20.59 372 LEU A O 1
ATOM 2875 N N . HIS A 1 373 ? 28.743 55.693 60.577 1.00 22.10 373 HIS A N 1
ATOM 2876 C CA . HIS A 1 373 ? 28.335 55.281 59.254 1.00 22.00 373 HIS A CA 1
ATOM 2877 C C . HIS A 1 373 ? 27.703 53.890 59.240 1.00 22.00 373 HIS A C 1
ATOM 2878 O O . HIS A 1 373 ? 27.978 53.071 60.104 1.00 20.43 373 HIS A O 1
ATOM 2885 N N . ASP A 1 374 ? 27.011 53.585 58.145 1.00 21.86 374 ASP A N 1
ATOM 2886 C CA . ASP A 1 374 ? 26.467 52.277 57.872 1.00 21.10 374 ASP A CA 1
ATOM 2887 C C . ASP A 1 374 ? 25.638 51.715 59.016 1.00 21.00 374 ASP A C 1
ATOM 2888 O O . ASP A 1 374 ? 25.761 50.546 59.383 1.00 19.84 374 ASP A O 1
ATOM 2893 N N . THR A 1 375 ? 24.714 52.529 59.541 1.00 20.88 375 THR A N 1
ATOM 2894 C CA . THR A 1 375 ? 23.861 52.102 60.636 1.00 20.24 375 THR A CA 1
ATOM 2895 C C . THR A 1 375 ? 22.428 51.837 60.206 1.00 19.83 375 THR A C 1
ATOM 2896 O O . THR A 1 375 ? 21.527 51.839 61.070 1.00 21.23 375 THR A O 1
ATOM 2900 N N . GLY A 1 376 ? 22.173 51.626 58.933 1.00 18.23 376 GLY A N 1
ATOM 2901 C CA . GLY A 1 376 ? 20.815 51.424 58.436 1.00 18.59 376 GLY A CA 1
ATOM 2902 C C . GLY A 1 376 ? 20.247 50.068 58.840 1.00 20.69 376 GLY A C 1
ATOM 2903 O O . GLY A 1 376 ? 19.025 49.868 58.830 1.00 19.63 376 GLY A O 1
ATOM 2904 N N . ALA A 1 377 ? 21.127 49.089 59.041 1.00 19.66 377 ALA A N 1
ATOM 2905 C CA . ALA A 1 377 ? 20.704 47.746 59.417 1.00 19.40 377 ALA A CA 1
ATOM 2906 C C . ALA A 1 377 ? 21.098 47.469 60.873 1.00 20.16 377 ALA A C 1
ATOM 2907 O O . ALA A 1 377 ? 22.240 47.693 61.270 1.00 18.14 377 ALA A O 1
ATOM 2909 N N . TYR A 1 378 ? 20.147 46.947 61.633 1.00 19.05 378 TYR A N 1
ATOM 2910 C CA . TYR A 1 378 ? 20.363 46.580 63.012 1.00 19.56 378 TYR A CA 1
ATOM 2911 C C . TYR A 1 378 ? 20.810 47.759 63.860 1.00 19.66 378 TYR A C 1
ATOM 2912 O O . TYR A 1 378 ? 21.600 47.617 64.786 1.00 18.81 378 TYR A O 1
ATOM 2921 N N . GLY A 1 379 ? 20.351 48.949 63.481 1.00 19.86 379 GLY A N 1
ATOM 2922 C CA . GLY A 1 379 ? 20.631 50.159 64.282 1.00 19.61 379 GLY A CA 1
ATOM 2923 C C . GLY A 1 379 ? 19.373 50.455 65.106 1.00 19.96 379 GLY A C 1
ATOM 2924 O O . GLY A 1 379 ? 19.209 49.942 66.202 1.00 18.69 379 GLY A O 1
ATOM 2925 N N . ALA A 1 380 ? 18.464 51.240 64.500 1.00 19.64 380 ALA A N 1
ATOM 2926 C CA . ALA A 1 380 ? 17.216 51.554 65.198 1.00 19.76 380 ALA A CA 1
ATOM 2927 C C . ALA A 1 380 ? 16.447 50.285 65.531 1.00 19.94 380 ALA A C 1
ATOM 2928 O O . ALA A 1 380 ? 15.768 50.225 66.562 1.00 20.57 380 ALA A O 1
ATOM 2930 N N . SER A 1 381 ? 16.541 49.262 64.677 1.00 19.65 381 SER A N 1
ATOM 2931 C CA . SER A 1 381 ? 15.768 48.046 64.877 1.00 20.15 381 SER A CA 1
ATOM 2932 C C . SER A 1 381 ? 16.121 47.337 66.169 1.00 19.24 381 SER A C 1
ATOM 2933 O O . SER A 1 381 ? 15.236 46.704 66.773 1.00 19.27 381 SER A O 1
ATOM 2936 N N . MET A 1 382 ? 17.358 47.444 66.634 1.00 19.22 382 MET A N 1
ATOM 2937 C CA . MET A 1 382 ? 17.767 46.787 67.875 1.00 20.29 382 MET A CA 1
ATOM 2938 C C . MET A 1 382 ? 17.677 47.670 69.099 1.00 19.63 382 MET A C 1
ATOM 2939 O O . MET A 1 382 ? 17.966 47.193 70.231 1.00 18.71 382 MET A O 1
ATOM 2944 N N . SER A 1 383 ? 17.331 48.939 68.958 1.00 19.38 383 SER A N 1
ATOM 2945 C CA . SER A 1 383 ? 17.389 49.881 70.075 1.00 20.96 383 SER A CA 1
ATOM 2946 C C . SER A 1 383 ? 16.613 49.428 71.297 1.00 21.08 383 SER A C 1
ATOM 2947 O O . SER A 1 383 ? 15.545 48.831 71.203 1.00 21.67 383 SER A O 1
ATOM 2950 N N . SER A 1 384 ? 17.102 49.827 72.473 1.00 20.98 384 SER A N 1
ATOM 2951 C CA . SER A 1 384 ? 16.440 49.536 73.741 1.00 20.64 384 SER A CA 1
ATOM 2952 C C . SER A 1 384 ? 16.188 50.832 74.512 1.00 21.44 384 SER A C 1
ATOM 2953 O O . SER A 1 384 ? 16.792 51.860 74.175 1.00 22.09 384 SER A O 1
ATOM 2956 N N . ASN A 1 385 ? 15.501 50.766 75.639 1.00 22.67 385 ASN A N 1
ATOM 2957 C CA . ASN A 1 385 ? 15.292 51.938 76.477 1.00 23.89 385 ASN A CA 1
ATOM 2958 C C . ASN A 1 385 ? 16.209 51.952 77.695 1.00 23.92 385 ASN A C 1
ATOM 2959 O O . ASN A 1 385 ? 15.883 52.604 78.715 1.00 24.13 385 ASN A O 1
ATOM 2964 N N . TYR A 1 386 ? 17.320 51.244 77.640 1.00 22.03 386 TYR A N 1
ATOM 2965 C CA . TYR A 1 386 ? 18.253 51.170 78.773 1.00 21.90 386 TYR A CA 1
ATOM 2966 C C . TYR A 1 386 ? 18.626 52.551 79.287 1.00 20.82 386 TYR A C 1
ATOM 2967 O O . TYR A 1 386 ? 18.880 53.477 78.516 1.00 20.26 386 TYR A O 1
ATOM 2976 N N . ASN A 1 387 ? 18.643 52.707 80.611 1.00 19.74 387 ASN A N 1
ATOM 2977 C CA . ASN A 1 387 ? 18.851 53.996 81.249 1.00 20.47 387 ASN A CA 1
ATOM 2978 C C . ASN A 1 387 ? 17.683 54.947 81.002 1.00 19.77 387 ASN A C 1
ATOM 2979 O O . ASN A 1 387 ? 17.843 56.178 81.006 1.00 19.52 387 ASN A O 1
ATOM 2984 N N . SER A 1 388 ? 16.475 54.413 80.844 1.00 20.58 388 SER A N 1
ATOM 2985 C CA . SER A 1 388 ? 15.290 55.215 80.558 1.00 19.65 388 SER A CA 1
ATOM 2986 C C . SER A 1 388 ? 15.557 56.256 79.481 1.00 19.89 388 SER A C 1
ATOM 2987 O O . SER A 1 388 ? 15.280 57.454 79.649 1.00 19.03 388 SER A O 1
ATOM 2990 N N . ARG A 1 389 ? 16.085 55.804 78.352 1.00 19.41 389 ARG A N 1
ATOM 2991 C CA . ARG A 1 389 ? 16.335 56.643 77.198 1.00 20.35 389 ARG A CA 1
ATOM 2992 C C . ARG A 1 389 ? 15.356 56.268 76.085 1.00 23.72 389 ARG A C 1
ATOM 2993 O O . ARG A 1 389 ? 15.155 55.086 75.800 1.00 22.44 389 ARG A O 1
ATOM 3001 N N . PRO A 1 390 ? 14.649 57.253 75.563 1.00 25.86 390 PRO A N 1
ATOM 3002 C CA . PRO A 1 390 ? 13.592 57.087 74.605 1.00 25.75 390 PRO A CA 1
ATOM 3003 C C . PRO A 1 390 ? 14.067 56.839 73.190 1.00 25.00 390 PRO A C 1
ATOM 3004 O O . PRO A 1 390 ? 15.232 57.123 72.847 1.00 26.47 390 PRO A O 1
ATOM 3008 N N . LEU A 1 391 ? 13.355 55.984 72.452 1.00 22.02 391 LEU A N 1
ATOM 3009 C CA . LEU A 1 391 ? 13.678 55.732 71.054 1.00 21.58 391 LEU A CA 1
ATOM 3010 C C . LEU A 1 391 ? 13.881 57.055 70.310 1.00 21.36 391 LEU A C 1
ATOM 3011 O O . LEU A 1 391 ? 13.129 58.028 70.490 1.00 20.08 391 LEU A O 1
ATOM 3016 N N . LEU A 1 392 ? 14.910 57.103 69.491 1.00 21.18 392 LEU A N 1
ATOM 3017 C CA . LEU A 1 392 ? 15.295 58.273 68.739 1.00 20.87 392 LEU A CA 1
ATOM 3018 C C . LEU A 1 392 ? 14.359 58.535 67.552 1.00 20.70 392 LEU A C 1
ATOM 3019 O O . LEU A 1 392 ? 13.876 57.581 66.939 1.00 19.66 392 LEU A O 1
ATOM 3024 N N . PRO A 1 393 ? 14.455 59.751 67.018 1.00 20.05 393 PRO A N 1
ATOM 3025 C CA . PRO A 1 393 ? 13.789 60.108 65.785 1.00 20.42 393 PRO A CA 1
ATOM 3026 C C . PRO A 1 393 ? 14.493 59.513 64.569 1.00 19.92 393 PRO A C 1
ATOM 3027 O O . PRO A 1 393 ? 15.703 59.286 64.592 1.00 18.37 393 PRO A O 1
ATOM 3031 N N . GLU A 1 394 ? 13.739 59.273 63.500 1.00 19.28 394 GLU A N 1
ATOM 3032 C CA . GLU A 1 394 ? 14.309 58.768 62.252 1.00 20.13 394 GLU A CA 1
ATOM 3033 C C . GLU A 1 394 ? 13.940 59.740 61.116 1.00 21.16 394 GLU A C 1
ATOM 3034 O O . GLU A 1 394 ? 12.805 60.194 61.074 1.00 21.53 394 GLU A O 1
ATOM 3040 N N . VAL A 1 395 ? 14.890 60.014 60.255 1.00 20.51 395 VAL A N 1
ATOM 3041 C CA . VAL A 1 395 ? 14.753 60.950 59.157 1.00 22.01 395 VAL A CA 1
ATOM 3042 C C . VAL A 1 395 ? 15.088 60.269 57.829 1.00 22.61 395 VAL A C 1
ATOM 3043 O O . VAL A 1 395 ? 16.079 59.548 57.747 1.00 22.79 395 VAL A O 1
ATOM 3047 N N . LEU A 1 396 ? 14.284 60.517 56.805 1.00 24.05 396 LEU A N 1
ATOM 3048 C CA . LEU A 1 396 ? 14.517 59.910 55.502 1.00 26.45 396 LEU A CA 1
ATOM 3049 C C . LEU A 1 396 ? 14.871 60.950 54.443 1.00 28.99 396 LEU A C 1
ATOM 3050 O O . LEU A 1 396 ? 14.105 61.871 54.168 1.00 28.79 396 LEU A O 1
ATOM 3055 N N . PHE A 1 397 ? 16.046 60.783 53.843 1.00 31.56 397 PHE A N 1
ATOM 3056 C CA . PHE A 1 397 ? 16.471 61.634 52.741 1.00 35.41 397 PHE A CA 1
ATOM 3057 C C . PHE A 1 397 ? 15.997 61.015 51.412 1.00 37.37 397 PHE A C 1
ATOM 3058 O O . PHE A 1 397 ? 16.141 59.808 51.214 1.00 37.27 397 PHE A O 1
ATOM 3066 N N . ASP A 1 398 ? 15.454 61.845 50.554 1.00 38.69 398 ASP A N 1
ATOM 3067 C CA . ASP A 1 398 ? 15.114 61.443 49.196 1.00 40.56 398 ASP A CA 1
ATOM 3068 C C . ASP A 1 398 ? 15.299 62.637 48.251 1.00 42.33 398 ASP A C 1
ATOM 3069 O O . ASP A 1 398 ? 14.708 63.694 48.443 1.00 41.88 398 ASP A O 1
ATOM 3074 N N . ASN A 1 399 ? 16.279 62.513 47.366 1.00 44.45 399 ASN A N 1
ATOM 3075 C CA . ASN A 1 399 ? 16.645 63.555 46.436 1.00 46.18 399 ASN A CA 1
ATOM 3076 C C . ASN A 1 399 ? 16.850 64.903 47.110 1.00 45.68 399 ASN A C 1
ATOM 3077 O O . ASN A 1 399 ? 16.203 65.898 46.788 1.00 46.10 399 ASN A O 1
ATOM 3082 N N . GLY A 1 400 ? 17.722 64.938 48.116 1.00 43.99 400 GLY A N 1
ATOM 3083 C CA . GLY A 1 400 ? 18.110 66.129 48.806 1.00 42.04 400 GLY A CA 1
ATOM 3084 C C . GLY A 1 400 ? 17.165 66.627 49.865 1.00 39.72 400 GLY A C 1
ATOM 3085 O O . GLY A 1 400 ? 17.517 67.563 50.613 1.00 40.32 400 GLY A O 1
ATOM 3086 N N . GLN A 1 401 ? 16.000 66.022 50.022 1.00 37.24 401 GLN A N 1
ATOM 3087 C CA . GLN A 1 401 ? 15.000 66.444 50.977 1.00 36.14 401 GLN A CA 1
ATOM 3088 C C . GLN A 1 401 ? 14.872 65.497 52.170 1.00 34.82 401 GLN A C 1
ATOM 3089 O O . GLN A 1 401 ? 14.560 64.314 52.013 1.00 32.18 401 GLN A O 1
ATOM 3095 N N . ALA A 1 402 ? 15.078 66.040 53.369 1.00 33.17 402 ALA A N 1
ATOM 3096 C CA . ALA A 1 402 ? 14.978 65.257 54.594 1.00 32.48 402 ALA A CA 1
ATOM 3097 C C . ALA A 1 402 ? 13.615 65.410 55.246 1.00 32.31 402 ALA A C 1
ATOM 3098 O O . ALA A 1 402 ? 13.126 66.528 55.439 1.00 32.45 402 ALA A O 1
ATOM 3100 N N . ARG A 1 403 ? 12.971 64.284 55.553 1.00 31.61 403 ARG A N 1
ATOM 3101 C CA . ARG A 1 403 ? 11.676 64.301 56.212 1.00 31.11 403 ARG A CA 1
ATOM 3102 C C . ARG A 1 403 ? 11.646 63.333 57.407 1.00 29.03 403 ARG A C 1
ATOM 3103 O O . ARG A 1 403 ? 12.232 62.261 57.366 1.00 26.45 403 ARG A O 1
ATOM 3111 N N . LEU A 1 404 ? 10.912 63.715 58.433 1.00 26.93 404 LEU A N 1
ATOM 3112 C CA . LEU A 1 404 ? 10.751 62.907 59.640 1.00 26.33 404 LEU A CA 1
ATOM 3113 C C . LEU A 1 404 ? 9.908 61.661 59.314 1.00 24.61 404 LEU A C 1
ATOM 3114 O O . LEU A 1 404 ? 8.800 61.807 58.816 1.00 22.89 404 LEU A O 1
ATOM 3119 N N . ILE A 1 405 ? 10.401 60.486 59.677 1.00 23.71 405 ILE A N 1
ATOM 3120 C CA . ILE A 1 405 ? 9.644 59.258 59.480 1.00 22.14 405 ILE A CA 1
ATOM 3121 C C . ILE A 1 405 ? 9.418 58.535 60.800 1.00 22.39 405 ILE A C 1
ATOM 3122 O O . ILE A 1 405 ? 8.682 57.543 60.865 1.00 21.48 405 ILE A O 1
ATOM 3127 N N . ARG A 1 406 ? 10.006 59.053 61.876 1.00 21.66 406 ARG A N 1
ATOM 3128 C CA . ARG A 1 406 ? 9.681 58.639 63.225 1.00 22.61 406 ARG A CA 1
ATOM 3129 C C . ARG A 1 406 ? 10.025 59.769 64.202 1.00 22.58 406 ARG A C 1
ATOM 3130 O O . ARG A 1 406 ? 11.130 60.300 64.127 1.00 23.57 406 ARG A O 1
ATOM 3138 N N . ARG A 1 407 ? 9.070 60.143 65.043 1.00 23.07 407 ARG A N 1
ATOM 3139 C CA . ARG A 1 407 ? 9.342 61.187 66.032 1.00 24.89 407 ARG A CA 1
ATOM 3140 C C . ARG A 1 407 ? 9.983 60.558 67.276 1.00 24.97 407 ARG A C 1
ATOM 3141 O O . ARG A 1 407 ? 9.924 59.346 67.462 1.00 23.93 407 ARG A O 1
ATOM 3149 N N . ARG A 1 408 ? 10.677 61.386 68.038 1.00 24.63 408 ARG A N 1
ATOM 3150 C CA . ARG A 1 408 ? 11.297 60.946 69.279 1.00 25.10 408 ARG A CA 1
ATOM 3151 C C . ARG A 1 408 ? 10.236 60.444 70.258 1.00 23.96 408 ARG A C 1
ATOM 3152 O O . ARG A 1 408 ? 9.227 61.104 70.470 1.00 23.04 408 ARG A O 1
ATOM 3160 N N . GLN A 1 409 ? 10.467 59.260 70.811 1.00 22.32 409 GLN A N 1
ATOM 3161 C CA . GLN A 1 409 ? 9.561 58.731 71.857 1.00 22.51 409 GLN A CA 1
ATOM 3162 C C . GLN A 1 409 ? 9.711 59.642 73.080 1.00 23.03 409 GLN A C 1
ATOM 3163 O O . GLN A 1 409 ? 10.780 60.253 73.236 1.00 22.08 409 GLN A O 1
ATOM 3169 N N . THR A 1 410 ? 8.703 59.711 73.935 1.00 22.84 410 THR A N 1
ATOM 3170 C CA . THR A 1 410 ? 8.832 60.517 75.160 1.00 22.48 410 THR A CA 1
ATOM 3171 C C . THR A 1 410 ? 8.912 59.606 76.381 1.00 21.46 410 THR A C 1
ATOM 3172 O O . THR A 1 410 ? 8.364 58.503 76.367 1.00 20.80 410 THR A O 1
ATOM 3176 N N . ILE A 1 411 ? 9.382 60.153 77.501 1.00 22.70 411 ILE A N 1
ATOM 3177 C CA . ILE A 1 411 ? 9.362 59.409 78.764 1.00 23.60 411 ILE A CA 1
ATOM 3178 C C . ILE A 1 411 ? 7.941 59.200 79.256 1.00 23.20 411 ILE A C 1
ATOM 3179 O O . ILE A 1 411 ? 7.603 58.130 79.793 1.00 22.63 411 ILE A O 1
ATOM 3184 N N . GLU A 1 412 ? 7.043 60.132 78.941 1.00 22.45 412 GLU A N 1
ATOM 3185 C CA . GLU A 1 412 ? 5.637 60.007 79.306 1.00 24.61 412 GLU A CA 1
ATOM 3186 C C . GLU A 1 412 ? 5.001 58.764 78.698 1.00 25.21 412 GLU A C 1
ATOM 3187 O O . GLU A 1 412 ? 4.190 58.087 79.343 1.00 25.49 412 GLU A O 1
ATOM 3193 N N . GLU A 1 413 ? 5.319 58.476 77.443 1.00 24.17 413 GLU A N 1
ATOM 3194 C CA . GLU A 1 413 ? 4.800 57.281 76.774 1.00 27.73 413 GLU A CA 1
ATOM 3195 C C . GLU A 1 413 ? 5.275 56.003 77.445 1.00 27.38 413 GLU A C 1
ATOM 3196 O O . GLU A 1 413 ? 4.529 55.024 77.525 1.00 28.85 413 GLU A O 1
ATOM 3202 N N . LEU A 1 414 ? 6.501 56.012 77.959 1.00 28.09 414 LEU A N 1
ATOM 3203 C CA . LEU A 1 414 ? 7.020 54.860 78.706 1.00 27.37 414 LEU A CA 1
ATOM 3204 C C . LEU A 1 414 ? 6.386 54.778 80.082 1.00 27.55 414 LEU A C 1
ATOM 3205 O O . LEU A 1 414 ? 5.877 53.721 80.481 1.00 26.64 414 LEU A O 1
ATOM 3210 N N . LEU A 1 415 ? 6.166 55.937 80.719 1.00 26.50 415 LEU A N 1
ATOM 3211 C CA . LEU A 1 415 ? 5.530 55.988 82.020 1.00 26.74 415 LEU A CA 1
ATOM 3212 C C . LEU A 1 415 ? 4.058 55.626 81.987 1.00 26.77 415 LEU A C 1
ATOM 3213 O O . LEU A 1 415 ? 3.530 55.084 82.969 1.00 26.11 415 LEU A O 1
ATOM 3218 N N . ALA A 1 416 ? 3.384 55.846 80.858 1.00 27.15 416 ALA A N 1
ATOM 3219 C CA . ALA A 1 416 ? 1.970 55.499 80.732 1.00 27.03 416 ALA A CA 1
ATOM 3220 C C . ALA A 1 416 ? 1.729 54.008 80.898 1.00 27.84 416 ALA A C 1
ATOM 3221 O O . ALA A 1 416 ? 0.632 53.592 81.303 1.00 28.92 416 ALA A O 1
ATOM 3223 N N . LEU A 1 417 ? 2.733 53.179 80.632 1.00 26.70 417 LEU A N 1
ATOM 3224 C CA . LEU A 1 417 ? 2.616 51.738 80.816 1.00 27.31 417 LEU A CA 1
ATOM 3225 C C . LEU A 1 417 ? 2.484 51.383 82.294 1.00 27.61 417 LEU A C 1
ATOM 3226 O O . LEU A 1 417 ? 1.879 50.371 82.651 1.00 26.93 417 LEU A O 1
ATOM 3231 N N . GLU A 1 418 ? 2.994 52.244 83.163 1.00 28.43 418 GLU A N 1
ATOM 3232 C CA . GLU A 1 418 ? 3.057 52.005 84.586 1.00 29.91 418 GLU A CA 1
ATOM 3233 C C . GLU A 1 418 ? 2.019 52.788 85.375 1.00 32.87 418 GLU A C 1
ATOM 3234 O O . GLU A 1 418 ? 1.749 52.480 86.542 1.00 29.90 418 GLU A O 1
ATOM 3240 N N . LEU A 1 419 ? 1.456 53.821 84.771 1.00 37.75 419 LEU A N 1
ATOM 3241 C CA . LEU A 1 419 ? 0.421 54.632 85.426 1.00 44.50 419 LEU A CA 1
ATOM 3242 C C . LEU A 1 419 ? -0.954 54.092 85.010 1.00 49.22 419 LEU A C 1
ATOM 3243 O O . LEU A 1 419 ? -1.375 54.277 83.868 1.00 49.86 419 LEU A O 1
ATOM 3248 N N . LEU A 1 420 ? -1.505 53.208 85.839 1.00 54.64 420 LEU A N 1
ATOM 3249 C CA . LEU A 1 420 ? -2.634 52.379 85.451 1.00 61.22 420 LEU A CA 1
ATOM 3250 C C . LEU A 1 420 ? -3.983 52.935 85.824 1.00 65.98 420 LEU A C 1
ATOM 3251 O O . LEU A 1 420 ? -5.035 52.380 85.450 1.00 66.60 420 LEU A O 1
ATOM 3256 N N . HIS A 1 421 ? -4.021 54.055 86.506 1.00 70.64 421 HIS A N 1
ATOM 3257 C CA . HIS A 1 421 ? -5.209 54.819 86.823 1.00 75.45 421 HIS A CA 1
ATOM 3258 C C . HIS A 1 421 ? -4.724 56.126 87.509 1.00 77.94 421 HIS A C 1
ATOM 3259 O O . HIS A 1 421 ? -4.770 56.242 88.723 1.00 78.27 421 HIS A O 1
ATOM 3266 N N . HIS A 1 422 ? -3.887 56.834 86.745 1.00 80.10 422 HIS A N 1
ATOM 3267 C CA . HIS A 1 422 ? -3.042 57.890 87.246 1.00 81.77 422 HIS A CA 1
ATOM 3268 C C . HIS A 1 422 ? -1.721 57.329 87.781 1.00 82.02 422 HIS A C 1
ATOM 3269 O O . HIS A 1 422 ? -1.517 56.101 87.678 1.00 81.82 422 HIS A O 1
#

Foldseek 3Di:
DDALPPPPFLNHQVSVLCVCVVANPFEKEFELVLLVVLVVLQVVALAEAEACLFFQQLVSLLSCVVSVHAYEAAAPVSVVSNVVNPDACVVPVARYEHEYQADDDVRLVVCLVSLREYAYFHLVRLLVSLVVRFQREYEFEEQLQDADDDQVDEFQHHPNYSGHDYLVCLVVSVVSCVVRVYHYAEYEYAHADAQVLVVLLVLLVSRLVSLVVSPDDHAAYESHEHHDDPQDPPDDHHNSVSSCVRNVVSQVSNCVSNVHHHHYYYYYHLSSWQQRMKTKWFFADWDDDPPATETETADWCLQFVPCLPAVDDWDKAKAALVGDDCPPAFWDFHWYFYDDPDPSGTNQAHGVGHHGTDTYHDYDGNIMMMGGRQGTRGLSVHHCPVNAWRHWHWYHYPNDIDTSGHTDDSVVVCVVVCPPD

Solvent-accessible surface area: 18513 Å² total; per-residue (Å²): 53,34,61,7,88,54,87,122,21,26,1,16,21,131,36,0,36,101,0,7,92,117,40,27,34,7,0,1,0,2,2,0,105,8,0,54,115,12,16,57,35,0,174,71,10,78,15,14,2,0,15,0,90,0,3,17,12,45,47,0,0,89,9,0,98,132,77,60,4,53,0,5,0,58,46,51,46,17,0,68,94,0,44,52,0,36,7,62,9,144,76,104,64,39,22,1,5,5,9,20,10,112,15,88,108,55,4,12,106,63,0,28,117,44,91,0,0,0,2,0,0,34,37,102,3,0,40,84,0,0,123,80,10,98,19,2,65,0,8,0,19,1,4,13,30,64,14,72,64,127,96,161,117,140,24,40,1,8,147,68,21,154,44,14,4,83,80,86,68,6,89,47,0,33,83,7,13,109,138,13,138,12,100,26,12,0,2,2,0,41,7,11,2,12,46,66,39,73,26,6,93,105,4,7,24,2,0,16,147,22,2,54,140,18,46,51,82,1,87,3,0,1,9,0,5,33,3,37,11,22,22,71,98,88,88,109,61,17,64,6,108,73,4,44,41,34,1,24,56,5,30,94,99,0,19,211,98,36,68,54,119,3,102,0,10,0,14,0,5,63,14,0,0,0,38,0,0,1,0,0,0,36,0,131,51,54,91,107,94,74,111,94,28,34,2,38,2,26,0,0,19,1,2,0,24,26,1,17,89,120,20,19,44,2,48,6,14,11,10,7,59,100,40,156,72,35,86,173,34,117,78,48,102,1,0,1,6,5,57,13,127,60,113,26,6,16,6,1,17,85,147,85,40,103,58,50,40,26,55,5,20,117,6,149,59,22,16,38,1,0,3,0,3,0,2,0,32,0,14,44,68,24,36,52,97,63,80,51,35,49,5,2,5,0,2,0,47,134,27,131,26,122,81,10,58,161,85,41,58,66,113,71,33,78,61,136,129,106,155,168,185

Sequence (421 aa):
PHSLFSTDTDLTAENLLRLPAEFGCPVWVYDAQIIRRQIAALKQFDVVRFAQKACSNIHILRLMREQGVKVDSVSLGEIERALAAGYNPQTHPDDIVFTADVIDQATLERVSELQIPVNAGSVDMLDQLGQVSPGHRVWLRVNPGFGHGHSQKTNTGGENSKHGIWYTDLPAALDVIQRHHLQLVGIHMHIGSGVDYAHLEQVCGAMVRQVIEFGQDLQAISAGGGLSVPYQQGEEAVDTEHYYGLWNAAREQIARHHLGHPVKLEIEPGRFLVAQSGVLITQVRSVKQMGSRHFVLVDAGFNDLMRPAMYGSYHHISALAADGRSLEHAPTVETVVAGPLCESGDVFTQQEGGNVETRALPEVKAGDYLVLHDTGAYGASMSSNYNSRPLLPEVLFDNGQARLIRRRQTIEELLALELLHH

B-factor: mean 28.63, std 12.74, range [2.0, 97.08]

Organism: Escherichia coli (strain K12) (NCBI:txid83333)

Radius of gyration: 22.81 Å; Cα contacts (8 Å, |Δi|>4): 948; chains: 1; bounding box: 54×63×51 Å

InterPro domains:
  IPR000183 Ornithine/DAP/Arg decarboxylase [PR01179] (51-69)
  IPR000183 Ornithine/DAP/Arg decarboxylase [PR01179] (71-83)
  IPR000183 Ornithine/DAP/Arg decarboxylase [PR01179] (182-195)
  IPR000183 Ornithine/DAP/Arg decarboxylase [PR01179] (265-284)
  IPR000183 Ornithine/DAP/Arg decarboxylase [PR01179] (376-389)
  IPR002986 Diaminopimelate decarboxylase, LysA [MF_02120] (14-419)
  IPR002986 Diaminopimelate decarboxylase, LysA [PR01181] (69-86)
  IPR002986 Diaminopimelate decarboxylase, LysA [PR01181] (157-166)
  IPR002986 Diaminopimelate decarboxylase, LysA [PR01181] (293-311)
  IPR002986 Diaminopimelate decarboxylase, LysA [PR01181] (386-408)
  IPR002986 Diaminopimelate decarboxylase, LysA [TIGR01048] (6-418)
  IPR002986 Diaminopimelate decarboxylase, LysA [cd06828] (24-397)
  IPR009006 Alanine racemase/group IV decarboxylase, C-terminal [G3DSA:2.40.37.10] (22-416)
  IPR009006 Alanine racemase/group IV decarboxylase, C-terminal [SSF50621] (250-419)
  IPR022643 Orn/DAP/Arg decarboxylase 2, C-terminal [PF00278] (30-376)
  IPR022644 Orn/DAP/Arg decarboxylase 2, N-terminal [PF02784] (33-275)
  IPR022653 Orn/DAP/Arg decarboxylase 2, pyridoxal-phosphate binding site [PS00878] (51-69)
  IPR022657 Orn/DAP/Arg decarboxylase 2, conserved site [PS00879] (216-229)
  IPR029066 PLP-binding barrel [G3DSA:3.20.20.10] (33-279)
  IPR029066 PLP-binding barrel [SSF51419] (32-278)

CATH classification: 2.40.37.10 (+1 more: 3.20.20.10)

Nearest PDB structures (foldseek):
  1knw-assembly1_A  TM=1.002E+00  e=4.573E-92  Escherichia coli
  4xg1-assembly1_A  TM=8.785E-01  e=2.649E-35  Psychromonas ingrahamii 37
  7ru7-assembly1_A-2  TM=8.584E-01  e=1.329E-33  Niallia circulans
  6kni-assembly1_B  TM=8.043E-01  e=7.087E-25  Staphylococcus aureus subsp. aureus Mu50
  6knh-assembly1_B  TM=8.053E-01  e=8.423E-25  Staphylococcus aureus subsp. aureus Mu50